Protein 4D02 (pdb70)

Structure (mmCIF, N/CA/C/O backbone):
data_4D02
#
_entry.id   4D02
#
_cell.length_a   149.529
_cell.length_b   149.529
_cell.length_c   94.498
_cell.angle_alpha   90.00
_cell.angle_beta   90.00
_cell.angle_gamma   120.00
#
_symmetry.space_group_name_H-M   'P 6 2 2'
#
loop_
_entity.id
_entity.type
_entity.pdbx_description
1 polymer 'ANAEROBIC NITRIC OXIDE REDUCTASE FLAVORUBREDOXIN'
2 non-polymer 'FLAVIN MONONUCLEOTIDE'
3 non-polymer 'FE (III) ION'
4 non-polymer 'OXYGEN ATOM'
5 non-polymer 'PHOSPHATE ION'
6 non-polymer 'CHLORIDE ION'
7 non-polymer GLYCEROL
8 water water
#
loop_
_atom_site.group_PDB
_atom_site.id
_atom_site.type_symbol
_atom_site.label_atom_id
_atom_site.label_alt_id
_atom_site.label_comp_id
_atom_site.label_asym_id
_atom_site.label_entity_id
_atom_site.label_seq_id
_atom_site.pdbx_PDB_ins_code
_atom_site.Cartn_x
_atom_site.Cartn_y
_atom_site.Cartn_z
_atom_site.occupancy
_atom_site.B_iso_or_equiv
_atom_site.auth_seq_id
_atom_site.auth_comp_id
_atom_site.auth_asym_id
_atom_site.auth_atom_id
_atom_site.pdbx_PDB_model_num
ATOM 1 N N . SER A 1 2 ? 34.077 43.595 18.511 1.00 49.24 2 SER A N 1
ATOM 2 C CA . SER A 1 2 ? 32.631 43.443 18.620 1.00 47.74 2 SER A CA 1
ATOM 3 C C . SER A 1 2 ? 32.230 42.131 19.304 1.00 48.07 2 SER A C 1
ATOM 4 O O . SER A 1 2 ? 33.011 41.180 19.373 1.00 49.60 2 SER A O 1
ATOM 7 N N . ILE A 1 3 ? 31.003 42.098 19.813 1.00 42.74 3 ILE A N 1
ATOM 8 C CA . ILE A 1 3 ? 30.427 40.902 20.412 1.00 39.63 3 ILE A CA 1
ATOM 9 C C . ILE A 1 3 ? 29.104 40.567 19.721 1.00 38.93 3 ILE A C 1
ATOM 10 O O . ILE A 1 3 ? 28.285 41.459 19.485 1.00 36.64 3 ILE A O 1
ATOM 15 N N . VAL A 1 4 ? 28.888 39.297 19.388 1.00 33.49 4 VAL A N 1
ATOM 16 C CA . VAL A 1 4 ? 27.606 38.896 18.815 1.00 36.19 4 VAL A CA 1
ATOM 17 C C . VAL A 1 4 ? 26.509 38.926 19.880 1.00 36.22 4 VAL A C 1
ATOM 18 O O . VAL A 1 4 ? 26.621 38.278 20.918 1.00 37.88 4 VAL A O 1
ATOM 22 N N . VAL A 1 5 ? 25.456 39.696 19.631 1.00 34.58 5 VAL A N 1
ATOM 23 C CA . VAL A 1 5 ? 24.333 39.747 20.558 1.00 32.43 5 VAL A CA 1
ATOM 24 C C . VAL A 1 5 ? 23.418 38.553 20.329 1.00 38.38 5 VAL A C 1
ATOM 25 O O . VAL A 1 5 ? 23.121 37.785 21.249 1.00 36.61 5 VAL A O 1
ATOM 29 N N . LYS A 1 6 ? 22.993 38.409 19.078 1.00 38.46 6 LYS A N 1
ATOM 30 C CA . LYS A 1 6 ? 22.117 37.333 18.638 1.00 39.77 6 LYS A CA 1
ATOM 31 C C . LYS A 1 6 ? 22.080 37.379 17.121 1.00 41.59 6 LYS A C 1
ATOM 32 O O . LYS A 1 6 ? 21.849 38.445 16.545 1.00 43.82 6 LYS A O 1
ATOM 38 N N . ASN A 1 7 ? 22.329 36.241 16.477 1.00 37.35 7 ASN A N 1
ATOM 39 C CA . ASN A 1 7 ? 22.304 36.166 15.018 1.00 35.41 7 ASN A CA 1
ATOM 40 C C . ASN A 1 7 ? 23.202 37.217 14.372 1.00 38.40 7 ASN A C 1
ATOM 41 O O . ASN A 1 7 ? 24.416 37.213 14.581 1.00 38.18 7 ASN A O 1
ATOM 46 N N . ASN A 1 8 ? 22.604 38.132 13.613 1.00 34.49 8 ASN A N 1
ATOM 47 C CA . ASN A 1 8 ? 23.378 39.147 12.898 1.00 36.29 8 ASN A CA 1
ATOM 48 C C . ASN A 1 8 ? 23.429 40.494 13.614 1.00 37.21 8 ASN A C 1
ATOM 49 O O . ASN A 1 8 ? 23.756 41.520 13.013 1.00 37.42 8 ASN A O 1
ATOM 54 N N . ILE A 1 9 ? 23.100 40.486 14.900 1.00 35.50 9 ILE A N 1
ATOM 55 C CA . ILE A 1 9 ? 23.209 41.680 15.725 1.00 34.06 9 ILE A CA 1
ATOM 56 C C . ILE A 1 9 ? 24.574 41.704 16.411 1.00 35.33 9 ILE A C 1
ATOM 57 O O . ILE A 1 9 ? 24.920 40.778 17.148 1.00 34.36 9 ILE A O 1
ATOM 62 N N . HIS A 1 10 ? 25.347 42.757 16.159 1.00 31.29 10 HIS A N 1
ATOM 63 C CA . HIS A 1 10 ? 26.696 42.873 16.711 1.00 33.28 10 HIS A CA 1
ATOM 64 C C . HIS A 1 10 ? 26.826 44.083 17.620 1.00 32.67 10 HIS A C 1
ATOM 65 O O . HIS A 1 10 ? 26.529 45.208 17.216 1.00 34.08 10 HIS A O 1
ATOM 72 N N . TRP A 1 11 ? 27.265 43.849 18.852 1.00 29.97 11 TRP A N 1
ATOM 73 C CA . TRP A 1 11 ? 27.544 44.942 19.775 1.00 30.06 11 TRP A CA 1
ATOM 74 C C . TRP A 1 11 ? 28.820 45.643 19.318 1.00 30.47 11 TRP A C 1
ATOM 75 O O . TRP A 1 11 ? 29.864 45.004 19.175 1.00 28.03 11 TRP A O 1
ATOM 86 N N . VAL A 1 12 ? 28.727 46.946 19.065 1.00 28.25 12 VAL A N 1
ATOM 87 C CA . VAL A 1 12 ? 29.872 47.722 18.589 1.00 26.02 12 VAL A CA 1
ATOM 88 C C . VAL A 1 12 ? 30.059 48.973 19.448 1.00 27.60 12 VAL A C 1
ATOM 89 O O . VAL A 1 12 ? 30.419 50.041 18.950 1.00 28.82 12 VAL A O 1
ATOM 93 N N . GLY A 1 13 ? 29.816 48.823 20.747 1.00 25.56 13 GLY A N 1
ATOM 94 C CA . GLY A 1 13 ? 29.863 49.936 21.676 1.00 25.05 13 GLY A CA 1
ATOM 95 C C . GLY A 1 13 ? 31.195 50.137 22.387 1.00 28.85 13 GLY A C 1
ATOM 96 O O . GLY A 1 13 ? 32.258 49.767 21.880 1.00 24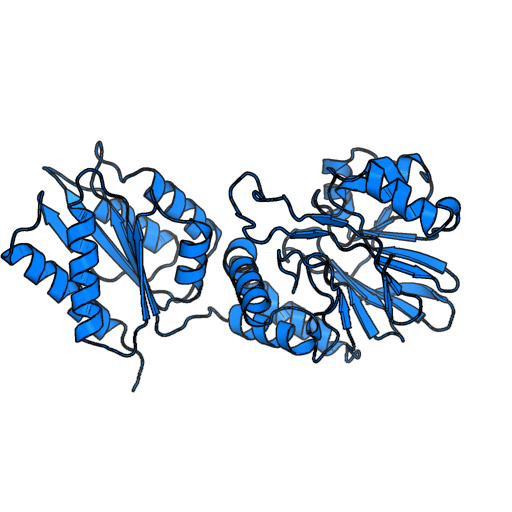.65 13 GLY A O 1
ATOM 97 N N . GLN A 1 14 ? 31.125 50.720 23.581 1.00 27.41 14 GLN A N 1
ATOM 98 C CA . GLN A 1 14 ? 32.312 51.130 24.327 1.00 27.72 14 GLN A CA 1
ATOM 99 C C . GLN A 1 14 ? 32.116 50.923 25.826 1.00 27.00 14 GLN A C 1
ATOM 100 O O . GLN A 1 14 ? 31.141 51.398 26.407 1.00 25.78 14 GLN A O 1
ATOM 106 N N . ARG A 1 15 ? 33.041 50.205 26.448 1.00 24.56 15 ARG A N 1
ATOM 107 C CA . ARG A 1 15 ? 33.062 50.085 27.900 1.00 25.04 15 ARG A CA 1
ATOM 108 C C . ARG A 1 15 ? 33.803 51.291 28.484 1.00 26.11 15 ARG A C 1
ATOM 109 O O . ARG A 1 15 ? 34.792 51.755 27.911 1.00 22.91 15 ARG A O 1
ATOM 117 N N . ASP A 1 16 ? 33.323 51.797 29.617 1.00 25.06 16 ASP A N 1
ATOM 118 C CA . ASP A 1 16 ? 33.958 52.938 30.282 1.00 22.88 16 ASP A CA 1
ATOM 119 C C . ASP A 1 16 ? 34.217 52.631 31.754 1.00 22.03 16 ASP A C 1
ATOM 120 O O . ASP A 1 16 ? 33.409 52.960 32.617 1.00 21.13 16 ASP A O 1
ATOM 125 N N . TRP A 1 17 ? 35.348 51.994 32.033 1.00 21.58 17 TRP A N 1
ATOM 126 C CA . TRP A 1 17 ? 35.698 51.631 33.399 1.00 20.64 17 TRP A CA 1
ATOM 127 C C . TRP A 1 17 ? 36.016 52.842 34.280 1.00 24.48 17 TRP A C 1
ATOM 128 O O . TRP A 1 17 ? 35.822 52.789 35.496 1.00 25.73 17 TRP A O 1
ATOM 139 N N . GLU A 1 18 ? 36.506 53.925 33.674 1.00 22.25 18 GLU A N 1
ATOM 140 C CA . GLU A 1 18 ? 37.017 55.054 34.448 1.00 19.79 18 GLU A CA 1
ATOM 141 C C . GLU A 1 18 ? 35.970 56.074 34.849 1.00 22.62 18 GLU A C 1
ATOM 142 O O . GLU A 1 18 ? 36.153 56.777 35.838 1.00 24.32 18 GLU A O 1
ATOM 148 N N . VAL A 1 19 ? 34.894 56.186 34.078 1.00 21.49 19 VAL A N 1
ATOM 149 C CA . VAL A 1 19 ? 33.964 57.298 34.284 1.00 21.57 19 VAL A CA 1
ATOM 150 C C . VAL A 1 19 ? 33.384 57.259 35.699 1.00 22.23 19 VAL A C 1
ATOM 151 O O . VAL A 1 19 ? 33.028 56.199 36.220 1.00 23.06 19 VAL A O 1
ATOM 155 N N . ARG A 1 20 ? 33.339 58.425 36.332 1.00 23.41 20 ARG A N 1
ATOM 156 C CA . ARG A 1 20 ? 32.843 58.531 37.693 1.00 22.17 20 ARG A CA 1
ATOM 157 C C . ARG A 1 20 ? 31.756 59.598 37.810 1.00 26.06 20 ARG A C 1
ATOM 158 O O . ARG A 1 20 ? 30.984 59.606 38.771 1.00 26.11 20 ARG A O 1
ATOM 166 N N . ASP A 1 21 ? 31.697 60.492 36.826 1.00 24.50 21 ASP A N 1
ATOM 167 C CA . ASP A 1 21 ? 30.784 61.631 36.868 1.00 25.17 21 ASP A CA 1
ATOM 168 C C . ASP A 1 21 ? 29.898 61.685 35.635 1.00 26.60 21 ASP A C 1
ATOM 169 O O . ASP A 1 21 ? 30.386 61.727 34.510 1.00 34.16 21 ASP A O 1
ATOM 174 N N . PHE A 1 22 ? 28.592 61.685 35.857 1.00 22.50 22 PHE A N 1
ATOM 175 C CA . PHE A 1 22 ? 27.617 61.818 34.788 1.00 23.97 22 PHE A CA 1
ATOM 176 C C . PHE A 1 22 ? 26.781 63.047 35.071 1.00 25.98 22 PHE A C 1
ATOM 177 O O . PHE A 1 22 ? 26.540 63.367 36.237 1.00 25.15 22 PHE A O 1
ATOM 185 N N . HIS A 1 23 ? 26.320 63.716 34.017 1.00 27.39 23 HIS A N 1
ATOM 186 C CA . HIS A 1 23 ? 25.507 64.921 34.172 1.00 28.21 23 HIS A CA 1
ATOM 187 C C . HIS A 1 23 ? 26.202 65.936 35.073 1.00 25.62 23 HIS A C 1
ATOM 188 O O . HIS A 1 23 ? 25.661 66.335 36.104 1.00 24.77 23 HIS A O 1
ATOM 195 N N . GLY A 1 24 ? 27.402 66.352 34.686 1.00 25.97 24 GLY A N 1
ATOM 196 C CA . GLY A 1 24 ? 28.211 67.186 35.551 1.00 24.60 24 GLY A CA 1
ATOM 197 C C . GLY A 1 24 ? 28.753 66.279 36.631 1.00 26.18 24 GLY A C 1
ATOM 198 O O . GLY A 1 24 ? 29.476 65.325 36.340 1.00 27.15 24 GLY A O 1
ATOM 199 N N . THR A 1 25 ? 28.389 66.554 37.878 1.00 23.82 25 THR A N 1
ATOM 200 C CA . THR A 1 25 ? 28.698 65.622 38.955 1.00 20.03 25 THR A CA 1
ATOM 201 C C . THR A 1 25 ? 27.417 65.158 39.642 1.00 20.73 25 THR A C 1
ATOM 202 O O . THR A 1 25 ? 27.459 64.658 40.763 1.00 24.67 25 THR A O 1
ATOM 206 N N . GLU A 1 26 ? 26.281 65.296 38.955 1.00 22.04 26 GLU A N 1
ATOM 207 C CA . GLU A 1 26 ? 24.980 64.981 39.559 1.00 21.51 26 GLU A CA 1
ATOM 208 C C . GLU A 1 26 ? 24.705 63.489 39.702 1.00 22.66 26 GLU A C 1
ATOM 209 O O . GLU A 1 26 ? 23.883 63.089 40.526 1.00 22.85 26 GLU A O 1
ATOM 215 N N . TYR A 1 27 ? 25.375 62.669 38.897 1.00 20.15 27 TYR A N 1
ATOM 216 C CA . TYR A 1 27 ? 25.231 61.226 39.014 1.00 21.74 27 TYR A CA 1
ATOM 217 C C . TYR A 1 27 ? 26.600 60.561 39.037 1.00 24.73 27 TYR A C 1
ATOM 218 O O . TYR A 1 27 ? 27.305 60.543 38.027 1.00 24.59 27 TYR A O 1
ATOM 227 N N . LYS A 1 28 ? 26.961 60.014 40.197 1.00 22.70 28 LYS A N 1
ATOM 228 C CA . LYS A 1 28 ? 28.247 59.349 40.387 1.00 21.39 28 LYS A CA 1
ATOM 229 C C . LYS A 1 28 ? 28.155 57.894 39.965 1.00 21.61 28 LYS A C 1
ATOM 230 O O . LYS A 1 28 ? 27.397 57.113 40.547 1.00 22.80 28 LYS A O 1
ATOM 236 N N . THR A 1 29 ? 28.933 57.535 38.952 1.00 22.67 29 THR A N 1
ATOM 237 C CA . THR A 1 29 ? 28.952 56.172 38.443 1.00 21.90 29 THR A CA 1
ATOM 238 C C . THR A 1 29 ? 30.093 55.406 39.098 1.00 24.58 29 THR A C 1
ATOM 239 O O . THR A 1 29 ? 31.185 55.297 38.534 1.00 23.84 29 THR A O 1
ATOM 243 N N . LEU A 1 30 ? 29.843 54.875 40.291 1.00 23.64 30 LEU A N 1
ATOM 244 C CA . LEU A 1 30 ? 30.917 54.282 41.086 1.00 26.08 30 LEU A CA 1
ATOM 245 C C . LEU A 1 30 ? 31.372 52.933 40.530 1.00 26.54 30 LEU A C 1
ATOM 246 O O . LEU A 1 30 ? 32.397 52.392 40.959 1.00 24.31 30 LEU A O 1
ATOM 251 N N . ARG A 1 31 ? 30.618 52.393 39.577 1.00 20.66 31 ARG A N 1
ATOM 252 C CA . ARG A 1 31 ? 31.010 51.155 38.923 1.00 19.58 31 ARG A CA 1
ATOM 253 C C . ARG A 1 31 ? 31.170 51.387 37.429 1.00 20.34 31 ARG A C 1
ATOM 254 O O . ARG A 1 31 ? 31.039 50.465 36.619 1.00 21.04 31 ARG A O 1
ATOM 262 N N . GLY A 1 32 ? 31.482 52.626 37.072 1.00 19.06 32 GLY A N 1
ATOM 263 C CA . GLY A 1 32 ? 31.695 52.978 35.683 1.00 20.04 32 GLY A CA 1
ATOM 264 C C . GLY A 1 32 ? 30.408 52.878 34.890 1.00 22.86 32 GLY A C 1
ATOM 265 O O . GLY A 1 32 ? 29.310 52.910 35.453 1.00 23.46 32 GLY A O 1
ATOM 266 N N . SER A 1 33 ? 30.545 52.756 33.574 1.00 21.00 33 SER A N 1
ATOM 267 C CA . SER A 1 33 ? 29.392 52.622 32.701 1.00 21.88 33 SER A CA 1
ATOM 268 C C . SER A 1 33 ? 29.821 52.002 31.374 1.00 21.12 33 SER A C 1
ATOM 269 O O . SER A 1 33 ? 30.970 51.589 31.208 1.00 21.52 33 SER A O 1
ATOM 272 N N . SER A 1 34 ? 28.881 51.921 30.441 1.00 20.24 34 SER A N 1
ATOM 273 C CA . SER A 1 34 ? 29.176 51.516 29.077 1.00 21.26 34 SER A CA 1
ATOM 274 C C . SER A 1 34 ? 28.159 52.151 28.138 1.00 21.28 34 SER A C 1
ATOM 275 O O . SER A 1 34 ? 27.066 52.517 28.557 1.00 21.66 34 SER A O 1
ATOM 278 N N . TYR A 1 35 ? 28.532 52.284 26.871 1.00 22.96 35 TYR A N 1
ATOM 279 C CA . TYR A 1 35 ? 27.659 52.868 25.860 1.00 25.02 35 TYR A CA 1
ATOM 280 C C . TYR A 1 35 ? 27.435 51.829 24.777 1.00 25.08 35 TYR A C 1
ATOM 281 O O . TYR A 1 35 ? 28.339 51.519 24.005 1.00 26.29 35 TYR A O 1
ATOM 290 N N . ASN A 1 36 ? 26.235 51.264 24.750 1.00 22.08 36 ASN A N 1
ATOM 291 C CA . ASN A 1 36 ? 25.919 50.214 23.793 1.00 22.57 36 ASN A CA 1
ATOM 292 C C . ASN A 1 36 ? 25.395 50.754 22.465 1.00 27.15 36 ASN A C 1
ATOM 293 O O . ASN A 1 36 ? 24.417 51.503 22.419 1.00 26.51 36 ASN A O 1
ATOM 298 N N . SER A 1 37 ? 26.084 50.363 21.397 1.00 28.53 37 SER A N 1
ATOM 299 C CA . SER A 1 37 ? 25.691 50.622 20.016 1.00 25.69 37 SER A CA 1
ATOM 300 C C . SER A 1 37 ? 25.629 49.272 19.303 1.00 26.35 37 SER A C 1
ATOM 301 O O . SER A 1 37 ? 26.427 48.376 19.598 1.00 26.29 37 SER A O 1
ATOM 304 N N . TYR A 1 38 ? 24.686 49.117 18.380 1.00 26.81 38 TYR A N 1
ATOM 305 C CA . TYR A 1 38 ? 24.489 47.830 17.720 1.00 28.46 38 TYR A CA 1
ATOM 306 C C . TYR A 1 38 ? 24.463 47.938 16.201 1.00 30.85 38 TYR A C 1
ATOM 307 O O . TYR A 1 38 ? 23.875 48.862 15.633 1.00 29.96 38 TYR A O 1
ATOM 316 N N . LEU A 1 39 ? 25.112 46.975 15.559 1.00 31.03 39 LEU A N 1
ATOM 317 C CA . LEU A 1 39 ? 25.147 46.876 14.109 1.00 31.71 39 LEU A CA 1
ATOM 318 C C . LEU A 1 39 ? 24.368 45.643 13.695 1.00 34.46 39 LEU A C 1
ATOM 319 O O . LEU A 1 39 ? 24.757 44.524 14.020 1.00 34.48 39 LEU A O 1
ATOM 324 N N . ILE A 1 40 ? 23.256 45.850 12.998 1.00 31.56 40 ILE A N 1
ATOM 325 C CA . ILE A 1 40 ? 22.441 44.744 12.526 1.00 30.06 40 ILE A CA 1
ATOM 326 C C . ILE A 1 40 ? 22.746 44.511 11.057 1.00 31.90 40 ILE A C 1
ATOM 327 O O . ILE A 1 40 ? 22.613 45.425 10.245 1.00 34.60 40 ILE A O 1
ATOM 332 N N . ARG A 1 41 ? 23.154 43.295 10.714 1.00 32.21 41 ARG A N 1
ATOM 333 C CA . ARG A 1 41 ? 23.545 42.995 9.343 1.00 33.72 41 ARG A CA 1
ATOM 334 C C . ARG A 1 41 ? 22.628 41.974 8.674 1.00 36.73 41 ARG A C 1
ATOM 335 O O . ARG A 1 41 ? 22.882 40.774 8.717 1.00 35.41 41 ARG A O 1
ATOM 343 N N . GLU A 1 42 ? 21.554 42.462 8.063 1.00 37.00 42 GLU A N 1
ATOM 344 C CA . GLU A 1 42 ? 20.684 41.623 7.250 1.00 40.06 42 GLU A CA 1
ATOM 345 C C . GLU A 1 42 ? 20.916 42.008 5.791 1.00 44.54 42 GLU A C 1
ATOM 346 O O . GLU A 1 42 ? 22.063 42.200 5.392 1.00 48.66 42 GLU A O 1
ATOM 352 N N . GLU A 1 43 ? 19.857 42.128 4.993 1.00 42.19 43 GLU A N 1
ATOM 353 C CA . GLU A 1 43 ? 20.024 42.618 3.624 1.00 43.18 43 GLU A CA 1
ATOM 354 C C . GLU A 1 43 ? 20.397 44.098 3.659 1.00 41.86 43 GLU A C 1
ATOM 355 O O . GLU A 1 43 ? 21.178 44.581 2.836 1.00 43.74 43 GLU A O 1
ATOM 361 N N . LYS A 1 44 ? 19.826 44.815 4.618 1.00 39.97 44 LYS A N 1
ATOM 362 C CA . LYS A 1 44 ? 20.266 46.166 4.922 1.00 39.26 44 LYS A CA 1
ATOM 363 C C . LYS A 1 44 ? 21.146 46.122 6.164 1.00 38.22 44 LYS A C 1
ATOM 364 O O . LYS A 1 44 ? 20.968 45.262 7.023 1.00 37.79 44 LYS A O 1
ATOM 370 N N . ASN A 1 45 ? 22.100 47.039 6.255 1.00 36.14 45 ASN A N 1
ATOM 371 C CA . ASN A 1 45 ? 22.891 47.185 7.467 1.00 34.09 45 ASN A CA 1
ATOM 372 C C . ASN A 1 45 ? 22.458 48.410 8.261 1.00 34.35 45 ASN A C 1
ATOM 373 O O . ASN A 1 45 ? 22.433 49.524 7.736 1.00 36.86 45 ASN A O 1
ATOM 378 N N . VAL A 1 46 ? 22.107 48.196 9.526 1.00 32.00 46 VAL A N 1
ATOM 379 C CA . VAL A 1 46 ? 21.611 49.272 10.378 1.00 30.28 46 VAL A CA 1
ATOM 380 C C . VAL A 1 46 ? 22.501 49.478 11.602 1.00 31.82 46 VAL A C 1
ATOM 381 O O . VAL A 1 46 ? 22.816 48.527 12.322 1.00 33.07 46 VAL A O 1
ATOM 385 N N . LEU A 1 47 ? 22.912 50.722 11.828 1.00 28.30 47 LEU A N 1
ATOM 386 C CA . LEU A 1 47 ? 23.601 51.080 13.060 1.00 27.53 47 LEU A CA 1
ATOM 387 C C . LEU A 1 47 ? 22.615 51.695 14.045 1.00 31.44 47 LEU A C 1
ATOM 388 O O . LEU A 1 47 ? 21.916 52.663 13.720 1.00 28.30 47 LEU A O 1
ATOM 393 N N . ILE A 1 48 ? 22.547 51.129 15.246 1.00 29.19 48 ILE A N 1
ATOM 394 C CA . ILE A 1 48 ? 21.657 51.655 16.270 1.00 26.55 48 ILE A CA 1
ATOM 395 C C . ILE A 1 48 ? 22.440 52.400 17.345 1.00 25.52 48 ILE A C 1
ATOM 396 O O . ILE A 1 48 ? 23.193 51.797 18.114 1.00 25.98 48 ILE A O 1
ATOM 401 N N . ASP A 1 49 ? 22.256 53.720 17.361 1.00 26.10 49 ASP A N 1
ATOM 402 C CA . ASP A 1 49 ? 22.967 54.649 18.244 1.00 26.30 49 ASP A CA 1
ATOM 403 C C . ASP A 1 49 ? 24.485 54.641 18.039 1.00 27.72 49 ASP A C 1
ATOM 404 O O . ASP A 1 49 ? 25.023 53.795 17.316 1.00 25.63 49 ASP A O 1
ATOM 409 N N . THR A 1 50 ? 25.173 55.602 18.654 1.00 25.88 50 THR A N 1
ATOM 410 C CA . THR A 1 50 ? 26.631 55.556 18.687 1.00 25.90 50 THR A CA 1
ATOM 411 C C . THR A 1 50 ? 27.076 55.475 20.145 1.00 26.61 50 THR A C 1
ATOM 412 O O . THR A 1 50 ? 26.469 54.751 20.941 1.00 24.83 50 THR A O 1
ATOM 416 N N . VAL A 1 51 ? 28.137 56.195 20.494 1.00 25.24 51 VAL A N 1
ATOM 417 C CA . VAL A 1 51 ? 28.662 56.154 21.856 1.00 25.75 51 VAL A CA 1
ATOM 418 C C . VAL A 1 51 ? 29.001 57.556 22.324 1.00 27.45 51 VAL A C 1
ATOM 419 O O . VAL A 1 51 ? 28.804 58.529 21.599 1.00 29.21 51 VAL A O 1
ATOM 423 N N . ASP A 1 52 ? 29.520 57.653 23.538 1.00 23.28 52 ASP A N 1
ATOM 424 C CA . ASP A 1 52 ? 29.817 58.947 24.117 1.00 24.52 52 ASP A CA 1
ATOM 425 C C . ASP A 1 52 ? 30.867 59.698 23.299 1.00 28.54 52 ASP A C 1
ATOM 426 O O . ASP A 1 52 ? 31.782 59.093 22.729 1.00 24.95 52 ASP A O 1
ATOM 431 N N . HIS A 1 53 ? 30.710 61.019 23.241 1.00 25.76 53 HIS A N 1
ATOM 432 C CA . HIS A 1 53 ? 31.567 61.887 22.438 1.00 26.71 53 HIS A CA 1
ATOM 433 C C . HIS A 1 53 ? 33.060 61.698 22.748 1.00 28.26 53 HIS A C 1
ATOM 434 O O . HIS A 1 53 ? 33.904 61.780 21.852 1.00 32.98 53 HIS A O 1
ATOM 441 N N . LYS A 1 54 ? 33.383 61.420 24.008 1.00 25.33 54 LYS A N 1
ATOM 442 C CA . LYS A 1 54 ? 34.774 61.225 24.421 1.00 27.67 54 LYS A CA 1
ATOM 443 C C . LYS A 1 54 ? 35.449 60.042 23.715 1.00 27.92 54 LYS A C 1
ATOM 444 O O . LYS A 1 54 ? 36.676 59.931 23.710 1.00 30.12 54 LYS A O 1
ATOM 450 N N . PHE A 1 55 ? 34.650 59.160 23.125 1.00 28.55 55 PHE A N 1
ATOM 451 C CA . PHE A 1 55 ? 35.174 57.961 22.482 1.00 27.72 55 PHE A CA 1
ATOM 452 C C . PHE A 1 55 ? 34.885 57.945 20.993 1.00 29.03 55 PHE A C 1
ATOM 453 O O . PHE A 1 55 ? 34.866 56.884 20.371 1.00 30.07 55 PHE A O 1
ATOM 461 N N . SER 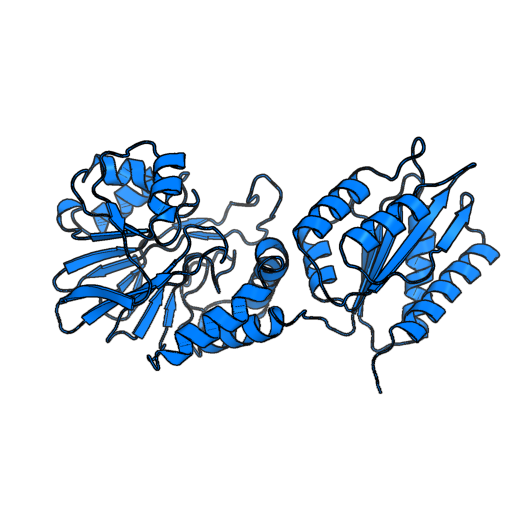A 1 56 ? 34.665 59.123 20.422 1.00 31.09 56 SER A N 1
ATOM 462 C CA . SER A 1 56 ? 34.192 59.225 19.048 1.00 29.86 56 SER A CA 1
ATOM 463 C C . SER A 1 56 ? 35.191 58.639 18.040 1.00 31.74 56 SER A C 1
ATOM 464 O O . SER A 1 56 ? 34.801 57.885 17.148 1.00 31.05 56 SER A O 1
ATOM 468 N N . ARG A 1 57 ? 36.472 58.967 18.187 1.00 32.29 57 ARG A N 1
ATOM 469 C CA . ARG A 1 57 ? 37.491 58.447 17.277 1.00 35.20 57 ARG A CA 1
ATOM 470 C C . ARG A 1 57 ? 37.561 56.923 17.380 1.00 34.66 57 ARG A C 1
ATOM 471 O O . ARG A 1 57 ? 37.593 56.230 16.363 1.00 33.74 57 ARG A O 1
ATOM 485 N N . GLU A 1 58 ? 37.568 56.405 18.607 1.00 31.60 58 GLU A N 1
ATOM 486 C CA . GLU A 1 58 ? 37.632 54.961 18.835 1.00 30.55 58 GLU A CA 1
ATOM 487 C C . GLU A 1 58 ? 36.437 54.260 18.218 1.00 27.69 58 GLU A C 1
ATOM 488 O O . GLU A 1 58 ? 36.562 53.191 17.620 1.00 27.40 58 GLU A O 1
ATOM 494 N N . PHE A 1 59 ? 35.271 54.870 18.385 1.00 26.25 59 PHE A N 1
ATOM 495 C CA . PHE A 1 59 ? 34.039 54.303 17.868 1.00 25.03 59 PHE A CA 1
ATOM 496 C C . PHE A 1 59 ? 34.103 54.087 16.366 1.00 30.01 59 PHE A C 1
ATOM 497 O O . PHE A 1 59 ? 33.851 52.986 15.880 1.00 29.59 59 PHE A O 1
ATOM 505 N N . VAL A 1 60 ? 34.433 55.151 15.639 1.00 29.30 60 VAL A N 1
ATOM 506 C CA . VAL A 1 60 ? 34.505 55.105 14.184 1.00 28.56 60 VAL A CA 1
ATOM 507 C C . VAL A 1 60 ? 35.572 54.112 13.722 1.00 31.77 60 VAL A C 1
ATOM 508 O O . VAL A 1 60 ? 35.356 53.350 12.780 1.00 33.05 60 VAL A O 1
ATOM 512 N N . GLN A 1 61 ? 36.712 54.110 14.408 1.00 32.96 61 GLN A N 1
ATOM 513 C CA . GLN A 1 61 ? 37.797 53.179 14.113 1.00 32.63 61 GLN A CA 1
ATOM 514 C C . GLN A 1 61 ? 37.361 51.732 14.330 1.00 33.15 61 GLN A C 1
ATOM 515 O O . GLN A 1 61 ? 37.575 50.874 13.475 1.00 33.44 61 GLN A O 1
ATOM 521 N N . ASN A 1 62 ? 36.751 51.466 15.479 1.00 31.39 62 ASN A N 1
ATOM 522 C CA . ASN A 1 62 ? 36.248 50.131 15.776 1.00 31.65 62 ASN A CA 1
ATOM 523 C C . ASN A 1 62 ? 35.170 49.707 14.792 1.00 33.71 62 ASN A C 1
ATOM 524 O O . ASN A 1 62 ? 35.075 48.531 14.435 1.00 34.43 62 ASN A O 1
ATOM 529 N N . LEU A 1 63 ? 34.357 50.669 14.360 1.00 30.49 63 LEU A N 1
ATOM 530 C CA . LEU A 1 63 ? 33.261 50.377 13.441 1.00 32.36 63 LEU A CA 1
ATOM 531 C C . LEU A 1 63 ? 33.814 49.983 12.079 1.00 33.56 63 LEU A C 1
ATOM 532 O O . LEU A 1 63 ? 33.356 49.008 11.478 1.00 36.58 63 LEU A O 1
ATOM 537 N N . ARG A 1 64 ? 34.810 50.730 11.607 1.00 30.43 64 ARG A N 1
ATOM 538 C CA . ARG A 1 64 ? 35.526 50.376 10.379 1.00 33.21 64 ARG A CA 1
ATOM 539 C C . ARG A 1 64 ? 36.063 48.945 10.405 1.00 34.36 64 ARG A C 1
ATOM 540 O O . ARG A 1 64 ? 36.078 48.262 9.382 1.00 34.30 64 ARG A O 1
ATOM 548 N N . ASN A 1 65 ? 36.527 48.506 11.572 1.00 35.24 65 ASN A N 1
ATOM 549 C CA . ASN A 1 65 ? 37.068 47.160 11.720 1.00 38.04 65 ASN A CA 1
ATOM 550 C C . ASN A 1 65 ? 35.981 46.112 11.565 1.00 39.60 65 ASN A C 1
ATOM 551 O O . ASN A 1 65 ? 36.247 44.979 11.179 1.00 46.34 65 ASN A O 1
ATOM 556 N N . GLU A 1 66 ? 34.753 46.501 11.869 1.00 36.71 66 GLU A N 1
ATOM 557 C CA . GLU A 1 66 ? 33.624 45.590 11.803 1.00 38.81 66 GLU A CA 1
ATOM 558 C C . GLU A 1 66 ? 33.000 45.565 10.408 1.00 37.14 66 GLU A C 1
ATOM 559 O O . GLU A 1 66 ? 32.519 44.531 9.953 1.00 34.10 66 GLU A O 1
ATOM 565 N N . ILE A 1 67 ? 33.018 46.714 9.737 1.00 38.11 67 ILE A N 1
ATOM 566 C CA . ILE A 1 67 ? 32.325 46.882 8.464 1.00 36.06 67 ILE A CA 1
ATOM 567 C C . ILE A 1 67 ? 32.816 48.141 7.749 1.00 35.09 67 ILE A C 1
ATOM 568 O O . ILE A 1 67 ? 33.148 49.133 8.396 1.00 37.30 67 ILE A O 1
ATOM 573 N N . ASP A 1 68 ? 32.883 48.099 6.420 1.00 36.10 68 ASP A N 1
ATOM 574 C CA . ASP A 1 68 ? 33.118 49.312 5.636 1.00 40.04 68 ASP A CA 1
ATOM 575 C C . ASP A 1 68 ? 31.974 50.289 5.907 1.00 38.72 68 ASP A C 1
ATOM 576 O O . ASP A 1 68 ? 30.805 49.934 5.754 1.00 38.04 68 ASP A O 1
ATOM 581 N N . LEU A 1 69 ? 32.316 51.514 6.304 1.00 37.45 69 LEU A N 1
ATOM 582 C CA . LEU A 1 69 ? 31.313 52.509 6.690 1.00 35.73 69 LEU A CA 1
ATOM 583 C C . LEU A 1 69 ? 30.273 52.751 5.595 1.00 37.93 69 LEU A C 1
ATOM 584 O O . LEU A 1 69 ? 29.104 53.015 5.886 1.00 38.10 69 LEU A O 1
ATOM 589 N N . ALA A 1 70 ? 30.702 52.648 4.340 1.00 35.80 70 ALA A N 1
ATOM 590 C CA . ALA A 1 70 ? 29.817 52.878 3.205 1.00 36.00 70 ALA A CA 1
ATOM 591 C C . ALA A 1 70 ? 28.723 51.815 3.101 1.00 41.35 70 ALA A C 1
ATOM 592 O O . ALA A 1 70 ? 27.684 52.054 2.481 1.00 45.78 70 ALA A O 1
ATOM 594 N N . ASP A 1 71 ? 28.949 50.651 3.709 1.00 39.95 71 ASP A N 1
ATOM 595 C CA . ASP A 1 71 ? 27.971 49.556 3.669 1.00 40.55 71 ASP A CA 1
ATOM 596 C C . ASP A 1 71 ? 26.825 49.742 4.671 1.00 39.30 71 ASP A C 1
ATOM 597 O O . ASP A 1 71 ? 25.827 49.018 4.634 1.00 38.92 71 ASP A O 1
ATOM 602 N N . ILE A 1 72 ? 26.974 50.705 5.571 1.00 37.15 72 ILE A N 1
ATOM 603 C CA . ILE A 1 72 ? 25.899 51.047 6.493 1.00 37.81 72 ILE A CA 1
ATOM 604 C C . ILE A 1 72 ? 24.758 51.733 5.743 1.00 38.39 72 ILE A C 1
ATOM 605 O O . ILE A 1 72 ? 24.948 52.804 5.160 1.00 39.22 72 ILE A O 1
ATOM 610 N N . ASP A 1 73 ? 23.580 51.113 5.748 1.00 34.60 73 ASP A N 1
ATOM 611 C CA . ASP A 1 73 ? 22.434 51.643 5.006 1.00 35.32 73 ASP A CA 1
ATOM 612 C C . ASP A 1 73 ? 21.646 52.675 5.793 1.00 33.20 73 ASP A C 1
ATOM 613 O O . ASP A 1 73 ? 21.260 53.713 5.263 1.00 34.54 73 ASP A O 1
ATOM 618 N N . TYR A 1 74 ? 21.402 52.376 7.061 1.00 31.31 74 TYR A N 1
ATOM 619 C CA . TYR A 1 74 ? 20.582 53.230 7.898 1.00 33.04 74 TYR A CA 1
ATOM 620 C C . TYR A 1 74 ? 21.215 53.449 9.263 1.00 36.86 74 TYR A C 1
ATOM 621 O O . TYR A 1 74 ? 21.833 52.543 9.823 1.00 37.04 74 TYR A O 1
ATOM 630 N N . ILE A 1 75 ? 21.045 54.654 9.796 1.00 32.23 75 ILE A N 1
ATOM 631 C CA . ILE A 1 75 ? 21.430 54.955 11.168 1.00 31.95 75 ILE A CA 1
ATOM 632 C C . ILE A 1 75 ? 20.184 55.298 11.985 1.00 32.43 75 ILE A C 1
ATOM 633 O O . ILE A 1 75 ? 19.429 56.217 11.650 1.00 31.35 75 ILE A O 1
ATOM 638 N N . VAL A 1 76 ? 19.966 54.543 13.052 1.00 28.88 76 VAL A N 1
ATOM 639 C CA . VAL A 1 76 ? 18.875 54.833 13.966 1.00 27.51 76 VAL A CA 1
ATOM 640 C C . VAL A 1 76 ? 19.402 55.558 15.200 1.00 29.46 76 VAL A C 1
ATOM 641 O O . VAL A 1 76 ? 20.310 55.069 15.871 1.00 28.83 76 VAL A O 1
ATOM 645 N N . ILE A 1 77 ? 18.846 56.729 15.490 1.00 28.00 77 ILE A N 1
ATOM 646 C CA . ILE A 1 77 ? 19.181 57.442 16.717 1.00 28.98 77 ILE A CA 1
ATOM 647 C C . ILE A 1 77 ? 17.965 57.447 17.651 1.00 30.25 77 ILE A C 1
ATOM 648 O O . ILE A 1 77 ? 16.983 58.158 17.414 1.00 27.71 77 ILE A O 1
ATOM 653 N N . ASN A 1 78 ? 18.029 56.628 18.697 1.00 28.95 78 ASN A N 1
ATOM 654 C CA . ASN A 1 78 ? 16.935 56.509 19.660 1.00 27.87 78 ASN A CA 1
ATOM 655 C C . ASN A 1 78 ? 16.808 57.731 20.557 1.00 27.41 78 ASN A C 1
ATOM 656 O O . ASN A 1 78 ? 15.728 58.039 21.069 1.00 27.63 78 ASN A O 1
ATOM 661 N N . HIS A 1 79 ? 17.924 58.422 20.742 1.00 22.58 79 HIS A N 1
ATOM 662 C CA . HIS A 1 79 ? 18.055 59.395 21.818 1.00 25.54 79 HIS A CA 1
ATOM 663 C C . HIS A 1 79 ? 19.357 60.141 21.567 1.00 25.36 79 HIS A C 1
ATOM 664 O O . HIS A 1 79 ? 20.384 59.517 21.315 1.00 27.96 79 HIS A O 1
ATOM 671 N N . ALA A 1 80 ? 19.324 61.468 21.592 1.00 24.25 80 ALA A N 1
ATOM 672 C CA . ALA A 1 80 ? 20.461 62.230 21.083 1.00 25.18 80 ALA A CA 1
ATOM 673 C C . ALA A 1 80 ? 21.357 62.829 22.167 1.00 26.06 80 ALA A C 1
ATOM 674 O O . ALA A 1 80 ? 22.188 63.683 21.876 1.00 28.33 80 ALA A O 1
ATOM 676 N N . GLU A 1 81 ? 21.205 62.386 23.410 1.00 24.82 81 GLU A N 1
ATOM 677 C CA . GLU A 1 81 ? 22.121 62.820 24.461 1.00 22.59 81 GLU A CA 1
ATOM 678 C C . GLU A 1 81 ? 23.558 62.425 24.092 1.00 25.44 81 GLU A C 1
ATOM 679 O O . GLU A 1 81 ? 23.779 61.424 23.406 1.00 26.47 81 GLU A O 1
ATOM 685 N N . GLU A 1 82 ? 24.530 63.214 24.539 1.00 22.80 82 GLU A N 1
ATOM 686 C CA . GLU A 1 82 ? 25.895 63.094 24.035 1.00 22.62 82 GLU A CA 1
ATOM 687 C C . GLU A 1 82 ? 26.568 61.778 24.421 1.00 22.54 82 GLU A C 1
ATOM 688 O O . GLU A 1 82 ? 27.622 61.444 23.892 1.00 26.34 82 GLU A O 1
ATOM 694 N N . ASP A 1 83 ? 25.976 61.022 25.336 1.00 20.73 83 ASP A N 1
ATOM 695 C CA . ASP A 1 83 ? 26.557 59.729 25.665 1.00 22.52 83 ASP A CA 1
ATOM 696 C C . ASP A 1 83 ? 26.108 58.652 24.673 1.00 25.46 83 ASP A C 1
ATOM 697 O O . ASP A 1 83 ? 26.585 57.517 24.730 1.00 24.77 83 ASP A O 1
ATOM 702 N N . HIS A 1 84 ? 25.215 59.010 23.751 1.00 25.07 84 HIS A N 1
ATOM 703 C CA . HIS A 1 84 ? 24.784 58.063 22.722 1.00 24.91 84 HIS A CA 1
ATOM 704 C C . HIS A 1 84 ? 24.944 58.587 21.303 1.00 29.06 84 HIS A C 1
ATOM 705 O O . HIS A 1 84 ? 25.329 57.839 20.407 1.00 24.85 84 HIS A O 1
ATOM 712 N N . ALA A 1 85 ? 24.654 59.868 21.095 1.00 25.50 85 ALA A N 1
ATOM 713 C CA . ALA A 1 85 ? 24.833 60.464 19.779 1.00 22.77 85 ALA A CA 1
ATOM 714 C C . ALA A 1 85 ? 26.173 61.193 19.670 1.00 28.44 85 ALA A C 1
ATOM 715 O O . ALA A 1 85 ? 26.446 61.836 18.667 1.00 31.37 85 ALA A O 1
ATOM 717 N N . GLY A 1 86 ? 27.010 61.083 20.697 1.00 28.94 86 GLY A N 1
ATOM 718 C CA . GLY A 1 86 ? 28.259 61.828 20.749 1.00 32.09 86 GLY A CA 1
ATOM 719 C C . GLY A 1 86 ? 29.211 61.638 19.577 1.00 31.10 86 GLY A C 1
ATOM 720 O O . GLY A 1 86 ? 29.884 62.581 19.165 1.00 35.06 86 GLY A O 1
ATOM 721 N N . ALA A 1 87 ? 29.259 60.426 19.033 1.00 25.41 87 ALA A N 1
ATOM 722 C CA . ALA A 1 87 ? 30.176 60.108 17.939 1.00 27.04 87 ALA A CA 1
ATOM 723 C C . ALA A 1 87 ? 29.575 60.379 16.560 1.00 27.72 87 ALA A C 1
ATOM 724 O O . ALA A 1 87 ? 30.206 60.093 15.541 1.00 28.99 87 ALA A O 1
ATOM 726 N N . LEU A 1 88 ? 28.363 60.931 16.526 1.00 25.31 88 LEU A N 1
ATOM 727 C CA . LEU A 1 88 ? 27.632 61.059 15.266 1.00 27.59 88 LEU A CA 1
ATOM 728 C C . LEU A 1 88 ? 28.288 62.029 14.273 1.00 31.15 88 LEU A C 1
ATOM 729 O O . LEU A 1 88 ? 28.321 61.751 13.074 1.00 32.94 88 LEU A O 1
ATOM 734 N N . THR A 1 89 ? 28.809 63.155 14.756 1.00 29.93 89 THR A N 1
ATOM 735 C CA . THR A 1 89 ? 29.491 64.096 13.863 1.00 28.99 89 THR A CA 1
ATOM 736 C C . THR A 1 89 ? 30.684 63.425 13.175 1.00 30.91 89 THR A C 1
ATOM 737 O O . THR A 1 89 ? 30.823 63.511 11.952 1.00 31.35 89 THR A O 1
ATOM 741 N N . GLU A 1 90 ? 31.524 62.741 13.953 1.00 32.17 90 GLU A N 1
ATOM 742 C CA . GLU A 1 90 ? 32.679 62.033 13.396 1.00 34.56 90 GLU A CA 1
ATOM 743 C C . GLU A 1 90 ? 32.263 61.009 12.359 1.00 30.37 90 GLU A C 1
ATOM 744 O O . GLU A 1 90 ? 32.847 60.930 11.280 1.00 31.80 90 GLU A O 1
ATOM 750 N N . LEU A 1 91 ? 31.248 60.224 12.690 1.00 28.46 91 LEU A N 1
ATOM 751 C CA . LEU A 1 91 ? 30.770 59.211 11.765 1.00 32.31 91 LEU A CA 1
ATOM 752 C C . LEU A 1 91 ? 30.193 59.849 10.502 1.00 32.81 91 LEU A C 1
ATOM 753 O O . LEU A 1 91 ? 30.561 59.468 9.389 1.00 33.55 91 LEU A O 1
ATOM 758 N N . MET A 1 92 ? 29.307 60.829 10.673 1.00 28.64 92 MET A N 1
ATOM 759 C CA . MET A 1 92 ? 28.629 61.434 9.530 1.00 31.45 92 MET A CA 1
ATOM 760 C C . MET A 1 92 ? 29.608 62.181 8.637 1.00 35.39 92 MET A C 1
ATOM 761 O O . MET A 1 92 ? 29.345 62.392 7.457 1.00 37.01 92 MET A O 1
ATOM 766 N N . ALA A 1 93 ? 30.741 62.586 9.193 1.00 34.97 93 ALA A N 1
ATOM 767 C CA . ALA A 1 93 ? 31.764 63.206 8.369 1.00 34.43 93 ALA A CA 1
ATOM 768 C C . ALA A 1 93 ? 32.224 62.215 7.296 1.00 37.74 93 ALA A C 1
ATOM 769 O O . ALA A 1 93 ? 32.532 62.604 6.168 1.00 40.32 93 ALA A O 1
ATOM 771 N N . GLN A 1 94 ? 32.239 60.930 7.649 1.00 34.90 94 GLN A N 1
ATOM 772 C CA . GLN A 1 94 ? 32.687 59.885 6.732 1.00 31.16 94 GLN A CA 1
ATOM 773 C C . GLN A 1 94 ? 31.590 59.444 5.769 1.00 37.35 94 GLN A C 1
ATOM 774 O O . GLN A 1 94 ? 31.862 59.139 4.611 1.00 38.44 94 GLN A O 1
ATOM 780 N N . ILE A 1 95 ? 30.351 59.401 6.243 1.00 34.21 95 ILE A N 1
ATOM 781 C CA . ILE A 1 95 ? 29.248 58.987 5.387 1.00 34.48 95 ILE A CA 1
ATOM 782 C C . ILE A 1 95 ? 28.096 59.987 5.477 1.00 39.96 95 ILE A C 1
ATOM 783 O O . ILE A 1 95 ? 27.021 59.675 6.000 1.00 39.70 95 ILE A O 1
ATOM 788 N N . PRO A 1 96 ? 28.318 61.199 4.945 1.00 38.99 96 PRO A N 1
ATOM 789 C CA . PRO A 1 96 ? 27.404 62.329 5.147 1.00 35.56 96 PRO A CA 1
ATOM 790 C C . PRO A 1 96 ? 26.017 62.146 4.538 1.00 40.19 96 PRO A C 1
ATOM 791 O O . PRO A 1 96 ? 25.088 62.837 4.957 1.00 40.15 96 PRO A O 1
ATOM 795 N N . ASP A 1 97 ? 25.873 61.232 3.584 1.00 39.75 97 ASP A N 1
ATOM 796 C CA . ASP A 1 97 ? 24.600 61.067 2.889 1.00 40.84 97 ASP A CA 1
ATOM 797 C C . ASP A 1 97 ? 23.708 60.039 3.565 1.00 40.84 97 ASP A C 1
ATOM 798 O O . ASP A 1 97 ? 22.539 59.887 3.210 1.00 44.25 97 ASP A O 1
ATOM 803 N N . THR A 1 98 ? 24.264 59.334 4.542 1.00 38.52 98 THR A N 1
ATOM 804 C CA . THR A 1 98 ? 23.568 58.226 5.182 1.00 37.08 98 THR A CA 1
ATOM 805 C C . THR A 1 98 ? 22.299 58.678 5.906 1.00 37.72 98 THR A C 1
ATOM 806 O O . THR A 1 98 ? 22.339 59.603 6.714 1.00 39.70 98 THR A O 1
ATOM 810 N N . PRO A 1 99 ? 21.161 58.028 5.602 1.00 37.74 99 PRO A N 1
ATOM 811 C CA . PRO A 1 99 ? 19.874 58.352 6.226 1.00 35.33 99 PRO A CA 1
ATOM 812 C C . PRO A 1 99 ? 19.905 58.145 7.731 1.00 35.06 99 PRO A C 1
ATOM 813 O O . PRO A 1 99 ? 20.482 57.164 8.201 1.00 37.84 99 PRO A O 1
ATOM 817 N N . ILE A 1 100 ? 19.289 59.059 8.469 1.00 33.75 100 ILE A N 1
ATOM 818 C CA . ILE A 1 100 ? 19.164 58.936 9.916 1.00 31.76 100 ILE A CA 1
ATOM 819 C C . ILE A 1 100 ? 17.685 58.807 10.262 1.00 34.99 100 ILE A C 1
ATOM 820 O O . ILE A 1 100 ? 16.860 59.602 9.797 1.00 33.56 100 ILE A O 1
ATOM 825 N N . TYR A 1 101 ? 17.340 57.797 11.056 1.00 33.64 101 TYR A N 1
ATOM 826 C CA . TYR A 1 101 ? 15.949 57.602 11.466 1.00 31.31 101 TYR A CA 1
ATOM 827 C C . TYR A 1 101 ? 15.797 57.958 12.938 1.00 31.25 101 TYR A C 1
ATOM 828 O O . TYR A 1 101 ? 16.569 57.494 13.769 1.00 32.08 101 TYR A O 1
ATOM 837 N N . CYS A 1 102 ? 14.818 58.803 13.253 1.00 30.34 102 CYS A N 1
ATOM 838 C CA . CYS A 1 102 ? 14.666 59.319 14.609 1.00 29.31 102 CYS A CA 1
ATOM 839 C C . CYS A 1 102 ? 13.318 60.023 14.763 1.00 30.63 102 CYS A C 1
ATOM 840 O O . CYS A 1 102 ? 12.623 60.262 13.776 1.00 31.29 102 CYS A O 1
ATOM 843 N N . THR A 1 103 ? 12.951 60.350 16.000 1.00 28.40 103 THR A N 1
ATOM 844 C CA . THR A 1 103 ? 11.716 61.081 16.259 1.00 29.36 103 THR A CA 1
ATOM 845 C C . THR A 1 103 ? 11.840 62.517 15.766 1.00 31.85 103 THR A C 1
ATOM 846 O O . THR A 1 103 ? 12.951 63.015 15.548 1.00 32.41 103 THR A O 1
ATOM 850 N N . ALA A 1 104 ? 10.702 63.181 15.594 1.00 28.53 104 ALA A N 1
ATOM 851 C CA . ALA A 1 104 ? 10.696 64.593 15.221 1.00 30.17 104 ALA A CA 1
ATOM 852 C C . ALA A 1 104 ? 11.490 65.426 16.231 1.00 33.10 104 ALA A C 1
ATOM 853 O O . ALA A 1 104 ? 12.289 66.285 15.850 1.00 32.50 104 ALA A O 1
ATOM 855 N N . ASN A 1 105 ? 11.285 65.151 17.517 1.00 33.83 105 ASN A N 1
ATOM 856 C CA . ASN A 1 105 ? 12.017 65.847 18.573 1.00 33.67 105 ASN A CA 1
ATOM 857 C C . ASN A 1 105 ? 13.536 65.618 18.491 1.00 34.10 105 ASN A C 1
ATOM 858 O O . ASN A 1 105 ? 14.324 66.484 18.889 1.00 29.50 105 ASN A O 1
ATOM 863 N N . ALA A 1 106 ? 13.943 64.462 17.967 1.00 29.95 106 ALA A N 1
ATOM 864 C CA . ALA A 1 106 ? 15.364 64.129 17.860 1.00 25.97 106 ALA A CA 1
ATOM 865 C C . ALA A 1 106 ? 16.066 64.971 16.803 1.00 26.07 106 ALA A C 1
ATOM 866 O O . ALA A 1 106 ? 17.267 65.198 16.888 1.00 25.98 106 ALA A O 1
ATOM 868 N N . ILE A 1 107 ? 15.325 65.431 15.803 1.00 28.18 107 ILE A N 1
ATOM 869 C CA . ILE A 1 107 ? 15.896 66.358 14.835 1.00 28.43 107 ILE A CA 1
ATOM 870 C C . ILE A 1 107 ? 16.327 67.641 15.544 1.00 30.44 107 ILE A C 1
ATOM 871 O O . ILE A 1 107 ? 17.407 68.173 15.300 1.00 33.67 107 ILE A O 1
ATOM 876 N N . ASP A 1 108 ? 15.480 68.125 16.438 1.00 27.88 108 ASP A N 1
ATOM 877 C CA . ASP A 1 108 ? 15.805 69.309 17.210 1.00 28.19 108 ASP A CA 1
ATOM 878 C C . ASP A 1 108 ? 17.029 69.085 18.120 1.00 31.88 108 ASP A C 1
ATOM 879 O O . ASP A 1 108 ? 17.934 69.925 18.170 1.00 31.24 108 ASP A O 1
ATOM 884 N N . SER A 1 109 ? 17.066 67.950 18.819 1.00 28.28 109 SER A N 1
ATOM 885 C CA . SER A 1 109 ? 18.158 67.668 19.756 1.00 26.53 109 SER A CA 1
ATOM 886 C C . SER A 1 109 ? 19.474 67.279 19.054 1.00 28.03 109 SER A C 1
ATOM 887 O O . SER A 1 109 ? 20.556 67.662 19.515 1.00 28.21 109 SER A O 1
ATOM 890 N N . ILE A 1 110 ? 19.395 66.528 17.955 1.00 26.60 110 ILE A N 1
ATOM 891 C CA . ILE A 1 110 ? 20.601 66.195 17.189 1.00 25.39 110 ILE A CA 1
ATOM 892 C C . ILE A 1 110 ? 21.202 67.477 16.619 1.00 28.20 110 ILE A C 1
ATOM 893 O O . ILE A 1 110 ? 22.404 67.719 16.753 1.00 27.45 110 ILE A O 1
ATOM 898 N N . ASN A 1 111 ? 20.361 68.299 15.991 1.00 26.22 111 ASN A N 1
ATOM 899 C CA . ASN A 1 111 ? 20.807 69.592 15.479 1.00 26.41 111 ASN A CA 1
ATOM 900 C C . ASN A 1 111 ? 21.318 70.481 16.600 1.00 29.46 111 ASN A C 1
ATOM 901 O O . ASN A 1 111 ? 22.282 71.227 16.419 1.00 29.86 111 ASN A O 1
ATOM 906 N N . GLY A 1 112 ? 20.669 70.391 17.758 1.00 25.58 112 GLY A N 1
ATOM 907 C CA . GLY A 1 112 ? 21.039 71.187 18.915 1.00 27.01 112 GLY A CA 1
ATOM 908 C C . GLY A 1 112 ? 22.426 70.859 19.440 1.00 29.24 112 GLY A C 1
ATOM 909 O O . GLY A 1 112 ? 23.097 71.722 20.017 1.00 28.45 112 GLY A O 1
ATOM 910 N N . HIS A 1 113 ? 22.858 69.614 19.236 1.00 26.28 113 HIS A N 1
ATOM 911 C CA . HIS A 1 113 ? 24.199 69.194 19.637 1.00 28.69 113 HIS A CA 1
ATOM 912 C C . HIS A 1 113 ? 25.219 69.209 18.496 1.00 32.40 113 HIS A C 1
ATOM 913 O O . HIS A 1 113 ? 26.390 69.499 18.723 1.00 38.46 113 HIS A O 1
ATOM 920 N N . HIS A 1 114 ? 24.789 68.900 17.277 1.00 29.63 114 HIS A N 1
ATOM 921 C CA . HIS A 1 114 ? 25.743 68.689 16.186 1.00 28.97 114 HIS A CA 1
ATOM 922 C C . HIS A 1 114 ? 25.762 69.784 15.130 1.00 31.71 114 HIS A C 1
ATOM 923 O O . HIS A 1 114 ? 26.766 69.955 14.435 1.00 29.69 114 HIS A O 1
ATOM 930 N N . HIS A 1 115 ? 24.655 70.512 15.014 1.00 32.78 115 HIS A N 1
ATOM 931 C CA . HIS A 1 115 ? 24.522 71.626 14.069 1.00 31.66 115 HIS A CA 1
ATOM 932 C C . HIS A 1 115 ? 24.860 71.241 12.638 1.00 30.86 115 HIS A C 1
ATOM 933 O O . HIS A 1 115 ? 25.534 71.976 11.923 1.00 34.72 115 HIS A O 1
ATOM 940 N N . HIS A 1 116 ? 24.373 70.078 12.227 1.00 33.13 116 HIS A N 1
ATOM 941 C CA . HIS A 1 116 ? 24.383 69.690 10.825 1.00 34.15 116 HIS A CA 1
ATOM 942 C C . HIS A 1 116 ? 22.958 69.423 10.345 1.00 35.22 116 HIS A C 1
ATOM 943 O O . HIS A 1 116 ? 22.586 68.268 10.119 1.00 34.83 116 HIS A O 1
ATOM 950 N N . PRO A 1 117 ? 22.150 70.486 10.190 1.00 34.62 117 PRO A N 1
ATOM 951 C CA . PRO A 1 117 ? 20.752 70.279 9.792 1.00 34.67 117 PRO A CA 1
ATOM 952 C C . PRO A 1 117 ? 20.609 69.796 8.353 1.00 37.10 117 PRO A C 1
ATOM 953 O O . PRO A 1 117 ? 19.495 69.512 7.914 1.00 42.31 117 PRO A O 1
ATOM 957 N N . GLU A 1 118 ? 21.722 69.698 7.633 1.00 34.78 118 GLU A N 1
ATOM 958 C CA . GLU A 1 118 ? 21.695 69.224 6.257 1.00 33.83 118 GLU A CA 1
ATOM 959 C C . GLU A 1 118 ? 21.658 67.701 6.170 1.00 36.58 118 GLU A C 1
ATOM 960 O O . GLU A 1 118 ? 21.448 67.150 5.090 1.00 40.12 118 GLU A O 1
ATOM 966 N N . TRP A 1 119 ? 21.875 67.023 7.296 1.00 34.96 119 TRP A N 1
ATOM 967 C CA . TRP A 1 119 ? 21.822 65.561 7.319 1.00 35.10 119 TRP A CA 1
ATOM 968 C C . TRP A 1 119 ? 20.435 65.089 6.906 1.00 34.27 119 TRP A C 1
ATOM 969 O O . TRP A 1 119 ? 19.453 65.805 7.081 1.00 33.68 119 TRP A O 1
ATOM 980 N N . ASN A 1 120 ? 20.359 63.887 6.347 1.00 35.93 120 ASN A N 1
ATOM 981 C CA . ASN A 1 120 ? 19.092 63.351 5.864 1.00 39.58 120 ASN A CA 1
ATOM 982 C C . ASN A 1 120 ? 18.284 62.676 6.960 1.00 34.81 120 ASN A C 1
ATOM 983 O O . ASN A 1 120 ? 18.343 61.457 7.124 1.00 34.81 120 ASN A O 1
ATOM 988 N N . PHE A 1 121 ? 17.527 63.476 7.706 1.00 33.15 121 PHE A N 1
ATOM 989 C CA . PHE A 1 121 ? 16.704 62.953 8.787 1.00 31.13 121 PHE A CA 1
ATOM 990 C C . PHE A 1 121 ? 15.430 62.332 8.234 1.00 35.28 121 PHE A C 1
ATOM 991 O O . PHE A 1 121 ? 14.861 62.812 7.257 1.00 36.36 121 PHE A O 1
ATOM 999 N N . ASN A 1 122 ? 14.998 61.247 8.860 1.00 39.28 122 ASN A N 1
ATOM 1000 C CA . ASN A 1 122 ? 13.737 60.607 8.521 1.00 38.31 122 ASN A CA 1
ATOM 1001 C C . ASN A 1 122 ? 12.917 60.454 9.787 1.00 37.23 122 ASN A C 1
ATOM 1002 O O . ASN A 1 122 ? 13.265 59.663 10.669 1.00 36.26 122 ASN A O 1
ATOM 1007 N N . VAL A 1 123 ? 11.845 61.231 9.892 1.00 35.30 123 VAL A N 1
ATOM 1008 C CA . VAL A 1 123 ? 11.017 61.194 11.087 1.00 35.50 123 VAL A CA 1
ATOM 1009 C C . VAL A 1 123 ? 10.251 59.881 11.169 1.00 37.03 123 VAL A C 1
ATOM 1010 O O . VAL A 1 123 ? 9.614 59.460 10.202 1.00 38.77 123 VAL A O 1
ATOM 1014 N N . VAL A 1 124 ? 10.332 59.229 12.324 1.00 37.11 124 VAL A N 1
ATOM 1015 C CA . VAL A 1 124 ? 9.528 58.047 12.577 1.00 36.90 124 VAL A CA 1
ATOM 1016 C C . VAL A 1 124 ? 8.543 58.327 13.714 1.00 36.73 124 VAL A C 1
ATOM 1017 O O . VAL A 1 124 ? 8.818 59.112 14.621 1.00 33.02 124 VAL A O 1
ATOM 1021 N N . LYS A 1 125 ? 7.379 57.698 13.621 1.00 36.93 125 LYS A N 1
ATOM 1022 C CA . LYS A 1 125 ? 6.322 57.781 14.619 1.00 37.99 125 LYS A CA 1
ATOM 1023 C C . LYS A 1 125 ? 6.124 56.364 15.164 1.00 35.01 125 LYS A C 1
ATOM 1024 O O . LYS A 1 125 ? 6.564 55.409 14.525 1.00 37.66 125 LYS A O 1
ATOM 1034 N N . THR A 1 126 ? 5.498 56.212 16.331 1.00 33.44 126 THR A N 1
ATOM 1035 C CA . THR A 1 126 ? 5.186 54.874 16.848 1.00 33.09 126 THR A CA 1
ATOM 1036 C C . THR A 1 126 ? 4.484 54.009 15.795 1.00 35.99 126 THR A C 1
ATOM 1037 O O . THR A 1 126 ? 3.489 54.423 15.200 1.00 36.56 126 THR A O 1
ATOM 1041 N N . GLY A 1 127 ? 5.019 52.819 15.550 1.00 33.21 127 GLY A N 1
ATOM 1042 C CA . GLY A 1 127 ? 4.383 51.897 14.631 1.00 34.33 127 GLY A CA 1
ATOM 1043 C C . GLY A 1 127 ? 4.935 51.959 13.224 1.00 36.70 127 GLY A C 1
ATOM 1044 O O . GLY A 1 127 ? 4.672 51.063 12.421 1.00 37.71 127 GLY A O 1
ATOM 1045 N N . ASP A 1 128 ? 5.680 53.019 12.915 1.00 36.76 128 ASP A N 1
ATOM 1046 C CA . ASP A 1 128 ? 6.391 53.093 11.640 1.00 36.78 128 ASP A CA 1
ATOM 1047 C C . ASP A 1 128 ? 7.361 51.930 11.540 1.00 39.32 128 ASP A C 1
ATOM 1048 O O . ASP A 1 128 ? 7.855 51.430 12.552 1.00 37.90 128 ASP A O 1
ATOM 1053 N N . THR A 1 129 ? 7.641 51.503 10.318 1.00 40.16 129 THR A N 1
ATOM 1054 C CA . THR A 1 129 ? 8.542 50.386 10.122 1.00 37.28 129 THR A CA 1
ATOM 1055 C C . THR A 1 129 ? 9.644 50.703 9.126 1.00 38.41 129 THR A C 1
ATOM 1056 O O . THR A 1 129 ? 9.551 51.651 8.349 1.00 41.47 129 THR A O 1
ATOM 1060 N N . LEU A 1 130 ? 10.692 49.894 9.172 1.00 35.62 130 LEU A N 1
ATOM 1061 C CA . LEU A 1 130 ? 11.790 49.985 8.231 1.00 33.77 130 LEU A CA 1
ATOM 1062 C C . LEU A 1 130 ? 12.258 48.566 7.896 1.00 40.44 130 LEU A C 1
ATOM 1063 O O . LEU A 1 130 ? 12.762 47.851 8.765 1.00 41.05 130 LEU A O 1
ATOM 1068 N N . ASP A 1 131 ? 12.062 48.143 6.650 1.00 43.59 131 ASP A N 1
ATOM 1069 C CA . ASP A 1 131 ? 12.444 46.791 6.246 1.00 48.25 131 ASP A CA 1
ATOM 1070 C C . ASP A 1 131 ? 13.953 46.662 6.118 1.00 43.01 131 ASP A C 1
ATOM 1071 O O . ASP A 1 131 ? 14.616 47.567 5.618 1.00 42.06 131 ASP A O 1
ATOM 1076 N N . ILE A 1 132 ? 14.501 45.540 6.573 1.00 40.69 132 ILE A N 1
ATOM 1077 C CA . ILE A 1 132 ? 15.938 45.316 6.443 1.00 41.74 132 ILE A CA 1
ATOM 1078 C C . ILE A 1 132 ? 16.246 43.969 5.780 1.00 45.40 132 ILE A C 1
ATOM 1079 O O . ILE A 1 132 ? 17.390 43.519 5.775 1.00 42.03 132 ILE A O 1
ATOM 1084 N N . GLY A 1 133 ? 15.225 43.336 5.210 1.00 43.64 133 GLY A N 1
ATOM 1085 C CA . GLY A 1 133 ? 15.422 42.100 4.475 1.00 42.58 133 GLY A CA 1
ATOM 1086 C C . GLY A 1 133 ? 15.404 40.854 5.341 1.00 43.96 133 GLY A C 1
ATOM 1087 O O . GLY A 1 133 ? 15.379 40.938 6.573 1.00 40.09 133 GLY A O 1
ATOM 1088 N N . ASN A 1 134 ? 15.421 39.697 4.679 1.00 45.64 134 ASN A N 1
ATOM 1089 C CA . ASN A 1 134 ? 15.368 38.387 5.332 1.00 41.05 134 ASN A CA 1
ATOM 1090 C C . ASN A 1 134 ? 14.173 38.234 6.269 1.00 42.13 134 ASN A C 1
ATOM 1091 O O . ASN A 1 134 ? 14.256 37.555 7.294 1.00 43.23 134 ASN A O 1
ATOM 1096 N N . GLY A 1 135 ? 13.061 38.867 5.902 1.00 39.79 135 GLY A N 1
ATOM 1097 C CA . GLY A 1 135 ? 11.816 38.735 6.634 1.00 42.67 135 GLY A CA 1
ATOM 1098 C C . GLY A 1 135 ? 11.732 39.584 7.887 1.00 43.68 135 GLY A C 1
ATOM 1099 O O . GLY A 1 135 ? 10.753 39.508 8.631 1.00 47.53 135 GLY A O 1
ATOM 1100 N N . LYS A 1 136 ? 12.750 40.402 8.126 1.00 41.46 136 LYS A N 1
ATOM 1101 C CA . LYS A 1 136 ? 12.797 41.190 9.352 1.00 39.31 136 LYS A CA 1
ATOM 1102 C C . LYS A 1 136 ? 12.623 42.680 9.090 1.00 39.64 136 LYS A C 1
ATOM 1103 O O . LYS A 1 136 ? 12.977 43.188 8.025 1.00 43.79 136 LYS A O 1
ATOM 1109 N N . GLN A 1 137 ? 12.080 43.383 10.075 1.00 36.25 137 GLN A N 1
ATOM 1110 C CA . GLN A 1 137 ? 11.969 44.826 9.986 1.00 36.37 137 GLN A CA 1
ATOM 1111 C C . GLN A 1 137 ? 12.152 45.464 11.356 1.00 36.24 137 GLN A C 1
ATOM 1112 O O . GLN A 1 137 ? 12.092 44.796 12.393 1.00 33.97 137 GLN A O 1
ATOM 1118 N N . LEU A 1 138 ? 12.394 46.765 11.349 1.00 33.52 138 LEU A N 1
ATOM 1119 C CA . LEU A 1 138 ? 12.443 47.529 12.579 1.00 32.90 138 LEU A CA 1
ATOM 1120 C C . LEU A 1 138 ? 11.079 48.156 12.808 1.00 35.03 138 LEU A C 1
ATOM 1121 O O . LEU A 1 138 ? 10.426 48.597 11.863 1.00 35.78 138 LEU A O 1
ATOM 1126 N N . ILE A 1 139 ? 10.635 48.174 14.057 1.00 30.52 139 ILE A N 1
ATOM 1127 C CA . ILE A 1 139 ? 9.418 48.895 14.402 1.00 34.34 139 ILE A CA 1
ATOM 1128 C C . ILE A 1 139 ? 9.764 49.960 15.431 1.00 34.05 139 ILE A C 1
ATOM 1129 O O . ILE A 1 139 ? 10.422 49.666 16.424 1.00 32.94 139 ILE A O 1
ATOM 1134 N N . PHE A 1 140 ? 9.340 51.197 15.195 1.00 32.27 140 PHE A N 1
ATOM 1135 C CA . PHE A 1 140 ? 9.720 52.279 16.092 1.00 31.71 140 PHE A CA 1
ATOM 1136 C C . PHE A 1 140 ? 8.618 52.566 17.094 1.00 32.94 140 PHE A C 1
ATOM 1137 O O . PHE A 1 140 ? 7.427 52.507 16.763 1.00 33.24 140 PHE A O 1
ATOM 1145 N N . VAL A 1 141 ? 9.029 52.841 18.331 1.00 30.39 141 VAL A N 1
ATOM 1146 C CA . VAL A 1 141 ? 8.102 53.191 19.402 1.00 31.11 141 VAL A CA 1
ATOM 1147 C C . VAL A 1 141 ? 8.560 54.472 20.081 1.00 33.31 141 VAL A C 1
ATOM 1148 O O . VAL A 1 141 ? 9.600 54.486 20.746 1.00 29.71 141 VAL A O 1
ATOM 1152 N N . GLU A 1 142 ? 7.791 55.547 19.913 1.00 31.55 142 GLU A N 1
ATOM 1153 C CA . GLU A 1 142 ? 8.120 56.822 20.546 1.00 29.12 142 GLU A CA 1
ATOM 1154 C C . GLU A 1 142 ? 7.966 56.714 22.054 1.00 27.06 142 GLU A C 1
ATOM 1155 O O . GLU A 1 142 ? 7.006 56.118 22.545 1.00 26.65 142 GLU A O 1
ATOM 1161 N N . THR A 1 143 ? 8.918 57.272 22.792 1.00 24.43 143 THR A N 1
ATOM 1162 C CA . THR A 1 143 ? 8.820 57.270 24.246 1.00 25.32 143 THR A CA 1
ATOM 1163 C C . THR A 1 143 ? 9.199 58.645 24.797 1.00 28.03 143 THR A C 1
ATOM 1164 O O . THR A 1 143 ? 10.165 58.769 25.548 1.00 26.75 143 THR A O 1
ATOM 1168 N N . PRO A 1 144 ? 8.427 59.687 24.438 1.00 29.32 144 PRO A N 1
ATOM 1169 C CA . PRO A 1 144 ? 8.789 61.038 24.881 1.00 25.89 144 PRO A CA 1
ATOM 1170 C C . PRO A 1 144 ? 8.832 61.161 26.404 1.00 28.19 144 PRO A C 1
ATOM 1171 O O . PRO A 1 144 ? 7.953 60.644 27.104 1.00 26.14 144 PRO A O 1
ATOM 1175 N N . MET A 1 145 ? 9.870 61.847 26.881 1.00 26.68 145 MET A N 1
ATOM 1176 C CA . MET A 1 145 ? 10.157 62.068 28.299 1.00 24.84 145 MET A CA 1
ATOM 1177 C C . MET A 1 145 ? 10.442 60.766 29.052 1.00 27.66 145 MET A C 1
ATOM 1178 O O . MET A 1 145 ? 10.287 60.687 30.271 1.00 28.16 145 MET A O 1
ATOM 1183 N N . LEU A 1 146 ? 10.891 59.753 28.319 1.00 22.76 146 LEU A N 1
ATOM 1184 C CA . LEU A 1 146 ? 11.555 58.610 28.935 1.00 22.05 146 LEU A CA 1
ATOM 1185 C C . LEU A 1 146 ? 12.949 58.433 28.324 1.00 23.44 146 LEU A C 1
ATOM 1186 O O . LEU A 1 146 ? 13.187 57.460 27.604 1.00 23.35 146 LEU A O 1
ATOM 1191 N N . HIS A 1 147 ? 13.876 59.350 28.610 1.00 24.11 147 HIS A N 1
ATOM 1192 C CA . HIS A 1 147 ? 13.689 60.440 29.573 1.00 23.69 147 HIS A CA 1
ATOM 1193 C C . HIS A 1 147 ? 13.778 61.838 28.940 1.00 23.46 147 HIS A C 1
ATOM 1194 O O . HIS A 1 147 ? 13.696 62.848 29.642 1.00 25.57 147 HIS A O 1
ATOM 1201 N N . TRP A 1 148 ? 13.956 61.898 27.622 1.00 22.81 148 TRP A N 1
ATOM 1202 C CA . TRP A 1 148 ? 14.006 63.174 26.899 1.00 23.60 148 TRP A CA 1
ATOM 1203 C C . TRP A 1 148 ? 12.851 63.258 25.911 1.00 25.00 148 TRP A C 1
ATOM 1204 O O . TRP A 1 148 ? 12.273 62.234 25.556 1.00 26.54 148 TRP A O 1
ATOM 1215 N N . PRO A 1 149 ? 12.522 64.472 25.443 1.00 24.57 149 PRO A N 1
ATOM 1216 C CA . PRO A 1 149 ? 11.497 64.579 24.395 1.00 26.11 149 PRO A CA 1
ATOM 1217 C C . PRO A 1 149 ? 11.821 63.757 23.142 1.00 25.92 149 PRO A C 1
ATOM 1218 O O . PRO A 1 149 ? 10.899 63.313 22.451 1.00 26.13 149 PRO A O 1
ATOM 1222 N N . ASP A 1 150 ? 13.105 63.539 22.867 1.00 23.35 150 ASP A N 1
ATOM 1223 C CA . ASP A 1 150 ? 13.504 62.855 21.638 1.00 24.07 150 ASP A CA 1
ATOM 1224 C C . ASP A 1 150 ? 13.498 61.328 21.722 1.00 24.68 150 ASP A C 1
ATOM 1225 O O . ASP A 1 150 ? 13.654 60.652 20.704 1.00 26.59 150 ASP A O 1
ATOM 1230 N N . SER A 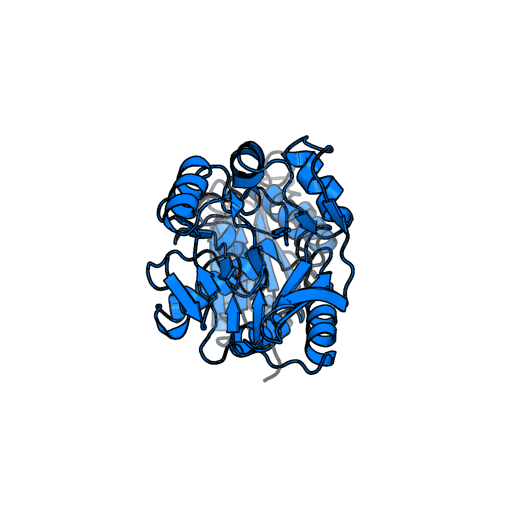1 151 ? 13.311 60.792 22.925 1.00 23.98 151 SER A N 1
ATOM 1231 C CA . SER A 1 151 ? 13.534 59.367 23.180 1.00 24.50 151 SER A CA 1
ATOM 1232 C C . SER A 1 151 ? 12.561 58.435 22.460 1.00 28.15 151 SER A C 1
ATOM 1233 O O . SER A 1 151 ? 11.354 58.682 22.402 1.00 26.59 151 SER A O 1
ATOM 1236 N N . MET A 1 152 ? 13.100 57.349 21.921 1.00 28.45 152 MET A N 1
ATOM 1237 C CA . MET A 1 152 ? 12.279 56.284 21.364 1.00 27.29 152 MET A CA 1
ATOM 1238 C C . MET A 1 152 ? 12.967 54.942 21.564 1.00 28.70 152 MET A C 1
ATOM 1239 O O . MET A 1 152 ? 14.114 54.876 22.009 1.00 27.00 152 MET A O 1
ATOM 1244 N N . MET A 1 153 ? 12.260 53.868 21.242 1.00 31.06 153 MET A N 1
ATOM 1245 C CA . MET A 1 153 ? 12.864 52.543 21.228 1.00 31.32 153 MET A CA 1
ATOM 1246 C C . MET A 1 153 ? 12.694 51.923 19.855 1.00 32.46 153 MET A C 1
ATOM 1247 O O . MET A 1 153 ? 11.793 52.304 19.098 1.00 30.40 153 MET A O 1
ATOM 1252 N N . THR A 1 154 ? 13.559 50.967 19.539 1.00 29.09 154 THR A N 1
ATOM 1253 C CA . THR A 1 154 ? 13.507 50.287 18.256 1.00 31.10 154 THR A CA 1
ATOM 1254 C C . THR A 1 154 ? 13.407 48.773 18.455 1.00 33.45 154 THR A C 1
ATOM 1255 O O . THR A 1 154 ? 14.244 48.165 19.131 1.00 34.27 154 THR A O 1
ATOM 1259 N N . TYR A 1 155 ? 12.373 48.176 17.866 1.00 33.30 155 TYR A N 1
ATOM 1260 C CA . TYR A 1 155 ? 12.135 46.740 17.966 1.00 31.44 155 TYR A CA 1
ATOM 1261 C C . TYR A 1 155 ? 12.468 46.031 16.660 1.00 31.15 155 TYR A C 1
ATOM 1262 O O . TYR A 1 155 ? 12.027 46.451 15.586 1.00 31.52 155 TYR A O 1
ATOM 1271 N N . LEU A 1 156 ? 13.241 44.954 16.766 1.00 28.93 156 LEU A N 1
ATOM 1272 C CA . LEU A 1 156 ? 13.627 44.160 15.614 1.00 30.65 156 LEU A CA 1
ATOM 1273 C C . LEU A 1 156 ? 12.832 42.869 15.603 1.00 32.95 156 LEU A C 1
ATOM 1274 O O . LEU A 1 156 ? 12.937 42.062 16.525 1.00 33.05 156 LEU A O 1
ATOM 1279 N N . THR A 1 157 ? 12.028 42.686 14.560 1.00 33.20 157 THR A N 1
ATOM 1280 C CA . THR A 1 157 ? 11.194 41.501 14.430 1.00 31.47 157 THR A CA 1
ATOM 1281 C C . THR A 1 157 ? 12.034 40.286 14.070 1.00 36.02 157 THR A C 1
ATOM 1282 O O . THR A 1 157 ? 13.162 40.414 13.595 1.00 38.20 157 THR A O 1
ATOM 1286 N N . GLY A 1 158 ? 11.471 39.103 14.284 1.00 36.10 158 GLY A N 1
ATOM 1287 C CA . GLY A 1 158 ? 12.171 37.866 14.005 1.00 33.03 158 GLY A CA 1
ATOM 1288 C C . GLY A 1 158 ? 13.079 37.556 15.167 1.00 37.37 158 GLY A C 1
ATOM 1289 O O . GLY A 1 158 ? 12.824 36.643 15.944 1.00 39.86 158 GLY A O 1
ATOM 1290 N N . ASP A 1 159 ? 14.142 38.339 15.291 1.00 38.87 159 ASP A N 1
ATOM 1291 C CA . ASP A 1 159 ? 15.066 38.216 16.407 1.00 38.20 159 ASP A CA 1
ATOM 1292 C C . ASP A 1 159 ? 14.393 38.545 17.741 1.00 36.93 159 ASP A C 1
ATOM 1293 O O . ASP A 1 159 ? 14.834 38.082 18.791 1.00 37.95 159 ASP A O 1
ATOM 1298 N N . ALA A 1 160 ? 13.325 39.338 17.687 1.00 34.15 160 ALA A N 1
ATOM 1299 C CA . ALA A 1 160 ? 12.558 39.722 18.872 1.00 34.54 160 ALA A CA 1
ATOM 1300 C C . ALA A 1 160 ? 13.431 40.451 19.895 1.00 36.34 160 ALA A C 1
ATOM 1301 O O . ALA A 1 160 ? 13.433 40.121 21.082 1.00 35.96 160 ALA A O 1
ATOM 1303 N N . VAL A 1 161 ? 14.165 41.451 19.420 1.00 33.50 161 VAL A N 1
ATOM 1304 C CA . VAL A 1 161 ? 15.023 42.249 20.281 1.00 31.01 161 VAL A CA 1
ATOM 1305 C C . VAL A 1 161 ? 14.507 43.685 20.389 1.00 31.25 161 VAL A C 1
ATOM 1306 O O . VAL A 1 161 ? 14.232 44.343 19.386 1.00 32.03 161 VAL A O 1
ATOM 1310 N N . LEU A 1 162 ? 14.361 44.155 21.621 1.00 30.24 162 LEU A N 1
ATOM 1311 C CA . LEU A 1 162 ? 13.961 45.529 21.876 1.00 27.48 162 LEU A CA 1
ATOM 1312 C C . LEU A 1 162 ? 15.178 46.375 22.250 1.00 31.28 162 LEU A C 1
ATOM 1313 O O . LEU A 1 162 ? 15.796 46.167 23.297 1.00 30.20 162 LEU A O 1
ATOM 1318 N N . PHE A 1 163 ? 15.532 47.310 21.375 1.00 28.24 163 PHE A N 1
ATOM 1319 C CA . PHE A 1 163 ? 16.590 48.265 21.671 1.00 28.00 163 PHE A CA 1
ATOM 1320 C C . PHE A 1 163 ? 15.964 49.442 22.412 1.00 29.33 163 PHE A C 1
ATOM 1321 O O . PHE A 1 163 ? 15.304 50.294 21.806 1.00 31.98 163 PHE A O 1
ATOM 1329 N N . SER A 1 164 ? 16.158 49.474 23.727 1.00 26.98 164 SER A N 1
ATOM 1330 C CA . SER A 1 164 ? 15.389 50.361 24.595 1.00 26.10 164 SER A CA 1
ATOM 1331 C C . SER A 1 164 ? 16.138 51.634 24.986 1.00 25.80 164 SER A C 1
ATOM 1332 O O . SER A 1 164 ? 15.613 52.458 25.734 1.00 24.36 164 SER A O 1
ATOM 1335 N N . ASN A 1 165 ? 17.353 51.792 24.468 1.00 26.48 165 ASN A N 1
ATOM 1336 C CA . ASN A 1 165 ? 18.220 52.917 24.819 1.00 23.06 165 ASN A CA 1
ATOM 1337 C C . ASN A 1 165 ? 18.341 53.011 26.342 1.00 24.05 165 ASN A C 1
ATOM 1338 O O . ASN A 1 165 ? 18.595 51.998 26.982 1.00 26.06 165 ASN A O 1
ATOM 1343 N N . ASP A 1 166 ? 18.161 54.198 26.922 1.00 21.92 166 ASP A N 1
ATOM 1344 C CA . ASP A 1 166 ? 18.374 54.394 28.364 1.00 21.79 166 ASP A CA 1
ATOM 1345 C C . ASP A 1 166 ? 17.476 53.505 29.242 1.00 23.41 166 ASP A C 1
ATOM 1346 O O . ASP A 1 166 ? 17.890 53.040 30.307 1.00 23.61 166 ASP A O 1
ATOM 1351 N N . ALA A 1 167 ? 16.239 53.290 28.810 1.00 22.44 167 ALA A N 1
ATOM 1352 C CA . ALA A 1 167 ? 15.283 52.541 29.619 1.00 22.06 167 ALA A CA 1
ATOM 1353 C C . ALA A 1 167 ? 15.769 51.118 29.855 1.00 21.87 167 ALA A C 1
ATOM 1354 O O . ALA A 1 167 ? 16.202 50.446 28.917 1.00 27.79 167 ALA A O 1
ATOM 1356 N N . PHE A 1 168 ? 15.692 50.684 31.113 1.00 22.03 168 PHE A N 1
ATOM 1357 C CA . PHE A 1 168 ? 16.080 49.338 31.563 1.00 21.94 168 PHE A CA 1
ATOM 1358 C C . PHE A 1 168 ? 17.592 49.155 31.616 1.00 23.94 168 PHE A C 1
ATOM 1359 O O . PHE A 1 168 ? 18.071 48.063 31.908 1.00 24.45 168 PHE A O 1
ATOM 1367 N N . GLY A 1 169 ? 18.342 50.218 31.338 1.00 23.40 169 GLY A N 1
ATOM 1368 C CA . GLY A 1 169 ? 19.790 50.154 31.415 1.00 23.33 169 GLY A CA 1
ATOM 1369 C C . GLY A 1 169 ? 20.298 50.481 32.809 1.00 24.02 169 GLY A C 1
ATOM 1370 O O . GLY A 1 169 ? 19.520 50.714 33.737 1.00 23.54 169 GLY A O 1
ATOM 1371 N N . GLN A 1 170 ? 21.613 50.486 32.966 1.00 20.88 170 GLN A N 1
ATOM 1372 C CA . GLN A 1 170 ? 22.213 50.828 34.242 1.00 19.78 170 GLN A CA 1
ATOM 1373 C C . GLN A 1 170 ? 23.671 51.155 34.003 1.00 23.78 170 GLN A C 1
ATOM 1374 O O . GLN A 1 170 ? 24.270 50.663 33.046 1.00 22.88 170 GLN A O 1
ATOM 1380 N N . HIS A 1 171 ? 24.244 52.002 34.851 1.00 23.84 171 HIS A N 1
ATOM 1381 C CA . HIS A 1 171 ? 25.666 52.305 34.733 1.00 26.73 171 HIS A CA 1
ATOM 1382 C C . HIS A 1 171 ? 26.459 51.278 35.522 1.00 24.23 171 HIS A C 1
ATOM 1383 O O . HIS A 1 171 ? 26.563 51.351 36.744 1.00 23.71 171 HIS A O 1
ATOM 1390 N N . TYR A 1 172 ? 26.998 50.306 34.798 1.00 22.67 172 TYR A N 1
ATOM 1391 C CA . TYR A 1 172 ? 27.665 49.164 35.386 1.00 20.27 172 TYR A CA 1
ATOM 1392 C C . TYR A 1 172 ? 28.595 48.604 34.331 1.00 26.18 172 TYR A C 1
ATOM 1393 O O . TYR A 1 172 ? 28.148 47.996 33.359 1.00 30.14 172 TYR A O 1
ATOM 1402 N N . CYS A 1 173 ? 29.887 48.832 34.501 1.00 25.10 173 CYS A N 1
ATOM 1403 C CA . CYS A 1 173 ? 30.851 48.401 33.506 1.00 23.51 173 CYS A CA 1
ATOM 1404 C C . CYS A 1 173 ? 31.283 46.961 33.765 1.00 21.58 173 CYS A C 1
ATOM 1405 O O . CYS A 1 173 ? 31.675 46.616 34.883 1.00 22.44 173 CYS A O 1
ATOM 1408 N N . ASP A 1 174 ? 31.189 46.126 32.735 1.00 22.66 174 ASP A N 1
ATOM 1409 C CA . ASP A 1 174 ? 31.669 44.740 32.799 1.00 23.85 174 ASP A CA 1
ATOM 1410 C C . ASP A 1 174 ? 32.075 44.304 31.398 1.00 25.37 174 ASP A C 1
ATOM 1411 O O . ASP A 1 174 ? 31.485 44.764 30.421 1.00 26.01 174 ASP A O 1
ATOM 1416 N N . GLU A 1 175 ? 33.065 43.421 31.281 1.00 24.01 175 GLU A N 1
ATOM 1417 C CA . GLU A 1 175 ? 33.459 42.931 29.960 1.00 21.74 175 GLU A CA 1
ATOM 1418 C C . GLU A 1 175 ? 32.418 41.969 29.390 1.00 28.40 175 GLU A C 1
ATOM 1419 O O . GLU A 1 175 ? 32.323 41.816 28.174 1.00 28.90 175 GLU A O 1
ATOM 1425 N N . HIS A 1 176 ? 31.645 41.325 30.264 1.00 25.29 176 HIS A N 1
ATOM 1426 C CA . HIS A 1 176 ? 30.551 40.454 29.822 1.00 26.64 176 HIS A CA 1
ATOM 1427 C C . HIS A 1 176 ? 29.336 41.278 29.417 1.00 26.25 176 HIS A C 1
ATOM 1428 O O . HIS A 1 176 ? 28.953 42.220 30.113 1.00 26.41 176 HIS A O 1
ATOM 1435 N N . LEU A 1 177 ? 28.705 40.898 28.313 1.00 26.67 177 LEU A N 1
ATOM 1436 C CA . LEU A 1 177 ? 27.614 41.695 27.771 1.00 29.63 177 LEU A CA 1
ATOM 1437 C C . LEU A 1 177 ? 26.251 41.340 28.370 1.00 27.33 177 LEU A C 1
ATOM 1438 O O . LEU A 1 177 ? 25.360 42.182 28.425 1.00 25.24 177 LEU A O 1
ATOM 1443 N N . PHE A 1 178 ? 26.091 40.102 28.830 1.00 26.05 178 PHE A N 1
ATOM 1444 C CA . PHE A 1 178 ? 24.755 39.604 29.165 1.00 24.78 178 PHE A CA 1
ATOM 1445 C C . PHE A 1 178 ? 24.439 39.574 30.659 1.00 25.95 178 PHE A C 1
ATOM 1446 O O . PHE A 1 178 ? 25.322 39.349 31.483 1.00 27.31 178 PHE A O 1
ATOM 1454 N N . ASN A 1 179 ? 23.165 39.775 30.999 1.00 26.28 179 ASN A N 1
ATOM 1455 C CA . ASN A 1 179 ? 22.758 39.904 32.399 1.00 25.11 179 ASN A CA 1
ATOM 1456 C C . ASN A 1 179 ? 23.067 38.661 33.237 1.00 28.30 179 ASN A C 1
ATOM 1457 O O . ASN A 1 179 ? 23.382 38.773 34.424 1.00 30.32 179 ASN A O 1
ATOM 1462 N N . ASP A 1 180 ? 23.006 37.483 32.619 1.00 27.17 180 ASP A N 1
ATOM 1463 C CA . ASP A 1 180 ? 23.275 36.239 33.340 1.00 29.95 180 ASP A CA 1
ATOM 1464 C C . ASP A 1 180 ? 24.766 36.027 33.596 1.00 30.38 180 ASP A C 1
ATOM 1465 O O . ASP A 1 180 ? 25.150 35.087 34.287 1.00 35.08 180 ASP A O 1
ATOM 1470 N N . GLU A 1 181 ? 25.602 36.900 33.046 1.00 26.80 181 GLU A N 1
ATOM 1471 C CA . GLU A 1 181 ? 27.054 36.732 33.143 1.00 27.85 181 GLU A CA 1
ATOM 1472 C C . GLU A 1 181 ? 27.700 37.635 34.199 1.00 29.79 181 GLU A C 1
ATOM 1473 O O . GLU A 1 181 ? 28.889 37.500 34.489 1.00 28.09 181 GLU A O 1
ATOM 1479 N N . VAL A 1 182 ? 26.930 38.562 34.766 1.00 27.77 182 VAL A N 1
ATOM 1480 C CA . VAL A 1 182 ? 27.498 39.521 35.712 1.00 26.17 182 VAL A CA 1
ATOM 1481 C C . VAL A 1 182 ? 26.999 39.271 37.132 1.00 25.32 182 VAL A C 1
ATOM 1482 O O . VAL A 1 182 ? 26.088 38.470 37.349 1.00 27.79 182 VAL A O 1
ATOM 1486 N N . ASP A 1 183 ? 27.606 39.957 38.095 1.00 23.66 183 ASP A N 1
ATOM 1487 C CA . ASP A 1 183 ? 27.185 39.860 39.483 1.00 25.51 183 ASP A CA 1
ATOM 1488 C C . ASP A 1 183 ? 25.768 40.427 39.638 1.00 26.62 183 ASP A C 1
ATOM 1489 O O . ASP A 1 183 ? 25.502 41.585 39.291 1.00 24.24 183 ASP A O 1
ATOM 1494 N N . GLN A 1 184 ? 24.861 39.610 40.161 1.00 25.02 184 GLN A N 1
ATOM 1495 C CA . GLN A 1 184 ? 23.456 39.997 40.235 1.00 25.35 184 GLN A CA 1
ATOM 1496 C C . GLN A 1 184 ? 23.161 41.089 41.269 1.00 24.36 184 GLN A C 1
ATOM 1497 O O . GLN A 1 184 ? 22.307 41.939 41.027 1.00 22.85 184 GLN A O 1
ATOM 1503 N N . THR A 1 185 ? 23.849 41.089 42.412 1.00 24.15 185 THR A N 1
ATOM 1504 C CA . THR A 1 185 ? 23.572 42.142 43.394 1.00 26.43 185 THR A CA 1
ATOM 1505 C C . THR A 1 185 ? 24.085 43.481 42.898 1.00 25.36 185 THR A C 1
ATOM 1506 O O . THR A 1 185 ? 23.422 44.495 43.069 1.00 23.13 185 THR A O 1
ATOM 1513 N N . GLU A 1 186 ? 25.264 43.489 42.282 1.00 22.73 186 GLU A N 1
ATOM 1514 C CA . GLU A 1 186 ? 25.803 44.733 41.735 1.00 23.81 186 GLU A CA 1
ATOM 1515 C C . GLU A 1 186 ? 24.918 45.228 40.590 1.00 23.30 186 GLU A C 1
ATOM 1516 O O . GLU A 1 186 ? 24.627 46.419 40.491 1.00 23.59 186 GLU A O 1
ATOM 1522 N N . LEU A 1 187 ? 24.488 44.305 39.736 1.00 22.74 187 LEU A N 1
ATOM 1523 C CA . LEU A 1 187 ? 23.553 44.626 38.661 1.00 22.39 187 LEU A CA 1
ATOM 1524 C C . LEU A 1 187 ? 22.298 45.297 39.208 1.00 23.66 187 LEU A C 1
ATOM 1525 O O . LEU A 1 187 ? 21.928 46.382 38.762 1.00 23.06 187 LEU A O 1
ATOM 1530 N N . PHE A 1 188 ? 21.654 44.651 40.179 1.00 23.09 188 PHE A N 1
ATOM 1531 C CA . PHE A 1 188 ? 20.441 45.196 40.786 1.00 24.67 188 PHE A CA 1
ATOM 1532 C C . PHE A 1 188 ? 20.680 46.570 41.383 1.00 27.28 188 PHE A C 1
ATOM 1533 O O . PHE A 1 188 ? 19.876 47.484 41.181 1.00 27.02 188 PHE A O 1
ATOM 1541 N N . GLU A 1 189 ? 21.767 46.697 42.142 1.00 25.66 189 GLU A N 1
ATOM 1542 C CA . GLU A 1 189 ? 22.082 47.944 42.817 1.00 21.49 189 GLU A CA 1
ATOM 1543 C C . GLU A 1 189 ? 22.214 49.071 41.807 1.00 23.15 189 GLU A C 1
ATOM 1544 O O . GLU A 1 189 ? 21.674 50.163 42.009 1.00 22.58 189 GLU A O 1
ATOM 1550 N N . GLN A 1 190 ? 22.902 48.807 40.704 1.00 22.87 190 GLN A N 1
ATOM 1551 C CA . GLN A 1 190 ? 23.097 49.852 39.708 1.00 22.80 190 GLN A CA 1
ATOM 1552 C C . GLN A 1 190 ? 21.782 50.170 38.994 1.00 25.27 190 GLN A C 1
ATOM 1553 O O . GLN A 1 190 ? 21.523 51.333 38.664 1.00 21.41 190 GLN A O 1
ATOM 1559 N N . CYS A 1 191 ? 20.947 49.151 38.773 1.00 20.74 191 CYS A N 1
ATOM 1560 C CA . CYS A 1 191 ? 19.643 49.371 38.142 1.00 20.30 191 CYS A CA 1
ATOM 1561 C C . CYS A 1 191 ? 18.785 50.315 38.970 1.00 23.30 191 CYS A C 1
ATOM 1562 O O . CYS A 1 191 ? 18.154 51.242 38.436 1.00 21.10 191 CYS A O 1
ATOM 1565 N N . GLN A 1 192 ? 18.761 50.071 40.277 1.00 20.56 192 GLN A N 1
ATOM 1566 C CA . GLN A 1 192 ? 17.901 50.834 41.177 1.00 23.42 192 GLN A CA 1
ATOM 1567 C C . GLN A 1 192 ? 18.412 52.262 41.400 1.00 22.28 192 GLN A C 1
ATOM 1568 O O . GLN A 1 192 ? 17.621 53.204 41.467 1.00 20.50 192 GLN A O 1
ATOM 1574 N N . ARG A 1 193 ? 19.728 52.419 41.517 1.00 21.27 193 ARG A N 1
ATOM 1575 C CA . ARG A 1 193 ? 20.336 53.747 41.666 1.00 21.12 193 ARG A CA 1
ATOM 1576 C C . ARG A 1 193 ? 19.989 54.615 40.461 1.00 22.59 193 ARG A C 1
ATOM 1577 O O . ARG A 1 193 ? 19.671 55.798 40.571 1.00 22.43 193 ARG A O 1
ATOM 1585 N N . TYR A 1 194 ? 20.066 53.986 39.305 1.00 20.30 194 TYR A N 1
ATOM 1586 C CA . TYR A 1 194 ? 19.727 54.587 38.035 1.00 21.13 194 TYR A CA 1
ATOM 1587 C C . TYR A 1 194 ? 18.270 55.057 37.987 1.00 24.74 194 TYR A C 1
ATOM 1588 O O . TYR A 1 194 ? 17.994 56.228 37.694 1.00 22.06 194 TYR A O 1
ATOM 1597 N N . TYR A 1 195 ? 17.335 54.148 38.268 1.00 20.98 195 TYR A N 1
ATOM 1598 C CA . TYR A 1 195 ? 15.922 54.524 38.249 1.00 19.04 195 TYR A CA 1
ATOM 1599 C C . TYR A 1 195 ? 15.654 55.647 39.256 1.00 21.03 195 TYR A C 1
ATOM 1600 O O . TYR A 1 195 ? 15.013 56.651 38.925 1.00 23.64 195 TYR A O 1
ATOM 1609 N N . ALA A 1 196 ? 16.135 55.470 40.482 1.00 20.10 196 ALA A N 1
ATOM 1610 C CA . ALA A 1 196 ? 15.857 56.417 41.559 1.00 22.12 196 ALA A CA 1
ATOM 1611 C C . ALA A 1 196 ? 16.321 57.833 41.220 1.00 23.65 196 ALA A C 1
ATOM 1612 O O . ALA A 1 196 ? 15.603 58.807 41.465 1.00 19.71 196 ALA A O 1
ATOM 1614 N N . ASN A 1 197 ? 17.519 57.940 40.654 1.00 20.74 197 ASN A N 1
ATOM 1615 C CA . ASN A 1 197 ? 18.138 59.242 40.447 1.00 20.90 197 ASN A CA 1
ATOM 1616 C C . ASN A 1 197 ? 17.809 59.921 39.116 1.00 24.54 197 ASN A C 1
ATOM 1617 O O . ASN A 1 197 ? 17.922 61.136 39.001 1.00 25.40 197 ASN A O 1
ATOM 1622 N N . ILE A 1 198 ? 17.405 59.147 38.114 1.00 22.53 198 ILE A N 1
ATOM 1623 C CA . ILE A 1 198 ? 17.155 59.712 36.792 1.00 26.04 198 ILE A CA 1
ATOM 1624 C C . ILE A 1 198 ? 15.677 59.623 36.378 1.00 28.43 198 ILE A C 1
ATOM 1625 O O . ILE A 1 198 ? 15.123 60.574 35.807 1.00 26.69 198 ILE A O 1
ATOM 1630 N N . LEU A 1 199 ? 15.037 58.492 36.676 1.00 22.55 199 LEU A N 1
ATOM 1631 C CA . LEU A 1 199 ? 13.726 58.207 36.100 1.00 19.59 199 LEU A CA 1
ATOM 1632 C C . LEU A 1 199 ? 12.535 58.485 37.017 1.00 23.06 199 LEU A C 1
ATOM 1633 O O . LEU A 1 199 ? 11.406 58.589 36.535 1.00 24.11 199 LEU A O 1
ATOM 1638 N N . THR A 1 200 ? 12.772 58.621 38.320 1.00 19.78 200 THR A N 1
ATOM 1639 C CA . THR A 1 200 ? 11.671 58.900 39.250 1.00 21.40 200 THR A CA 1
ATOM 1640 C C . THR A 1 200 ? 10.705 60.004 38.784 1.00 22.82 200 THR A C 1
ATOM 1641 O O . THR A 1 200 ? 9.492 59.806 38.850 1.00 23.08 200 THR A O 1
ATOM 1645 N N . PRO A 1 201 ? 11.222 61.155 38.286 1.00 24.18 201 PRO A N 1
ATOM 1646 C CA . PRO A 1 201 ? 10.243 62.181 37.891 1.00 25.64 201 PRO A CA 1
ATOM 1647 C C . PRO A 1 201 ? 9.376 61.794 36.696 1.00 25.26 201 PRO A C 1
ATOM 1648 O O . PRO A 1 201 ? 8.374 62.468 36.443 1.00 25.08 201 PRO A O 1
ATOM 1652 N N . PHE A 1 202 ? 9.731 60.728 35.987 1.00 24.05 202 PHE A N 1
ATOM 1653 C CA . PHE A 1 202 ? 8.973 60.345 34.803 1.00 24.41 202 PHE A CA 1
ATOM 1654 C C . PHE A 1 202 ? 8.161 59.085 35.052 1.00 24.45 202 PHE A C 1
ATOM 1655 O O . PHE A 1 202 ? 7.650 58.479 34.113 1.00 25.53 202 PHE A O 1
ATOM 1663 N N . SER A 1 203 ? 8.028 58.710 36.322 1.00 23.11 203 SER A N 1
ATOM 1664 C CA . SER A 1 203 ? 7.378 57.456 36.689 1.00 22.78 203 SER A CA 1
ATOM 1665 C C . SER A 1 203 ? 5.969 57.335 36.119 1.00 25.86 203 SER A C 1
ATOM 1666 O O . SER A 1 203 ? 5.553 56.244 35.738 1.00 26.55 203 SER A O 1
ATOM 1669 N N . ARG A 1 204 ? 5.246 58.449 36.037 1.00 23.44 204 ARG A N 1
ATOM 1670 C CA . ARG A 1 204 ? 3.870 58.418 35.551 1.00 23.38 204 ARG A CA 1
ATOM 1671 C C . ARG A 1 204 ? 3.789 57.974 34.096 1.00 24.18 204 ARG A C 1
ATOM 1672 O O . ARG A 1 204 ? 2.746 57.512 33.640 1.00 26.09 204 ARG A O 1
ATOM 1680 N N . LEU A 1 205 ? 4.893 58.106 33.371 1.00 24.16 205 LEU A N 1
ATOM 1681 C CA . LEU A 1 205 ? 4.921 57.736 31.960 1.00 24.72 205 LEU A CA 1
ATOM 1682 C C . LEU A 1 205 ? 5.307 56.270 31.741 1.00 27.03 205 LEU A C 1
ATOM 1683 O O . LEU A 1 205 ? 5.080 55.709 30.662 1.00 27.11 205 LEU A O 1
ATOM 1688 N N . VAL A 1 206 ? 5.877 55.651 32.770 1.00 22.96 206 VAL A N 1
ATOM 1689 C CA . VAL A 1 206 ? 6.459 54.317 32.642 1.00 21.14 206 VAL A CA 1
ATOM 1690 C C . VAL A 1 206 ? 5.422 53.227 32.402 1.00 25.74 206 VAL A C 1
ATOM 1691 O O . VAL A 1 206 ? 5.544 52.443 31.460 1.00 25.80 206 VAL A O 1
ATOM 1695 N N . THR A 1 207 ? 4.400 53.169 33.246 1.00 26.91 207 THR A N 1
ATOM 1696 C CA . THR A 1 207 ? 3.411 52.102 33.115 1.00 28.86 207 THR A CA 1
ATOM 1697 C C . THR A 1 207 ? 2.566 52.229 31.832 1.00 27.81 207 THR A C 1
ATOM 1698 O O . THR A 1 207 ? 2.331 51.222 31.172 1.00 29.01 207 THR A O 1
ATOM 1702 N N . PRO A 1 208 ? 2.129 53.451 31.452 1.00 27.07 208 PRO A N 1
ATOM 1703 C CA . PRO A 1 208 ? 1.413 53.498 30.166 1.00 30.10 208 PRO A CA 1
ATOM 1704 C C . PRO A 1 208 ? 2.261 53.049 28.973 1.00 30.55 208 PRO A C 1
ATOM 1705 O O . PRO A 1 208 ? 1.748 52.331 28.113 1.00 31.21 208 PRO A O 1
ATOM 1709 N N . LYS A 1 209 ? 3.530 53.458 28.926 1.00 26.14 209 LYS A N 1
ATOM 1710 C CA . LYS A 1 209 ? 4.388 53.118 27.793 1.00 25.59 209 LYS A CA 1
ATOM 1711 C C . LYS A 1 209 ? 4.672 51.616 27.735 1.00 29.63 209 LYS A C 1
ATOM 1712 O O . LYS A 1 209 ? 4.690 51.020 26.659 1.00 32.56 209 LYS A O 1
ATOM 1718 N N . ILE A 1 210 ? 4.896 51.007 28.892 1.00 27.73 210 ILE A N 1
ATOM 1719 C CA . ILE A 1 210 ? 5.123 49.572 28.952 1.00 29.44 210 ILE A CA 1
ATOM 1720 C C . ILE A 1 210 ? 3.849 48.846 28.529 1.00 30.79 210 ILE A C 1
ATOM 1721 O O . ILE A 1 210 ? 3.887 47.875 27.765 1.00 31.23 210 ILE A O 1
ATOM 1726 N N . THR A 1 211 ? 2.716 49.348 29.000 1.00 28.14 211 THR A N 1
ATOM 1727 C CA . THR A 1 211 ? 1.427 48.793 28.624 1.00 30.69 211 THR A CA 1
ATOM 1728 C C . THR A 1 211 ? 1.241 48.843 27.113 1.00 36.64 211 THR A C 1
ATOM 1729 O O . THR A 1 211 ? 0.829 47.857 26.497 1.00 37.32 211 THR A O 1
ATOM 1733 N N . GLU A 1 212 ? 1.573 49.984 26.515 1.00 35.15 212 GLU A N 1
ATOM 1734 C CA . GLU A 1 212 ? 1.457 50.151 25.068 1.00 35.53 212 GLU A CA 1
ATOM 1735 C C . GLU A 1 212 ? 2.337 49.151 24.298 1.00 36.60 212 GLU A C 1
ATOM 1736 O O . GLU A 1 212 ? 1.891 48.528 23.327 1.00 37.97 212 GLU A O 1
ATOM 1742 N N . ILE A 1 213 ? 3.580 48.998 24.740 1.00 32.83 213 ILE A N 1
ATOM 1743 C CA . ILE A 1 213 ? 4.525 48.113 24.073 1.00 31.49 213 ILE A CA 1
ATOM 1744 C C . ILE A 1 213 ? 4.051 46.674 24.174 1.00 34.33 213 ILE A C 1
ATOM 1745 O O . ILE A 1 213 ? 4.055 45.942 23.185 1.00 37.16 213 ILE A O 1
ATOM 1750 N N . LEU A 1 214 ? 3.612 46.277 25.363 1.00 36.14 214 LEU A N 1
ATOM 1751 C CA . LEU A 1 214 ? 3.067 44.937 25.564 1.00 38.71 214 LEU A CA 1
ATOM 1752 C C . LEU A 1 214 ? 1.831 44.685 24.711 1.00 40.85 214 LEU A C 1
ATOM 1753 O O . LEU A 1 214 ? 1.647 43.589 24.175 1.00 43.92 214 LEU A O 1
ATOM 1758 N N . GLY A 1 215 ? 0.991 45.705 24.579 1.00 36.99 215 GLY A N 1
ATOM 1759 C CA . GLY A 1 215 ? -0.220 45.607 23.786 1.00 37.08 215 GLY A CA 1
ATOM 1760 C C . GLY A 1 215 ? 0.016 45.304 22.316 1.00 43.63 215 GLY A C 1
ATOM 1761 O O . GLY A 1 215 ? -0.914 44.934 21.593 1.00 48.89 215 GLY A O 1
ATOM 1762 N N . PHE A 1 216 ? 1.258 45.458 21.866 1.00 42.18 216 PHE A N 1
ATOM 1763 C CA . PHE A 1 216 ? 1.614 45.110 20.493 1.00 42.51 216 PHE A CA 1
ATOM 1764 C C . PHE A 1 216 ? 1.646 43.596 20.305 1.00 43.14 216 PHE A C 1
ATOM 1765 O O . PHE A 1 216 ? 1.651 43.110 19.172 1.00 44.97 216 PHE A O 1
ATOM 1773 N N . ASN A 1 217 ? 1.659 42.864 21.419 1.00 41.17 217 ASN A N 1
ATOM 1774 C CA . ASN A 1 217 ? 1.690 41.400 21.403 1.00 45.53 217 ASN A CA 1
ATOM 1775 C C . ASN A 1 217 ? 2.876 40.885 20.583 1.00 51.27 217 ASN A C 1
ATOM 1776 O O . ASN A 1 217 ? 2.757 39.942 19.804 1.00 52.15 217 ASN A O 1
ATOM 1784 N N . LEU A 1 218 ? 4.018 41.538 20.765 1.00 49.44 218 LEU A N 1
ATOM 1785 C CA . LEU A 1 218 ? 5.265 41.155 20.118 1.00 48.87 218 LEU A CA 1
ATOM 1786 C C . LEU A 1 218 ? 6.182 40.450 21.113 1.00 48.14 218 LEU A C 1
ATOM 1787 O O . LEU A 1 218 ? 6.341 40.915 22.244 1.00 50.69 218 LEU A O 1
ATOM 1792 N N . PRO A 1 219 ? 6.799 39.332 20.693 1.00 40.88 219 PRO A N 1
ATOM 1793 C CA . PRO A 1 219 ? 7.729 38.597 21.558 1.00 38.30 219 PRO A CA 1
ATOM 1794 C C . PRO A 1 219 ? 8.930 39.453 21.942 1.00 40.93 219 PRO A C 1
ATOM 1795 O O . PRO A 1 219 ? 9.412 40.221 21.109 1.00 41.84 219 PRO A O 1
ATOM 1799 N N . VAL A 1 220 ? 9.400 39.329 23.180 1.00 43.70 220 VAL A N 1
ATOM 1800 C CA . VAL A 1 220 ? 10.650 39.968 23.587 1.00 35.99 220 VAL A CA 1
ATOM 1801 C C . VAL A 1 220 ? 11.612 38.913 24.123 1.00 40.11 220 VAL A C 1
ATOM 1802 O O . VAL A 1 220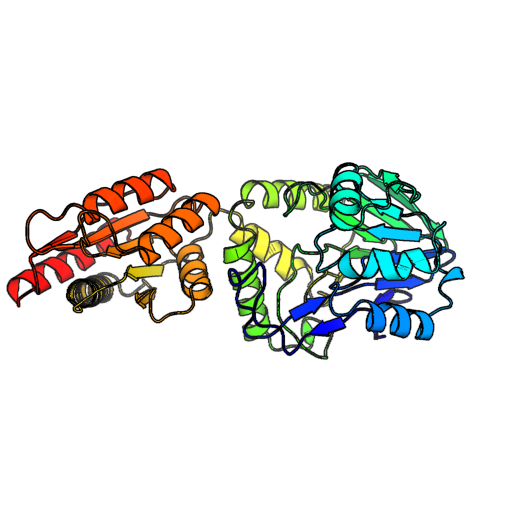 ? 11.475 38.440 25.251 1.00 45.93 220 VAL A O 1
ATOM 1806 N N . ASP A 1 221 ? 12.570 38.530 23.290 1.00 33.31 221 ASP A N 1
ATOM 1807 C CA . ASP A 1 221 ? 13.556 37.539 23.670 1.00 34.65 221 ASP A CA 1
ATOM 1808 C C . ASP A 1 221 ? 14.767 38.199 24.317 1.00 35.54 221 ASP A C 1
ATOM 1809 O O . ASP A 1 221 ? 15.417 37.603 25.177 1.00 36.49 221 ASP A O 1
ATOM 1814 N N . MET A 1 222 ? 15.069 39.426 23.895 1.00 29.59 222 MET A N 1
ATOM 1815 C CA . MET A 1 222 ? 16.164 40.203 24.476 1.00 27.84 222 MET A CA 1
ATOM 1816 C C . MET A 1 222 ? 15.802 41.676 24.572 1.00 29.66 222 MET A C 1
ATOM 1817 O O . MET A 1 222 ? 15.069 42.204 23.741 1.00 30.07 222 MET A O 1
ATOM 1822 N N . ILE A 1 223 ? 16.331 42.339 25.589 1.00 29.70 223 ILE A N 1
ATOM 1823 C CA . ILE A 1 223 ? 16.227 43.784 25.690 1.00 26.28 223 ILE A CA 1
ATOM 1824 C C . ILE A 1 223 ? 17.643 44.341 25.673 1.00 27.95 223 ILE A C 1
ATOM 1825 O O . ILE A 1 223 ? 18.399 44.168 26.631 1.00 27.33 223 ILE A O 1
ATOM 1830 N N . ALA A 1 224 ? 18.010 44.983 24.570 1.00 28.19 224 ALA A N 1
ATOM 1831 C CA . ALA A 1 224 ? 19.359 45.517 24.415 1.00 25.12 224 ALA A CA 1
ATOM 1832 C C . ALA A 1 224 ? 19.353 47.017 24.695 1.00 26.53 224 ALA A C 1
ATOM 1833 O O . ALA A 1 224 ? 18.922 47.809 23.858 1.00 26.63 224 ALA A O 1
ATOM 1835 N N . THR A 1 225 ? 19.814 47.401 25.881 1.00 23.53 225 THR A N 1
ATOM 1836 C CA . THR A 1 225 ? 19.754 48.797 26.299 1.00 23.68 225 THR A CA 1
ATOM 1837 C C . THR A 1 225 ? 20.988 49.541 25.821 1.00 23.65 225 THR A C 1
ATOM 1838 O O . THR A 1 225 ? 21.866 48.960 25.193 1.00 22.99 225 THR A O 1
ATOM 1842 N N . SER A 1 226 ? 21.060 50.830 26.132 1.00 22.47 226 SER A N 1
ATOM 1843 C CA . SER A 1 226 ? 22.201 51.627 25.715 1.00 22.20 226 SER A CA 1
ATOM 1844 C C . SER A 1 226 ? 23.266 51.745 26.812 1.00 23.61 226 SER A C 1
ATOM 1845 O O . SER A 1 226 ? 24.321 52.353 26.601 1.00 22.60 226 SER A O 1
ATOM 1848 N N . HIS A 1 227 ? 22.984 51.163 27.978 1.00 22.06 227 HIS A N 1
ATOM 1849 C CA . HIS A 1 227 ? 23.922 51.169 29.102 1.00 20.90 227 HIS A CA 1
ATOM 1850 C C . HIS A 1 227 ? 23.926 49.826 29.802 1.00 22.80 227 HIS A C 1
ATOM 1851 O O . HIS A 1 227 ? 22.879 49.363 30.254 1.00 22.39 227 HIS A O 1
ATOM 1858 N N . GLY A 1 228 ? 25.100 49.214 29.923 1.00 20.57 228 GLY A N 1
ATOM 1859 C CA . GLY A 1 228 ? 25.231 48.008 30.721 1.00 21.22 228 GLY A CA 1
ATOM 1860 C C . GLY A 1 228 ? 24.895 46.723 29.983 1.00 23.40 228 GLY A C 1
ATOM 1861 O O . GLY A 1 228 ? 25.259 46.557 28.819 1.00 25.23 228 GLY A O 1
ATOM 1862 N N . VAL A 1 229 ? 24.198 45.811 30.657 1.00 21.59 229 VAL A N 1
ATOM 1863 C CA . VAL A 1 229 ? 23.994 44.465 30.112 1.00 24.74 229 VAL A CA 1
ATOM 1864 C C . VAL A 1 229 ? 22.878 44.396 29.082 1.00 27.28 229 VAL A C 1
ATOM 1865 O O . VAL A 1 229 ? 21.931 45.195 29.105 1.00 27.76 229 VAL A O 1
ATOM 1869 N N . VAL A 1 230 ? 23.003 43.436 28.173 1.00 24.85 230 VAL A N 1
ATOM 1870 C CA . VAL A 1 230 ? 21.875 43.012 27.363 1.00 23.53 230 VAL A CA 1
ATOM 1871 C C . VAL A 1 230 ? 21.086 41.989 28.172 1.00 25.51 230 VAL A C 1
ATOM 1872 O O . VAL A 1 230 ? 21.648 40.988 28.633 1.00 27.31 230 VAL A O 1
ATOM 1876 N N . TRP A 1 231 ? 19.797 42.247 28.366 1.00 23.83 231 TRP A N 1
ATOM 1877 C CA . TRP A 1 231 ? 18.926 41.311 29.074 1.00 23.30 231 TRP A CA 1
ATOM 1878 C C . TRP A 1 231 ? 18.501 40.184 28.145 1.00 26.65 231 TRP A C 1
ATOM 1879 O O . TRP A 1 231 ? 17.614 40.358 27.316 1.00 29.14 231 TRP A O 1
ATOM 1890 N N . ARG A 1 232 ? 19.137 39.029 28.270 1.00 30.13 232 ARG A N 1
ATOM 1891 C CA . ARG A 1 232 ? 18.778 37.910 27.414 1.00 32.45 232 ARG A CA 1
ATOM 1892 C C . ARG A 1 232 ? 18.151 36.786 28.227 1.00 34.32 232 ARG A C 1
ATOM 1893 O O . ARG A 1 232 ? 17.359 36.003 27.701 1.00 35.73 232 ARG A O 1
ATOM 1901 N N . ASP A 1 233 ? 18.507 36.698 29.505 1.00 30.48 233 ASP A N 1
ATOM 1902 C CA . ASP A 1 233 ? 17.950 35.649 30.349 1.00 32.92 233 ASP A CA 1
ATOM 1903 C C . ASP A 1 233 ? 16.812 36.203 31.197 1.00 33.46 233 ASP A C 1
ATOM 1904 O O . ASP A 1 233 ? 17.034 37.028 32.085 1.00 30.23 233 ASP A O 1
ATOM 1909 N N . ASN A 1 234 ? 15.600 35.736 30.916 1.00 32.30 234 ASN A N 1
ATOM 1910 C CA . ASN A 1 234 ? 14.408 36.256 31.567 1.00 33.18 234 ASN A CA 1
ATOM 1911 C C . ASN A 1 234 ? 14.376 37.788 31.492 1.00 31.90 234 ASN A C 1
ATOM 1912 O O . ASN A 1 234 ? 14.403 38.464 32.525 1.00 30.13 234 ASN A O 1
ATOM 1917 N N . PRO A 1 235 ? 14.329 38.342 30.265 1.00 30.92 235 PRO A N 1
ATOM 1918 C CA . PRO A 1 235 ? 14.436 39.799 30.117 1.00 30.82 235 PRO A CA 1
ATOM 1919 C C . PRO A 1 235 ? 13.315 40.570 30.810 1.00 31.81 235 PRO A C 1
ATOM 1920 O O . PRO A 1 235 ? 13.543 41.717 31.195 1.00 35.01 235 PRO A O 1
ATOM 1924 N N . THR A 1 236 ? 12.142 39.966 30.995 1.00 29.46 236 THR A N 1
ATOM 1925 C CA . THR A 1 236 ? 11.032 40.722 31.579 1.00 33.11 236 THR A CA 1
ATOM 1926 C C . THR A 1 236 ? 11.259 41.054 33.053 1.00 34.79 236 THR A C 1
ATOM 1927 O O . THR A 1 236 ? 10.516 41.847 33.632 1.00 32.51 236 THR A O 1
ATOM 1931 N N . GLN A 1 237 ? 12.289 40.471 33.660 1.00 31.39 237 GLN A N 1
ATOM 1932 C CA . GLN A 1 237 ? 12.578 40.775 35.058 1.00 28.93 237 GLN A CA 1
ATOM 1933 C C . GLN A 1 237 ? 12.814 42.271 35.263 1.00 27.48 237 GLN A C 1
ATOM 1934 O O . GLN A 1 237 ? 12.402 42.822 36.279 1.00 30.13 237 GLN A O 1
ATOM 1940 N N . ILE A 1 238 ? 13.448 42.934 34.294 1.00 24.71 238 ILE A N 1
ATOM 1941 C CA . ILE A 1 238 ? 13.731 44.365 34.430 1.00 25.49 238 ILE A CA 1
ATOM 1942 C C . ILE A 1 238 ? 12.462 45.159 34.113 1.00 28.82 238 ILE A C 1
ATOM 1943 O O . ILE A 1 238 ? 12.227 46.232 34.677 1.00 26.46 238 ILE A O 1
ATOM 1948 N N . VAL A 1 239 ? 11.622 44.615 33.237 1.00 26.24 239 VAL A N 1
ATOM 1949 C CA . VAL A 1 239 ? 10.350 45.259 32.936 1.00 28.87 239 VAL A CA 1
ATOM 1950 C C . VAL A 1 239 ? 9.466 45.258 34.180 1.00 30.75 239 VAL A C 1
ATOM 1951 O O . VAL A 1 239 ? 8.872 46.279 34.532 1.00 29.85 239 VAL A O 1
ATOM 1955 N N . GLU A 1 240 ? 9.395 44.116 34.855 1.00 28.53 240 GLU A N 1
ATOM 1956 C CA . GLU A 1 240 ? 8.589 44.020 36.061 1.00 30.72 240 GLU A CA 1
ATOM 1957 C C . GLU A 1 240 ? 9.129 44.908 37.182 1.00 28.16 240 GLU A C 1
ATOM 1958 O O . GLU A 1 240 ? 8.348 45.489 37.936 1.00 26.98 240 GLU A O 1
ATOM 1964 N N . LEU A 1 241 ? 10.454 45.029 37.284 1.00 25.26 241 LEU A N 1
ATOM 1965 C CA . LEU A 1 241 ? 11.051 45.912 38.285 1.00 23.88 241 LEU A CA 1
ATOM 1966 C C . LEU A 1 241 ? 10.650 47.364 38.044 1.00 25.48 241 LEU A C 1
ATOM 1967 O O . LEU A 1 241 ? 10.341 48.106 38.983 1.00 25.85 241 LEU A O 1
ATOM 1972 N N . TYR A 1 242 ? 10.659 47.773 36.782 1.00 23.16 242 TYR A N 1
ATOM 1973 C CA . TYR A 1 242 ? 10.258 49.132 36.443 1.00 23.89 242 TYR A CA 1
ATOM 1974 C C . TYR A 1 242 ? 8.783 49.391 36.794 1.00 26.90 242 TYR A C 1
ATOM 1975 O O . TYR A 1 242 ? 8.434 50.472 37.268 1.00 25.15 242 TYR A O 1
ATOM 1984 N N . LEU A 1 243 ? 7.921 48.401 36.575 1.00 27.25 243 LEU A N 1
ATOM 1985 C CA . LEU A 1 243 ? 6.506 48.556 36.924 1.00 27.19 243 LEU A CA 1
ATOM 1986 C C . LEU A 1 243 ? 6.337 48.711 38.433 1.00 28.62 243 LEU A C 1
ATOM 1987 O O . LEU A 1 243 ? 5.519 49.508 38.897 1.00 29.41 243 LEU A O 1
ATOM 1992 N N . LYS A 1 244 ? 7.114 47.945 39.193 1.00 26.49 244 LYS A N 1
ATOM 1993 C CA . LYS A 1 244 ? 7.140 48.101 40.641 1.00 29.62 244 LYS A CA 1
ATOM 1994 C C . LYS A 1 244 ? 7.678 49.484 41.001 1.00 25.57 244 LYS A C 1
ATOM 1995 O O . LYS A 1 244 ? 7.087 50.205 41.805 1.00 27.33 244 LYS A O 1
ATOM 2001 N N . TRP A 1 245 ? 8.798 49.854 40.394 1.00 22.93 245 TRP A N 1
ATOM 2002 C CA . TRP A 1 245 ? 9.462 51.096 40.753 1.00 22.25 245 TRP A CA 1
ATOM 2003 C C . TRP A 1 245 ? 8.645 52.323 40.374 1.00 24.71 245 TRP A C 1
ATOM 2004 O O . TRP A 1 245 ? 8.711 53.350 41.048 1.00 23.55 245 TRP A O 1
ATOM 2015 N N . ALA A 1 246 ? 7.858 52.208 39.312 1.00 23.37 246 ALA A N 1
ATOM 2016 C CA . ALA A 1 246 ? 7.087 53.345 38.820 1.00 24.40 246 ALA A CA 1
ATOM 2017 C C . ALA A 1 246 ? 5.881 53.653 39.707 1.00 25.67 246 ALA A C 1
ATOM 2018 O O . ALA A 1 246 ? 5.350 54.764 39.690 1.00 24.60 246 ALA A O 1
ATOM 2020 N N . ALA A 1 247 ? 5.442 52.670 40.482 1.00 22.31 247 ALA A N 1
ATOM 2021 C CA . ALA A 1 247 ? 4.210 52.825 41.240 1.00 22.87 247 ALA A CA 1
ATOM 2022 C C . ALA A 1 247 ? 4.456 53.478 42.602 1.00 25.87 247 ALA A C 1
ATOM 2023 O O . ALA A 1 247 ? 4.100 52.914 43.634 1.00 24.58 247 ALA A O 1
ATOM 2025 N N . ASP A 1 248 ? 5.058 54.668 42.593 1.00 26.96 248 ASP A N 1
ATOM 2026 C CA . ASP A 1 248 ? 5.372 55.416 43.818 1.00 22.68 248 ASP A CA 1
ATOM 2027 C C . ASP A 1 248 ? 5.992 54.485 44.858 1.00 23.93 248 ASP A C 1
ATOM 2028 O O . ASP A 1 248 ? 5.560 54.418 46.011 1.00 24.43 248 ASP A O 1
ATOM 2033 N N . TYR A 1 249 ? 7.004 53.757 44.402 1.00 22.98 249 TYR A N 1
ATOM 2034 C CA . TYR A 1 249 ? 7.648 52.690 45.147 1.00 24.32 249 TYR A CA 1
ATOM 2035 C C . TYR A 1 249 ? 8.103 53.107 46.539 1.00 25.71 249 TYR A C 1
ATOM 2036 O O . TYR A 1 249 ? 8.625 54.206 46.734 1.00 22.10 249 TYR A O 1
ATOM 2045 N N . GLN A 1 250 ? 7.901 52.217 47.505 1.00 24.83 250 GLN A N 1
ATOM 2046 C CA . GLN A 1 250 ? 8.463 52.415 48.830 1.00 23.88 250 GLN A CA 1
ATOM 2047 C C . GLN A 1 250 ? 8.524 51.106 49.596 1.00 24.69 250 GLN A C 1
ATOM 2048 O O . GLN A 1 250 ? 7.695 50.216 49.407 1.00 27.99 250 GLN A O 1
ATOM 2054 N N . GLU A 1 251 ? 9.534 51.005 50.450 1.00 23.51 251 GLU A N 1
ATOM 2055 C CA . GLU A 1 251 ? 9.710 49.875 51.344 1.00 23.67 251 GLU A CA 1
ATOM 2056 C C . GLU A 1 251 ? 9.465 50.357 52.764 1.00 25.40 251 GLU A C 1
ATOM 2057 O O . GLU A 1 251 ? 9.264 51.550 52.994 1.00 22.78 251 GLU A O 1
ATOM 2063 N N . ASP A 1 252 ? 9.476 49.436 53.720 1.00 25.38 252 ASP A N 1
ATOM 2064 C CA . ASP A 1 252 ? 9.340 49.827 55.112 1.00 26.58 252 ASP A CA 1
ATOM 2065 C C . ASP A 1 252 ? 10.698 50.347 55.583 1.00 28.38 252 ASP A C 1
ATOM 2066 O O . ASP A 1 252 ? 11.458 49.653 56.269 1.00 26.05 252 ASP A O 1
ATOM 2071 N N . ARG A 1 253 ? 10.989 51.583 55.194 1.00 24.17 253 ARG A N 1
ATOM 2072 C CA . ARG A 1 253 ? 12.327 52.147 55.307 1.00 20.49 253 ARG A CA 1
ATOM 2073 C C . ARG A 1 253 ? 12.209 53.647 55.545 1.00 21.73 253 ARG A C 1
ATOM 2074 O O . ARG A 1 253 ? 11.368 54.318 54.938 1.00 22.66 253 ARG A O 1
ATOM 2088 N N . ILE A 1 254 ? 13.023 54.170 56.455 1.00 22.19 254 ILE A N 1
ATOM 2089 C CA . ILE A 1 254 ? 13.048 55.605 56.722 1.00 20.62 254 ILE A CA 1
ATOM 2090 C C . ILE A 1 254 ? 14.466 56.113 56.567 1.00 24.07 254 ILE A C 1
ATOM 2091 O O . ILE A 1 254 ? 15.397 55.526 57.120 1.00 23.69 254 ILE A O 1
ATOM 2096 N N . THR A 1 255 ? 14.636 57.189 55.808 1.00 20.74 255 THR A N 1
ATOM 2097 C CA . THR A 1 255 ? 15.964 57.764 55.631 1.00 22.12 255 THR A CA 1
ATOM 2098 C C . THR A 1 255 ? 16.050 59.083 56.371 1.00 24.80 255 THR A C 1
ATOM 2099 O O . THR A 1 255 ? 15.151 59.919 56.276 1.00 24.67 255 THR A O 1
ATOM 2103 N N . ILE A 1 256 ? 17.131 59.252 57.119 1.00 19.03 256 ILE A N 1
ATOM 2104 C CA . ILE A 1 256 ? 17.377 60.482 57.842 1.00 19.23 256 ILE A CA 1
ATOM 2105 C C . ILE A 1 256 ? 18.616 61.128 57.270 1.00 19.25 256 ILE A C 1
ATOM 2106 O O . ILE A 1 256 ? 19.669 60.501 57.228 1.00 19.95 256 ILE A O 1
ATOM 2111 N N . PHE A 1 257 ? 18.509 62.369 56.809 1.00 18.09 257 PHE A N 1
ATOM 2112 C CA . PHE A 1 257 ? 19.715 63.044 56.353 1.00 21.25 257 PHE A CA 1
ATOM 2113 C C . PHE A 1 257 ? 19.699 64.519 56.736 1.00 21.37 257 PHE A C 1
ATOM 2114 O O . PHE A 1 257 ? 18.637 65.123 56.884 1.00 21.41 257 PHE A O 1
ATOM 2122 N N . TYR A 1 258 ? 20.890 65.079 56.926 1.00 17.69 258 TYR A N 1
ATOM 2123 C CA . TYR A 1 258 ? 21.038 66.411 57.506 1.00 18.47 258 TYR A CA 1
ATOM 2124 C C . TYR A 1 258 ? 22.379 67.010 57.118 1.00 22.29 258 TYR A C 1
ATOM 2125 O O . TYR A 1 258 ? 23.247 66.324 56.568 1.00 21.27 258 TYR A O 1
ATOM 2134 N N . ASP A 1 259 ? 22.558 68.286 57.429 1.00 21.47 259 ASP A N 1
ATOM 2135 C CA . ASP A 1 259 ? 23.898 68.850 57.507 1.00 20.86 259 ASP A CA 1
ATOM 2136 C C . ASP A 1 259 ? 23.975 69.511 58.877 1.00 21.85 259 ASP A C 1
ATOM 2137 O O . ASP A 1 259 ? 22.948 69.717 59.533 1.00 22.10 259 ASP A O 1
ATOM 2142 N N . THR A 1 260 ? 25.186 69.825 59.318 1.00 20.01 260 THR A N 1
ATOM 2143 C CA . THR A 1 260 ? 25.396 70.287 60.683 1.00 18.74 260 THR A CA 1
ATOM 2144 C C . THR A 1 260 ? 26.721 71.059 60.760 1.00 23.70 260 THR A C 1
ATOM 2145 O O . THR A 1 260 ? 27.685 70.729 60.061 1.00 24.99 260 THR A O 1
ATOM 2149 N N . MET A 1 261 ? 26.764 72.104 61.581 1.00 21.55 261 MET A N 1
ATOM 2150 C CA . MET A 1 261 ? 27.979 72.900 61.713 1.00 19.28 261 MET A CA 1
ATOM 2151 C C . MET A 1 261 ? 28.748 72.538 62.977 1.00 23.71 261 MET A C 1
ATOM 2152 O O . MET A 1 261 ? 29.969 72.663 63.018 1.00 28.01 261 MET A O 1
ATOM 2157 N N . SER A 1 262 ? 28.039 72.099 64.011 1.00 21.10 262 SER A N 1
ATOM 2158 C CA . SER A 1 262 ? 28.696 71.802 65.278 1.00 21.56 262 SER A CA 1
ATOM 2159 C C . SER A 1 262 ? 28.120 70.553 65.926 1.00 22.72 262 SER A C 1
ATOM 2160 O O . SER A 1 262 ? 28.198 70.393 67.142 1.00 25.73 262 SER A O 1
ATOM 2163 N N . ASN A 1 263 ? 27.522 69.700 65.097 1.00 20.65 263 ASN A N 1
ATOM 2164 C CA . ASN A 1 263 ? 27.112 68.341 65.464 1.00 20.53 263 ASN A CA 1
ATOM 2165 C C . ASN A 1 263 ? 25.810 68.263 66.254 1.00 23.87 263 ASN A C 1
ATOM 2166 O O . ASN A 1 263 ? 25.389 67.176 66.644 1.00 24.79 263 ASN A O 1
ATOM 2171 N N . ASN A 1 264 ? 25.159 69.399 66.479 1.00 21.11 264 ASN A N 1
ATOM 2172 C CA . ASN A 1 264 ? 23.930 69.397 67.272 1.00 23.03 264 ASN A CA 1
ATOM 2173 C C . ASN A 1 264 ? 22.769 68.691 66.557 1.00 24.04 264 ASN A C 1
ATOM 2174 O O . ASN A 1 264 ? 22.067 67.870 67.149 1.00 21.37 264 ASN A O 1
ATOM 2179 N N . THR A 1 265 ? 22.581 69.007 65.281 1.00 22.34 265 THR A N 1
ATOM 2180 C CA . THR A 1 265 ? 21.557 68.363 64.467 1.00 21.20 265 THR A CA 1
ATOM 2181 C C . THR A 1 265 ? 21.902 66.878 64.265 1.00 23.35 265 THR A C 1
ATOM 2182 O O . THR A 1 265 ? 21.013 66.032 64.111 1.00 23.48 265 THR A O 1
ATOM 2186 N N . ARG A 1 266 ? 23.195 66.557 64.293 1.00 20.98 266 ARG A N 1
ATOM 2187 C CA . ARG A 1 266 ? 23.615 65.160 64.219 1.00 21.38 266 ARG A CA 1
ATOM 2188 C C . ARG A 1 266 ? 23.153 64.396 65.451 1.00 24.41 266 ARG A C 1
ATOM 2189 O O . ARG A 1 266 ? 22.644 63.279 65.344 1.00 22.48 266 ARG A O 1
ATOM 2197 N N . MET A 1 267 ? 23.348 64.993 66.624 1.00 19.22 267 MET A N 1
ATOM 2198 C CA . MET A 1 267 ? 22.898 64.372 67.862 1.00 19.24 267 MET A CA 1
ATOM 2199 C C . MET A 1 267 ? 21.387 64.129 67.827 1.00 21.33 267 MET A C 1
ATOM 2200 O O . MET A 1 267 ? 20.916 63.058 68.224 1.00 22.66 267 MET A O 1
ATOM 2205 N N . MET A 1 268 ? 20.638 65.112 67.330 1.00 22.02 268 MET A N 1
ATOM 2206 C CA . MET A 1 268 ? 19.195 64.965 67.153 1.00 22.61 268 MET A CA 1
ATOM 2207 C C . MET A 1 268 ? 18.867 63.801 66.220 1.00 23.58 268 MET A C 1
ATOM 2208 O O . MET A 1 268 ? 17.977 63.004 66.509 1.00 24.22 268 MET A O 1
ATOM 2213 N N . ALA A 1 269 ? 19.587 63.709 65.106 1.00 23.77 269 ALA A N 1
ATOM 2214 C CA . ALA A 1 269 ? 19.360 62.649 64.128 1.00 22.48 269 ALA A CA 1
ATOM 2215 C C . ALA A 1 269 ? 19.548 61.267 64.752 1.00 25.36 269 ALA A C 1
ATOM 2216 O O . ALA A 1 269 ? 18.699 60.379 64.588 1.00 23.36 269 ALA A O 1
ATOM 2218 N N . ASP A 1 270 ? 20.653 61.087 65.473 1.00 21.77 270 ASP A N 1
ATOM 2219 C CA . ASP A 1 270 ? 20.960 59.776 66.048 1.00 22.40 270 ASP A CA 1
ATOM 2220 C C . ASP A 1 270 ? 19.907 59.374 67.080 1.00 26.36 270 ASP A C 1
ATOM 2221 O O . ASP A 1 270 ? 19.519 58.206 67.162 1.00 25.94 270 ASP A O 1
ATOM 2226 N N . ALA A 1 271 ? 19.438 60.346 67.858 1.00 21.46 271 ALA A N 1
ATOM 2227 C CA . ALA A 1 271 ? 18.411 60.075 68.860 1.00 24.19 271 ALA A CA 1
ATOM 2228 C C . ALA A 1 271 ? 17.085 59.676 68.199 1.00 25.66 271 ALA A C 1
ATOM 2229 O O . ALA A 1 271 ? 16.429 58.722 68.634 1.00 24.27 271 ALA A O 1
ATOM 2231 N N . ILE A 1 272 ? 16.700 60.405 67.149 1.00 23.38 272 ILE A N 1
ATOM 2232 C CA . ILE A 1 272 ? 15.491 60.083 66.390 1.00 26.00 272 ILE A CA 1
ATOM 2233 C C . ILE A 1 272 ? 15.537 58.638 65.887 1.00 27.05 272 ILE A C 1
ATOM 2234 O O . ILE A 1 272 ? 14.570 57.895 66.026 1.00 24.94 272 ILE A O 1
ATOM 2239 N N . ALA A 1 273 ? 16.679 58.241 65.328 1.00 24.75 273 ALA A N 1
ATOM 2240 C CA . ALA A 1 273 ? 16.872 56.880 64.822 1.00 22.90 273 ALA A CA 1
ATOM 2241 C C . ALA A 1 273 ? 16.710 55.818 65.907 1.00 24.70 273 ALA A C 1
ATOM 2242 O O . ALA A 1 273 ? 16.136 54.759 65.666 1.00 24.10 273 ALA A O 1
ATOM 2244 N N . GLN A 1 274 ? 17.238 56.095 67.095 1.00 24.65 274 GLN A N 1
ATOM 2245 C CA . GLN A 1 274 ? 17.123 55.159 68.204 1.00 23.57 274 GLN A CA 1
ATOM 2246 C C . GLN A 1 274 ? 15.674 54.991 68.596 1.00 26.67 274 GLN A C 1
ATOM 2247 O O . GLN A 1 274 ? 15.243 53.882 68.907 1.00 26.16 274 GLN A O 1
ATOM 2253 N N . GLY A 1 275 ? 14.929 56.096 68.579 1.00 24.07 275 GLY A N 1
ATOM 2254 C CA . GLY A 1 275 ? 13.512 56.070 68.903 1.00 24.07 275 GLY A CA 1
ATOM 2255 C C . GLY A 1 275 ? 12.730 55.250 67.896 1.00 23.74 275 GLY A C 1
ATOM 2256 O O . GLY A 1 275 ? 11.837 54.475 68.255 1.00 24.16 275 GLY A O 1
ATOM 2257 N N . ILE A 1 276 ? 13.062 55.423 66.622 1.00 21.94 276 ILE A N 1
ATOM 2258 C CA . ILE A 1 276 ? 12.414 54.644 65.578 1.00 25.52 276 ILE A CA 1
ATOM 2259 C C . ILE A 1 276 ? 12.716 53.165 65.774 1.00 26.27 276 ILE A C 1
ATOM 2260 O O . ILE A 1 276 ? 11.808 52.338 65.830 1.00 28.10 276 ILE A O 1
ATOM 2265 N N . ALA A 1 277 ? 14.002 52.849 65.902 1.00 22.86 277 ALA A N 1
ATOM 2266 C CA . ALA A 1 277 ? 14.466 51.472 65.999 1.00 21.85 277 ALA A CA 1
ATOM 2267 C C . ALA A 1 277 ? 13.817 50.701 67.141 1.00 26.03 277 ALA A C 1
ATOM 2268 O O . ALA A 1 277 ? 13.454 49.532 66.987 1.00 28.82 277 ALA A O 1
ATOM 2270 N N . GLU A 1 278 ? 13.668 51.336 68.296 1.00 26.16 278 GLU A N 1
ATOM 2271 C CA . GLU A 1 278 ? 13.110 50.609 69.427 1.00 30.40 278 GLU A CA 1
ATOM 2272 C C . GLU A 1 278 ? 11.580 50.542 69.382 1.00 31.31 278 GLU A C 1
ATOM 2273 O O . GLU A 1 278 ? 10.977 49.724 70.076 1.00 31.64 278 GLU A O 1
ATOM 2279 N N . THR A 1 279 ? 10.954 51.371 68.549 1.00 28.38 279 THR A N 1
ATOM 2280 C CA . THR A 1 279 ? 9.492 51.386 68.453 1.00 28.26 279 THR A CA 1
ATOM 2281 C C . THR A 1 279 ? 8.980 50.421 67.379 1.00 28.50 279 THR A C 1
ATOM 2282 O O . THR A 1 279 ? 8.011 49.693 67.599 1.00 32.52 279 THR A O 1
ATOM 2286 N N . ASP A 1 280 ? 9.641 50.396 66.227 1.00 27.24 280 ASP A N 1
ATOM 2287 C CA . ASP A 1 280 ? 9.209 49.538 65.124 1.00 28.11 280 ASP A CA 1
ATOM 2288 C C . ASP A 1 280 ? 10.396 48.868 64.440 1.00 26.71 280 ASP A C 1
ATOM 2289 O O . ASP A 1 280 ? 10.962 49.418 63.507 1.00 28.73 280 ASP A O 1
ATOM 2294 N N . PRO A 1 281 ? 10.761 47.663 64.892 1.00 32.17 281 PRO A N 1
ATOM 2295 C CA . PRO A 1 281 ? 11.946 46.943 64.400 1.00 35.50 281 PRO A CA 1
ATOM 2296 C C . PRO A 1 281 ? 11.885 46.578 62.917 1.00 34.72 281 PRO A C 1
ATOM 2297 O O . PRO A 1 281 ? 12.931 46.346 62.313 1.00 34.43 281 PRO A O 1
ATOM 2301 N N . ARG A 1 282 ? 10.686 46.522 62.347 1.00 29.03 282 ARG A N 1
ATOM 2302 C CA . ARG A 1 282 ? 10.525 46.274 60.913 1.00 28.97 282 ARG A CA 1
ATOM 2303 C C . ARG A 1 282 ? 11.230 47.298 60.025 1.00 29.47 282 ARG A C 1
ATOM 2304 O O . ARG A 1 282 ? 11.597 46.994 58.892 1.00 34.09 282 ARG A O 1
ATOM 2312 N N . VAL A 1 283 ? 11.379 48.521 60.518 1.00 26.05 283 VAL A N 1
ATOM 2313 C CA . VAL A 1 283 ? 11.825 49.617 59.664 1.00 24.89 283 VAL A CA 1
ATOM 2314 C C . VAL A 1 283 ? 13.333 49.600 59.472 1.00 25.98 283 VAL A C 1
ATOM 2315 O O . VAL A 1 283 ? 14.092 49.589 60.440 1.00 26.54 283 VAL A O 1
ATOM 2319 N N . ALA A 1 284 ? 13.765 49.582 58.217 1.00 24.54 284 ALA A N 1
ATOM 2320 C CA . ALA A 1 284 ? 15.169 49.810 57.910 1.00 24.59 284 ALA A CA 1
ATOM 2321 C C . ALA A 1 284 ? 15.432 51.313 57.998 1.00 25.89 284 ALA A C 1
ATOM 2322 O O . ALA A 1 284 ? 14.749 52.106 57.358 1.00 27.48 284 ALA A O 1
ATOM 2324 N N . VAL A 1 285 ? 16.404 51.701 58.814 1.00 23.51 285 VAL A N 1
ATOM 2325 C CA . VAL A 1 285 ? 16.749 53.103 58.986 1.00 21.14 285 VAL A CA 1
ATOM 2326 C C . VAL A 1 285 ? 18.153 53.356 58.466 1.00 25.51 285 VAL A C 1
ATOM 2327 O O . VAL A 1 285 ? 19.065 52.562 58.722 1.00 25.01 285 VAL A O 1
ATOM 2331 N N . LYS A 1 286 ? 18.322 54.447 57.722 1.00 22.75 286 LYS A N 1
ATOM 2332 C CA . LYS A 1 286 ? 19.642 54.890 57.280 1.00 22.14 286 LYS A CA 1
ATOM 2333 C C . LYS A 1 286 ? 19.817 56.352 57.657 1.00 22.21 286 LYS A C 1
ATOM 2334 O O . LYS A 1 286 ? 18.873 57.133 57.561 1.00 23.02 286 LYS A O 1
ATOM 2340 N N . ILE A 1 287 ? 21.022 56.717 58.085 1.00 23.41 287 ILE A N 1
ATOM 2341 C CA . ILE A 1 287 ? 21.336 58.108 58.406 1.00 20.40 287 ILE A CA 1
ATOM 2342 C C . ILE A 1 287 ? 22.510 58.615 57.578 1.00 19.94 287 ILE A C 1
ATOM 2343 O O . ILE A 1 287 ? 23.512 57.916 57.434 1.00 20.34 287 ILE A O 1
ATOM 2348 N N . PHE A 1 288 ? 22.391 59.825 57.038 1.00 18.79 288 PHE A N 1
ATOM 2349 C CA . PHE A 1 288 ? 23.477 60.407 56.253 1.00 17.86 288 PHE A CA 1
ATOM 2350 C C . PHE A 1 288 ? 23.710 61.864 56.582 1.00 21.45 288 PHE A C 1
ATOM 2351 O O . PHE A 1 288 ? 22.779 62.664 56.617 1.00 21.61 288 PHE A O 1
ATOM 2359 N N . ASN A 1 289 ? 24.967 62.206 56.816 1.00 19.84 289 ASN A N 1
ATOM 2360 C CA . ASN A 1 289 ? 25.380 63.594 56.786 1.00 20.11 289 ASN A CA 1
ATOM 2361 C C . ASN A 1 289 ? 25.628 63.936 55.318 1.00 21.97 289 ASN A C 1
ATOM 2362 O O . ASN A 1 289 ? 26.523 63.363 54.687 1.00 24.03 289 ASN A O 1
ATOM 2367 N N . VAL A 1 290 ? 24.834 64.853 54.773 1.00 18.21 290 VAL A N 1
ATOM 2368 C CA . VAL A 1 290 ? 24.912 65.171 53.349 1.00 18.32 290 VAL A CA 1
ATOM 2369 C C . VAL A 1 290 ? 26.284 65.734 52.950 1.00 22.59 290 VAL A C 1
ATOM 2370 O O . VAL A 1 290 ? 26.713 65.579 51.808 1.00 25.45 290 VAL A O 1
ATOM 2376 N N . ALA A 1 291 ? 26.996 66.348 53.890 1.00 20.75 291 ALA A N 1
ATOM 2377 C CA . ALA A 1 291 ? 28.312 66.897 53.571 1.00 21.62 291 ALA A CA 1
ATOM 2378 C C . ALA A 1 291 ? 29.359 65.798 53.469 1.00 25.25 291 ALA A C 1
ATOM 2379 O O . ALA A 1 291 ? 30.448 66.027 52.946 1.00 25.82 291 ALA A O 1
ATOM 2381 N N . ARG A 1 292 ? 29.030 64.608 53.968 1.00 23.49 292 ARG A N 1
ATOM 2382 C CA . ARG A 1 292 ? 30.014 63.529 54.104 1.00 22.43 292 ARG A CA 1
ATOM 2383 C C . ARG A 1 292 ? 29.571 62.246 53.432 1.00 23.53 292 ARG A C 1
ATOM 2384 O O . ARG A 1 292 ? 30.136 61.197 53.697 1.00 26.34 292 ARG A O 1
ATOM 2392 N N . SER A 1 293 ? 28.548 62.315 52.589 1.00 20.35 293 SER A N 1
ATOM 2393 C CA . SER A 1 293 ? 27.987 61.111 51.981 1.00 23.92 293 SER A CA 1
ATOM 2394 C C . SER A 1 293 ? 27.756 61.247 50.482 1.00 23.16 293 SER A C 1
ATOM 2395 O O . SER A 1 293 ? 27.721 62.352 49.936 1.00 23.67 293 SER A O 1
ATOM 2398 N N . ASP A 1 294 ? 27.567 60.102 49.834 1.00 20.76 294 ASP A N 1
ATOM 2399 C CA . ASP A 1 294 ? 27.218 60.051 48.422 1.00 21.56 294 ASP A CA 1
ATOM 2400 C C . ASP A 1 294 ? 25.761 60.497 48.224 1.00 23.68 294 ASP A C 1
ATOM 2401 O O . ASP A 1 294 ? 24.826 59.853 48.701 1.00 22.25 294 ASP A O 1
ATOM 2406 N N . LYS A 1 295 ? 25.591 61.624 47.540 1.00 21.39 295 LYS A N 1
ATOM 2407 C CA . LYS A 1 295 ? 24.282 62.214 47.287 1.00 22.00 295 LYS A CA 1
ATOM 2408 C C . LYS A 1 295 ? 23.321 61.240 46.599 1.00 24.08 295 LYS A C 1
ATOM 2409 O O . LYS A 1 295 ? 22.135 61.149 46.945 1.00 22.62 295 LYS A O 1
ATOM 2415 N N . ASN A 1 296 ? 23.835 60.511 45.616 1.00 19.58 296 ASN A N 1
ATOM 2416 C CA . ASN A 1 296 ? 22.990 59.598 44.863 1.00 22.66 296 ASN A CA 1
ATOM 2417 C C . ASN A 1 296 ? 22.540 58.427 45.725 1.00 20.14 296 ASN A C 1
ATOM 2418 O O . ASN A 1 296 ? 21.455 57.888 45.524 1.00 21.03 296 ASN A O 1
ATOM 2423 N N . GLU A 1 297 ? 23.370 58.032 46.687 1.00 20.01 297 GLU A N 1
ATOM 2424 C CA . GLU A 1 297 ? 22.997 56.955 47.601 1.00 20.08 297 GLU A CA 1
ATOM 2425 C C . GLU A 1 297 ? 21.897 57.437 48.537 1.00 26.13 297 GLU A C 1
ATOM 2426 O O . GLU A 1 297 ? 20.984 56.678 48.888 1.00 23.06 297 GLU A O 1
ATOM 2432 N N . ILE A 1 298 ? 21.986 58.703 48.945 1.00 22.58 298 ILE A N 1
ATOM 2433 C CA . ILE A 1 298 ? 20.935 59.290 49.776 1.00 18.98 298 ILE A CA 1
ATOM 2434 C C . ILE A 1 298 ? 19.604 59.240 49.031 1.00 21.08 298 ILE A C 1
ATOM 2435 O O . ILE A 1 298 ? 18.582 58.833 49.583 1.00 21.52 298 ILE A O 1
ATOM 2440 N N . LEU A 1 299 ? 19.625 59.621 47.759 1.00 21.03 299 LEU A N 1
ATOM 2441 C CA . LEU A 1 299 ? 18.396 59.691 46.982 1.00 19.46 299 LEU A CA 1
ATOM 2442 C C . LEU A 1 299 ? 17.839 58.308 46.663 1.00 23.28 299 LEU A C 1
ATOM 2443 O O . LEU A 1 299 ? 16.619 58.126 46.625 1.00 24.01 299 LEU A O 1
ATOM 2448 N N . THR A 1 300 ? 18.715 57.327 46.457 1.00 19.63 300 THR A N 1
ATOM 2449 C CA . THR A 1 300 ? 18.236 55.962 46.243 1.00 22.09 300 THR A CA 1
ATOM 2450 C C . THR A 1 300 ? 17.490 55.501 47.480 1.00 23.02 300 THR A C 1
ATOM 2451 O O . THR A 1 300 ? 16.429 54.871 47.396 1.00 20.96 300 THR A O 1
ATOM 2455 N N . ASN A 1 301 ? 18.045 55.837 48.636 1.00 19.53 301 ASN A N 1
ATOM 2456 C CA . ASN A 1 301 ? 17.390 55.489 49.877 1.00 21.03 301 ASN A CA 1
ATOM 2457 C C . ASN A 1 301 ? 16.054 56.215 50.013 1.00 24.60 301 ASN A C 1
ATOM 2458 O O . ASN A 1 301 ? 15.059 55.602 50.410 1.00 23.96 301 ASN A O 1
ATOM 2463 N N . VAL A 1 302 ? 16.013 57.501 49.659 1.00 18.03 302 VAL A N 1
ATOM 2464 C CA . VAL A 1 302 ? 14.743 58.229 49.702 1.00 18.47 302 VAL A CA 1
ATOM 2465 C C . VAL A 1 302 ? 13.716 57.536 48.807 1.00 21.52 302 VAL A C 1
ATOM 2466 O O . VAL A 1 302 ? 12.563 57.310 49.210 1.00 20.21 302 VAL A O 1
ATOM 2470 N N . PHE A 1 303 ? 14.150 57.185 47.600 1.00 21.23 303 PHE A N 1
ATOM 2471 C CA . PHE A 1 303 ? 13.300 56.459 46.663 1.00 23.17 303 PHE A CA 1
ATOM 2472 C C . PHE A 1 303 ? 12.732 55.188 47.297 1.00 21.99 303 PHE A C 1
ATOM 2473 O O . PHE A 1 303 ? 11.562 54.845 47.091 1.00 19.35 303 PHE A O 1
ATOM 2481 N N . ARG A 1 304 ? 13.559 54.503 48.084 1.00 21.34 304 ARG A N 1
ATOM 2482 C CA . ARG A 1 304 ? 13.146 53.241 48.705 1.00 23.08 304 ARG A CA 1
ATOM 2483 C C . ARG A 1 304 ? 12.339 53.426 49.990 1.00 24.04 304 ARG A C 1
ATOM 2484 O O . ARG A 1 304 ? 11.856 52.446 50.559 1.00 23.13 304 ARG A O 1
ATOM 2492 N N . SER A 1 305 ? 12.195 54.672 50.443 1.00 22.03 305 SER A N 1
ATOM 2493 C CA . SER A 1 305 ? 11.652 54.944 51.773 1.00 19.56 305 SER A CA 1
ATOM 2494 C C . SER A 1 305 ? 10.184 55.368 51.786 1.00 21.26 305 SER A C 1
ATOM 2495 O O . SER A 1 305 ? 9.707 56.043 50.865 1.00 21.2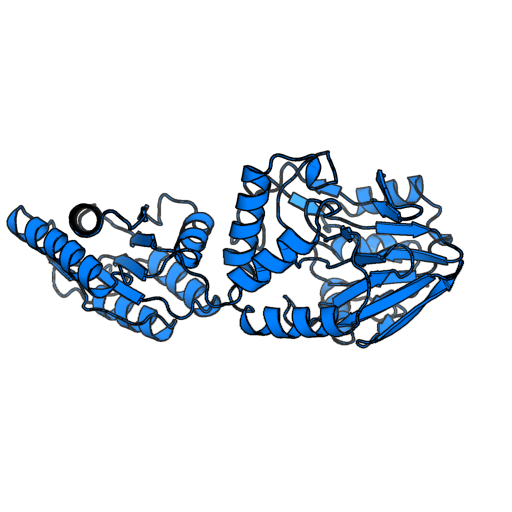7 305 SER A O 1
ATOM 2498 N N . LYS A 1 306 ? 9.488 54.982 52.856 1.00 19.51 306 LYS A N 1
ATOM 2499 C CA . LYS A 1 306 ? 8.117 55.427 53.097 1.00 22.22 306 LYS A CA 1
ATOM 2500 C C . LYS A 1 306 ? 8.108 56.870 53.607 1.00 24.29 306 LYS A C 1
ATOM 2501 O O . LYS A 1 306 ? 7.132 57.605 53.430 1.00 23.22 306 LYS A O 1
ATOM 2507 N N . GLY A 1 307 ? 9.207 57.279 54.230 1.00 20.84 307 GLY A N 1
ATOM 2508 C CA . GLY A 1 307 ? 9.285 58.607 54.801 1.00 17.88 307 GLY A CA 1
ATOM 2509 C C . GLY A 1 307 ? 10.716 59.021 55.055 1.00 18.87 307 GLY A C 1
ATOM 2510 O O . GLY A 1 307 ? 11.619 58.190 55.080 1.00 21.10 307 GLY A O 1
ATOM 2511 N N . VAL A 1 308 ? 10.932 60.316 55.224 1.00 19.13 308 VAL A N 1
ATOM 2512 C CA . VAL A 1 308 ? 12.270 60.811 55.496 1.00 20.68 308 VAL A CA 1
ATOM 2513 C C . VAL A 1 308 ? 12.226 61.810 56.634 1.00 24.30 308 VAL A C 1
ATOM 2514 O O . VAL A 1 308 ? 11.180 62.401 56.917 1.00 22.28 308 VAL A O 1
ATOM 2518 N N . LEU A 1 309 ? 13.361 61.992 57.295 1.00 20.86 309 LEU A N 1
ATOM 2519 C CA . LEU A 1 309 ? 13.522 63.130 58.182 1.00 20.55 309 LEU A CA 1
ATOM 2520 C C . LEU A 1 309 ? 14.729 63.892 57.697 1.00 21.90 309 LEU A C 1
ATOM 2521 O O . LEU A 1 309 ? 15.769 63.303 57.413 1.00 22.16 309 LEU A O 1
ATOM 2526 N N . VAL A 1 310 ? 14.570 65.202 57.561 1.00 21.12 310 VAL A N 1
ATOM 2527 C CA . VAL A 1 310 ? 15.623 66.034 57.003 1.00 20.73 310 VAL A CA 1
ATOM 2528 C C . VAL A 1 310 ? 16.004 67.094 58.0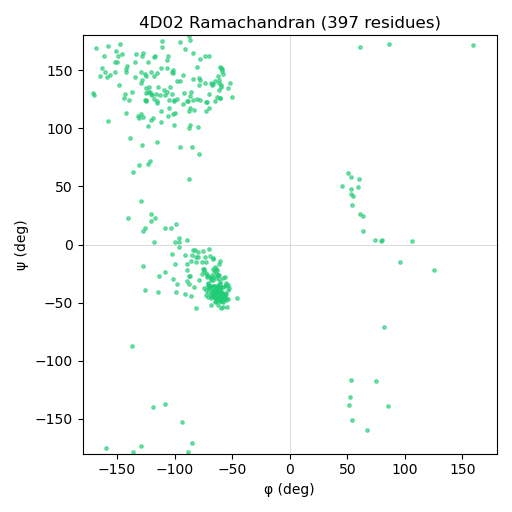19 1.00 20.48 310 VAL A C 1
ATOM 2529 O O . VAL A 1 310 ? 15.136 67.769 58.580 1.00 19.37 310 VAL A O 1
ATOM 2533 N N . GLY A 1 311 ? 17.304 67.233 58.259 1.00 19.94 311 GLY A N 1
ATOM 2534 C CA . GLY A 1 311 ? 17.785 68.128 59.290 1.00 20.65 311 GLY A CA 1
ATOM 2535 C C . GLY A 1 311 ? 18.665 69.259 58.789 1.00 22.75 311 GLY A C 1
ATOM 2536 O O . GLY A 1 311 ? 19.436 69.103 57.842 1.00 21.51 311 GLY A O 1
ATOM 2537 N N . THR A 1 312 ? 18.534 70.412 59.436 1.00 19.13 312 THR A N 1
ATOM 2538 C CA . THR A 1 312 ? 19.410 71.543 59.187 1.00 18.87 312 THR A CA 1
ATOM 2539 C C . THR A 1 312 ? 19.409 72.417 60.425 1.00 21.06 312 THR A C 1
ATOM 2540 O O . THR A 1 312 ? 18.399 72.518 61.118 1.00 22.96 312 THR A O 1
ATOM 2544 N N . SER A 1 313 ? 20.543 73.038 60.718 1.00 19.17 313 SER A N 1
ATOM 2545 C CA . SER A 1 313 ? 20.537 74.124 61.678 1.00 21.14 313 SER A CA 1
ATOM 2546 C C . SER A 1 313 ? 20.222 75.417 60.935 1.00 23.03 313 SER A C 1
ATOM 2547 O O . SER A 1 313 ? 20.095 75.423 59.707 1.00 21.58 313 SER A O 1
ATOM 2550 N N . THR A 1 314 ? 20.088 76.511 61.673 1.00 22.33 314 THR A N 1
ATOM 2551 C CA . THR A 1 314 ? 19.917 77.808 61.036 1.00 20.06 314 THR A CA 1
ATOM 2552 C C . THR A 1 314 ? 21.285 78.465 60.855 1.00 24.84 314 THR A C 1
ATOM 2553 O O . THR A 1 314 ? 22.089 78.531 61.786 1.00 20.25 314 THR A O 1
ATOM 2557 N N . MET A 1 315 ? 21.537 78.926 59.637 1.00 22.68 315 MET A N 1
ATOM 2558 C CA . MET A 1 315 ? 22.798 79.547 59.269 1.00 22.29 315 MET A CA 1
ATOM 2559 C C . MET A 1 315 ? 22.509 80.856 58.542 1.00 23.12 315 MET A C 1
ATOM 2560 O O . MET A 1 315 ? 22.030 80.842 57.409 1.00 23.32 315 MET A O 1
ATOM 2565 N N . ASN A 1 316 ? 22.791 81.978 59.203 1.00 23.92 316 ASN A N 1
ATOM 2566 C CA . ASN A 1 316 ? 22.507 83.306 58.659 1.00 23.33 316 ASN A CA 1
ATOM 2567 C C . ASN A 1 316 ? 21.045 83.417 58.224 1.00 24.61 316 ASN A C 1
ATOM 2568 O O . ASN A 1 316 ? 20.755 83.848 57.110 1.00 23.37 316 ASN A O 1
ATOM 2573 N N . ASN A 1 317 ? 20.147 82.984 59.108 1.00 20.78 317 ASN A N 1
ATOM 2574 C CA . ASN A 1 317 ? 18.696 83.039 58.905 1.00 21.24 317 ASN A CA 1
ATOM 2575 C C . ASN A 1 317 ? 18.160 82.209 57.747 1.00 26.17 317 ASN A C 1
ATOM 2576 O O . ASN A 1 317 ? 17.002 82.351 57.373 1.00 27.25 317 ASN A O 1
ATOM 2581 N N . VAL A 1 318 ? 18.985 81.340 57.179 1.00 22.66 318 VAL A N 1
ATOM 2582 C CA . VAL A 1 318 ? 18.489 80.419 56.163 1.00 20.48 318 VAL A CA 1
ATOM 2583 C C . VAL A 1 318 ? 18.922 78.999 56.523 1.00 21.93 318 VAL A C 1
ATOM 2584 O O . VAL A 1 318 ? 19.449 78.773 57.614 1.00 23.50 318 VAL A O 1
ATOM 2588 N N . MET A 1 319 ? 18.667 78.037 55.641 1.00 18.78 319 MET A N 1
ATOM 2589 C CA . MET A 1 319 ? 19.062 76.670 55.935 1.00 22.36 319 MET A CA 1
ATOM 2590 C C . MET A 1 319 ? 20.455 76.448 55.381 1.00 24.22 319 MET A C 1
ATOM 2591 O O . MET A 1 319 ? 20.980 77.284 54.642 1.00 22.01 319 MET A O 1
ATOM 2596 N N . MET A 1 320 ? 21.073 75.341 55.762 1.00 21.03 320 MET A N 1
ATOM 2597 C CA . MET A 1 320 ? 22.399 75.046 55.251 1.00 21.15 320 MET A CA 1
ATOM 2598 C C . MET A 1 320 ? 22.300 74.744 53.755 1.00 22.80 320 MET A C 1
ATOM 2599 O O . MET A 1 320 ? 21.345 74.105 53.306 1.00 22.21 320 MET A O 1
ATOM 2604 N N . PRO A 1 321 ? 23.266 75.251 52.973 1.00 22.29 321 PRO A N 1
ATOM 2605 C CA . PRO A 1 321 ? 23.170 75.245 51.507 1.00 22.02 321 PRO A CA 1
ATOM 2606 C C . PRO A 1 321 ? 23.053 73.854 50.884 1.00 20.76 321 PRO A C 1
ATOM 2607 O O . PRO A 1 321 ? 22.325 73.714 49.902 1.00 20.82 321 PRO A O 1
ATOM 2611 N N . LYS A 1 322 ? 23.730 72.845 51.423 1.00 18.17 322 LYS A N 1
ATOM 2612 C CA . LYS A 1 322 ? 23.644 71.520 50.804 1.00 17.28 322 LYS A CA 1
ATOM 2613 C C . LYS A 1 322 ? 22.249 70.945 50.976 1.00 18.34 322 LYS A C 1
ATOM 2614 O O . LYS A 1 322 ? 21.786 70.153 50.149 1.00 20.46 322 LYS A O 1
ATOM 2620 N N . ILE A 1 323 ? 21.574 71.336 52.053 1.00 18.97 323 ILE A N 1
ATOM 2621 C CA . ILE A 1 323 ? 20.201 70.893 52.269 1.00 20.82 323 ILE A CA 1
ATOM 2622 C C . ILE A 1 323 ? 19.273 71.620 51.284 1.00 23.44 323 ILE A C 1
ATOM 2623 O O . ILE A 1 323 ? 18.402 71.002 50.670 1.00 22.52 323 ILE A O 1
ATOM 2628 N N . ALA A 1 324 ? 19.471 72.927 51.117 1.00 19.91 324 ALA A N 1
ATOM 2629 C CA . ALA A 1 324 ? 18.693 73.677 50.133 1.00 19.74 324 ALA A CA 1
ATOM 2630 C C . ALA A 1 324 ? 18.869 73.081 48.731 1.00 22.49 324 ALA A C 1
ATOM 2631 O O . ALA A 1 324 ? 17.899 72.919 47.981 1.00 19.92 324 ALA A O 1
ATOM 2633 N N . GLY A 1 325 ? 20.107 72.738 48.391 1.00 20.32 325 GLY A N 1
ATOM 2634 C CA . GLY A 1 325 ? 20.391 72.116 47.111 1.00 18.44 325 GLY A CA 1
ATOM 2635 C C . GLY A 1 325 ? 19.685 70.780 46.940 1.00 21.33 325 GLY A C 1
ATOM 2636 O O . GLY A 1 325 ? 19.100 70.499 45.894 1.00 22.26 325 GLY A O 1
ATOM 2637 N N . LEU A 1 326 ? 19.734 69.950 47.973 1.00 19.14 326 LEU A N 1
ATOM 2638 C CA . LEU A 1 326 ? 19.097 68.642 47.909 1.00 25.02 326 LEU A CA 1
ATOM 2639 C C . LEU A 1 326 ? 17.578 68.781 47.802 1.00 24.31 326 LEU A C 1
ATOM 2640 O O . LEU A 1 326 ? 16.918 68.007 47.112 1.00 22.60 326 LEU A O 1
ATOM 2645 N N . VAL A 1 327 ? 17.023 69.782 48.475 1.00 22.17 327 VAL A N 1
ATOM 2646 C CA . VAL A 1 327 ? 15.579 69.991 48.427 1.00 22.54 327 VAL A CA 1
ATOM 2647 C C . VAL A 1 327 ? 15.181 70.478 47.039 1.00 23.27 327 VAL A C 1
ATOM 2648 O O . VAL A 1 327 ? 14.141 70.082 46.512 1.00 25.26 327 VAL A O 1
ATOM 2652 N N . GLU A 1 328 ? 16.015 71.321 46.435 1.00 20.72 328 GLU A N 1
ATOM 2653 C CA . GLU A 1 328 ? 15.770 71.732 45.059 1.00 19.15 328 GLU A CA 1
ATOM 2654 C C . GLU A 1 328 ? 15.729 70.495 44.162 1.00 19.59 328 GLU A C 1
ATOM 2655 O O . GLU A 1 328 ? 14.795 70.317 43.374 1.00 21.53 328 GLU A O 1
ATOM 2661 N N . GLU A 1 329 ? 16.726 69.627 44.292 1.00 18.01 329 GLU A N 1
ATOM 2662 C CA . GLU A 1 329 ? 16.788 68.466 43.413 1.00 20.63 329 GLU A CA 1
ATOM 2663 C C . GLU A 1 329 ? 15.591 67.551 43.628 1.00 23.36 329 GLU A C 1
ATOM 2664 O O . GLU A 1 329 ? 15.020 67.036 42.665 1.00 23.01 329 GLU A O 1
ATOM 2670 N N . MET A 1 330 ? 15.218 67.348 44.889 1.00 19.90 330 MET A N 1
ATOM 2671 C CA . MET A 1 330 ? 14.067 66.500 45.203 1.00 21.67 330 MET A CA 1
ATOM 2672 C C . MET A 1 330 ? 12.777 67.070 44.615 1.00 25.36 330 MET A C 1
ATOM 2673 O O . MET A 1 330 ? 11.898 66.320 44.189 1.00 23.18 330 MET A O 1
ATOM 2678 N N . THR A 1 331 ? 12.677 68.397 44.585 1.00 21.60 331 THR A N 1
ATOM 2679 C CA . THR A 1 331 ? 11.527 69.061 43.999 1.00 23.15 331 THR A CA 1
ATOM 2680 C C . THR A 1 331 ? 11.408 68.667 42.532 1.00 24.76 331 THR A C 1
ATOM 2681 O O . THR A 1 331 ? 10.315 68.396 42.030 1.00 26.60 331 THR A O 1
ATOM 2685 N N . GLY A 1 332 ? 12.543 68.613 41.850 1.00 20.29 332 GLY A N 1
ATOM 2686 C CA . GLY A 1 332 ? 12.565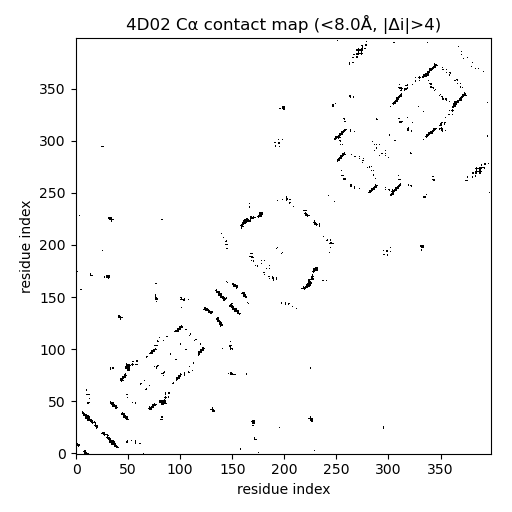 68.199 40.461 1.00 20.01 332 GLY A CA 1
ATOM 2687 C C . GLY A 1 332 ? 12.282 66.721 40.266 1.00 21.80 332 GLY A C 1
ATOM 2688 O O . GLY A 1 332 ? 11.682 66.348 39.259 1.00 21.67 332 GLY A O 1
ATOM 2689 N N . LEU A 1 333 ? 12.699 65.883 41.218 1.00 17.31 333 LEU A N 1
ATOM 2690 C CA . LEU A 1 333 ? 12.561 64.427 41.083 1.00 18.09 333 LEU A CA 1
ATOM 2691 C C . LEU A 1 333 ? 11.134 63.915 41.307 1.00 22.79 333 LEU A C 1
ATOM 2692 O O . LEU A 1 333 ? 10.799 62.813 40.878 1.00 24.34 333 LEU A O 1
ATOM 2697 N N . ARG A 1 334 ? 10.315 64.703 41.998 1.00 20.85 334 ARG A N 1
ATOM 2698 C CA . ARG A 1 334 ? 8.902 64.378 42.230 1.00 23.27 334 ARG A CA 1
ATOM 2699 C C . ARG A 1 334 ? 8.686 63.065 42.989 1.00 22.19 334 ARG A C 1
ATOM 2700 O O . ARG A 1 334 ? 7.999 62.176 42.487 1.00 23.43 334 ARG A O 1
ATOM 2708 N N . PHE A 1 335 ? 9.263 62.925 44.182 1.00 19.04 335 PHE A N 1
ATOM 2709 C CA . PHE A 1 335 ? 8.949 61.755 44.998 1.00 18.76 335 PHE A CA 1
ATOM 2710 C C . PHE A 1 335 ? 7.482 61.831 45.371 1.00 23.20 335 PHE A C 1
ATOM 2711 O O . PHE A 1 335 ? 6.967 62.917 45.650 1.00 24.04 335 PHE A O 1
ATOM 2719 N N . ARG A 1 336 ? 6.798 60.692 45.360 1.00 22.20 336 ARG A N 1
ATOM 2720 C CA . ARG A 1 336 ? 5.360 60.698 45.601 1.00 23.76 336 ARG A CA 1
ATOM 2721 C C . ARG A 1 336 ? 4.954 59.697 46.683 1.00 22.79 336 ARG A C 1
ATOM 2722 O O . ARG A 1 336 ? 5.591 58.659 46.855 1.00 24.27 336 ARG A O 1
ATOM 2730 N N . ASN A 1 337 ? 3.899 60.048 47.415 1.00 23.87 337 ASN A N 1
ATOM 2731 C CA . ASN A 1 337 ? 3.350 59.249 48.507 1.00 24.51 337 ASN A CA 1
ATOM 2732 C C . ASN A 1 337 ? 4.331 59.005 49.664 1.00 25.82 337 ASN A C 1
ATOM 2733 O O . ASN A 1 337 ? 4.211 58.020 50.398 1.00 27.36 337 ASN A O 1
ATOM 2738 N N . LYS A 1 338 ? 5.294 59.905 49.835 1.00 20.77 338 LYS A N 1
ATOM 2739 C CA . LYS A 1 338 ? 6.241 59.793 50.939 1.00 18.36 338 LYS A CA 1
ATOM 2740 C C . LYS A 1 338 ? 5.947 60.831 52.023 1.00 22.96 338 LYS A C 1
ATOM 2741 O O . LYS A 1 338 ? 5.400 61.907 51.749 1.00 20.58 338 LYS A O 1
ATOM 2747 N N . ARG A 1 339 ? 6.295 60.498 53.260 1.00 20.40 339 ARG A N 1
ATOM 2748 C CA . ARG A 1 339 ? 6.047 61.399 54.379 1.00 20.48 339 ARG A CA 1
ATOM 2749 C C . ARG A 1 339 ? 7.355 62.010 54.819 1.00 22.99 339 ARG A C 1
ATOM 2750 O O . ARG A 1 339 ? 8.413 61.476 54.509 1.00 21.76 339 ARG A O 1
ATOM 2764 N N . ALA A 1 340 ? 7.299 63.147 55.503 1.00 20.84 340 ALA A N 1
ATOM 2765 C CA . ALA A 1 340 ? 8.536 63.787 55.944 1.00 21.38 340 ALA A CA 1
ATOM 2766 C C . ALA A 1 340 ? 8.363 64.576 57.234 1.00 25.50 340 ALA A C 1
ATOM 2767 O O . ALA A 1 340 ? 7.256 64.988 57.602 1.00 23.00 340 ALA A O 1
ATOM 2769 N N . SER A 1 341 ? 9.480 64.762 57.926 1.00 23.35 341 SER A N 1
ATOM 2770 C CA . SER A 1 341 ? 9.514 65.583 59.121 1.00 22.83 341 SER A CA 1
ATOM 2771 C C . SER A 1 341 ? 10.833 66.333 59.152 1.00 22.67 341 SER A C 1
ATOM 2772 O O . SER A 1 341 ? 11.897 65.731 58.986 1.00 20.98 341 SER A O 1
ATOM 2775 N N . ALA A 1 342 ? 10.763 67.648 59.345 1.00 22.09 342 ALA A N 1
ATOM 2776 C CA . ALA A 1 342 ? 11.963 68.486 59.389 1.00 20.23 342 ALA A CA 1
ATOM 2777 C C . ALA A 1 342 ? 12.463 68.640 60.825 1.00 19.73 342 ALA A C 1
ATOM 2778 O O . ALA A 1 342 ? 11.669 68.672 61.764 1.00 21.42 342 ALA A O 1
ATOM 2780 N N . PHE A 1 343 ? 13.775 68.731 61.005 1.00 18.10 343 PHE A N 1
ATOM 2781 C CA . PHE A 1 343 ? 14.311 68.907 62.350 1.00 19.56 343 PHE A CA 1
ATOM 2782 C C . PHE A 1 343 ? 15.620 69.669 62.315 1.00 21.58 343 PHE A C 1
ATOM 2783 O O . PHE A 1 343 ? 16.209 69.854 61.253 1.00 21.76 343 PHE A O 1
ATOM 2791 N N . GLY A 1 344 ? 16.072 70.127 63.476 1.00 20.67 344 GLY A N 1
ATOM 2792 C CA . GLY A 1 344 ? 17.348 70.808 63.536 1.00 20.59 344 GLY A CA 1
ATOM 2793 C C . GLY A 1 344 ? 17.511 71.695 64.746 1.00 24.58 344 GLY A C 1
ATOM 2794 O O . GLY A 1 344 ? 16.562 71.928 65.503 1.00 22.48 344 GLY A O 1
ATOM 2795 N N . SER A 1 345 ? 18.730 72.195 64.918 1.00 21.04 345 SER A N 1
ATOM 2796 C CA . SER A 1 345 ? 19.057 73.041 66.047 1.00 20.93 345 SER A CA 1
ATOM 2797 C C . SER A 1 345 ? 19.193 74.490 65.606 1.00 24.94 345 SER A C 1
ATOM 2798 O O . SER A 1 345 ? 19.344 74.782 64.420 1.00 22.23 345 SER A O 1
ATOM 2801 N N . HIS A 1 346 ? 19.133 75.397 66.571 1.00 22.72 346 HIS A N 1
ATOM 2802 C CA . HIS A 1 346 ? 19.326 76.812 66.303 1.00 21.15 346 HIS A CA 1
ATOM 2803 C C . HIS A 1 346 ? 19.946 77.467 67.529 1.00 22.72 346 HIS A C 1
ATOM 2804 O O . HIS A 1 346 ? 19.883 76.915 68.636 1.00 24.12 346 HIS A O 1
ATOM 2811 N N . GLY A 1 347 ? 20.517 78.652 67.340 1.00 19.55 347 GLY A N 1
ATOM 2812 C CA . GLY A 1 347 ? 21.175 79.354 68.424 1.00 22.08 347 GLY A CA 1
ATOM 2813 C C . GLY A 1 347 ? 20.322 80.430 69.068 1.00 28.73 347 GLY A C 1
ATOM 2814 O O . GLY A 1 347 ? 20.339 80.600 70.288 1.00 27.72 347 GLY A O 1
ATOM 2815 N N . TRP A 1 348 ? 19.587 81.182 68.259 1.00 25.96 348 TRP A N 1
ATOM 2816 C CA . TRP A 1 348 ? 18.748 82.226 68.819 1.00 23.89 348 TRP A CA 1
ATOM 2817 C C . TRP A 1 348 ? 17.365 82.265 68.156 1.00 29.21 348 TRP A C 1
ATOM 2818 O O . TRP A 1 348 ? 16.438 81.625 68.651 1.00 29.00 348 TRP A O 1
ATOM 2829 N N . SER A 1 349 ? 17.204 82.984 67.051 1.00 24.18 349 SER A N 1
ATOM 2830 C CA . SER A 1 349 ? 15.869 83.126 66.473 1.00 23.65 349 SER A CA 1
ATOM 2831 C C . SER A 1 349 ? 15.487 81.973 65.532 1.00 27.98 349 SER A C 1
ATOM 2832 O O . SER A 1 349 ? 14.316 81.810 65.201 1.00 27.89 349 SER A O 1
ATOM 2835 N N . GLY A 1 350 ? 16.460 81.164 65.122 1.00 23.30 350 GLY A N 1
ATOM 2836 C CA . GLY A 1 350 ? 16.194 80.017 64.270 1.00 23.05 350 GLY A CA 1
ATOM 2837 C C . GLY A 1 350 ? 15.447 80.362 62.996 1.00 24.65 350 GLY A C 1
ATOM 2838 O O . GLY A 1 350 ? 15.575 81.464 62.474 1.00 25.72 350 GLY A O 1
ATOM 2839 N N . GLY A 1 351 ? 14.667 79.415 62.491 1.00 24.72 351 GLY A N 1
ATOM 2840 C CA . GLY A 1 351 ? 13.856 79.656 61.316 1.00 19.96 351 GLY A CA 1
ATOM 2841 C C . GLY A 1 351 ? 14.074 78.662 60.194 1.00 21.41 351 GLY A C 1
ATOM 2842 O O . GLY A 1 351 ? 13.211 78.506 59.331 1.00 22.83 351 GLY A O 1
ATOM 2843 N N . ALA A 1 352 ? 15.221 77.990 60.188 1.00 20.93 352 ALA A N 1
ATOM 2844 C CA . ALA A 1 352 ? 15.568 77.138 59.051 1.00 23.24 352 ALA A CA 1
ATOM 2845 C C . ALA A 1 352 ? 14.719 75.873 58.990 1.00 22.03 352 ALA A C 1
ATOM 2846 O O . ALA A 1 352 ? 14.490 75.320 57.914 1.00 21.94 352 ALA A O 1
ATOM 2848 N N . VAL A 1 353 ? 14.255 75.413 60.145 1.00 20.50 353 VAL A N 1
ATOM 2849 C CA . VAL A 1 353 ? 13.480 74.181 60.197 1.00 22.74 353 VAL A CA 1
ATOM 2850 C C . VAL A 1 353 ? 12.094 74.406 59.573 1.00 23.79 353 VAL A C 1
ATOM 2851 O O . VAL A 1 353 ? 11.633 73.599 58.764 1.00 22.88 353 VAL A O 1
ATOM 2855 N N . ASP A 1 354 ? 11.443 75.512 59.924 1.00 23.74 354 ASP A N 1
ATOM 2856 C CA . ASP A 1 354 ? 10.168 75.860 59.303 1.00 24.40 354 ASP A CA 1
ATOM 2857 C C . ASP A 1 354 ? 10.337 76.082 57.802 1.00 25.16 354 ASP A C 1
ATOM 2858 O O . ASP A 1 354 ? 9.511 75.643 56.993 1.00 25.30 354 ASP A O 1
ATOM 2863 N N . ARG A 1 355 ? 11.413 76.777 57.451 1.00 23.64 355 ARG A N 1
ATOM 2864 C CA . ARG A 1 355 ? 11.784 77.027 56.064 1.00 22.45 355 ARG A CA 1
ATOM 2865 C C . ARG A 1 355 ? 11.907 75.707 55.288 1.00 23.40 355 ARG A C 1
ATOM 2866 O O . ARG A 1 355 ? 11.357 75.541 54.192 1.00 23.00 355 ARG A O 1
ATOM 2874 N N . LEU A 1 356 ? 12.608 74.758 55.886 1.00 19.39 356 LEU A N 1
ATOM 2875 C CA . LEU A 1 356 ? 12.781 73.440 55.292 1.00 18.77 356 LEU A CA 1
ATOM 2876 C C . LEU A 1 356 ? 11.463 72.670 55.176 1.00 21.78 356 LEU A C 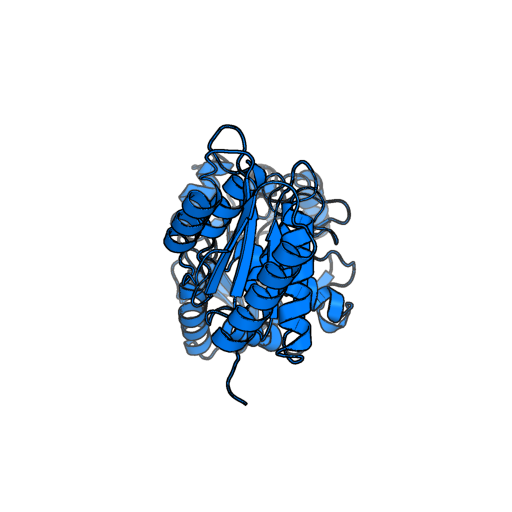1
ATOM 2877 O O . LEU A 1 356 ? 11.183 72.047 54.144 1.00 21.56 356 LEU A O 1
ATOM 2882 N N . SER A 1 357 ? 10.652 72.709 56.231 1.00 21.55 357 SER A N 1
ATOM 2883 C CA . SER A 1 357 ? 9.411 71.942 56.247 1.00 24.97 357 SER A CA 1
ATOM 2884 C C . SER A 1 357 ? 8.483 72.403 55.124 1.00 22.70 357 SER A C 1
ATOM 2885 O O . SER A 1 357 ? 7.845 71.587 54.462 1.00 24.47 357 SER A O 1
ATOM 2889 N N . THR A 1 358 ? 8.433 73.711 54.893 1.00 20.68 358 THR A N 1
ATOM 2890 C CA . THR A 1 358 ? 7.606 74.253 53.821 1.00 23.60 358 THR A CA 1
ATOM 2891 C C . THR A 1 358 ? 8.072 73.786 52.456 1.00 23.51 358 THR A C 1
ATOM 2892 O O . THR A 1 358 ? 7.259 73.389 51.621 1.00 24.27 358 THR A O 1
ATOM 2896 N N . ARG A 1 359 ? 9.380 73.823 52.231 1.00 21.54 359 ARG A N 1
ATOM 2897 C CA . ARG A 1 359 ? 9.920 73.405 50.941 1.00 23.07 359 ARG A CA 1
ATOM 2898 C C . ARG A 1 359 ? 9.749 71.910 50.685 1.00 22.40 359 ARG A C 1
ATOM 2899 O O . ARG A 1 359 ? 9.507 71.498 49.545 1.00 23.18 359 ARG A O 1
ATOM 2907 N N . LEU A 1 360 ? 9.864 71.103 51.740 1.00 19.21 360 LEU A N 1
ATOM 2908 C CA . LEU A 1 360 ? 9.581 69.669 51.637 1.00 20.60 360 LEU A CA 1
ATOM 2909 C C . LEU A 1 360 ? 8.123 69.432 51.256 1.00 20.34 360 LEU A C 1
ATOM 2910 O O . LEU A 1 360 ? 7.814 68.570 50.436 1.00 22.62 360 LEU A O 1
ATOM 2915 N N . GLN A 1 361 ? 7.225 70.213 51.840 1.00 19.84 361 GLN A N 1
ATOM 2916 C CA . GLN A 1 361 ? 5.812 70.105 51.507 1.00 20.97 361 GLN A CA 1
ATOM 2917 C C . GLN A 1 361 ? 5.587 70.455 50.035 1.00 23.38 361 GLN A C 1
ATOM 2918 O O . GLN A 1 361 ? 4.883 69.746 49.315 1.00 22.61 361 GLN A O 1
ATOM 2924 N N . ASP A 1 362 ? 6.216 71.539 49.590 1.00 23.41 362 ASP A N 1
ATOM 2925 C CA . ASP A 1 362 ? 6.129 71.956 48.196 1.00 25.24 362 ASP A CA 1
ATOM 2926 C C . ASP A 1 362 ? 6.739 70.929 47.247 1.00 26.00 362 ASP A C 1
ATOM 2927 O O . ASP A 1 362 ? 6.362 70.870 46.079 1.00 30.91 362 ASP A O 1
ATOM 2932 N N . ALA A 1 363 ? 7.686 70.135 47.743 1.00 22.87 363 ALA A N 1
ATOM 2933 C CA . ALA A 1 363 ? 8.303 69.082 46.941 1.00 21.51 363 ALA A CA 1
ATOM 2934 C C . ALA A 1 363 ? 7.409 67.846 46.868 1.00 25.24 363 ALA A C 1
ATOM 2935 O O . ALA A 1 363 ? 7.720 66.896 46.156 1.00 24.94 363 ALA A O 1
ATOM 2937 N N . GLY A 1 364 ? 6.312 67.853 47.618 1.00 24.72 364 GLY A N 1
ATOM 2938 C CA . GLY A 1 364 ? 5.348 66.769 47.551 1.00 23.22 364 GLY A CA 1
ATOM 2939 C C . GLY A 1 364 ? 5.336 65.804 48.726 1.00 23.27 364 GLY A C 1
ATOM 2940 O O . GLY A 1 364 ? 4.593 64.823 48.709 1.00 25.98 364 GLY A O 1
ATOM 2941 N N . PHE A 1 365 ? 6.154 66.063 49.743 1.00 17.98 365 PHE A N 1
ATOM 2942 C CA . PHE A 1 365 ? 6.144 65.232 50.946 1.00 17.77 365 PHE A CA 1
ATOM 2943 C C . PHE A 1 365 ? 4.969 65.574 51.862 1.00 21.23 365 PHE A C 1
ATOM 2944 O O . PHE A 1 365 ? 4.615 66.747 52.002 1.00 24.15 365 PHE A O 1
ATOM 2952 N N . GLU A 1 366 ? 4.362 64.558 52.477 1.00 20.10 366 GLU A N 1
ATOM 2953 C CA . GLU A 1 366 ? 3.289 64.796 53.442 1.00 22.52 366 GLU A CA 1
ATOM 2954 C C . GLU A 1 366 ? 3.906 65.002 54.814 1.00 22.54 366 GLU A C 1
ATOM 2955 O O . GLU A 1 366 ? 4.510 64.087 55.371 1.00 20.69 366 GLU A O 1
ATOM 2961 N N . MET A 1 367 ? 3.750 66.208 55.354 1.00 21.05 367 MET A N 1
ATOM 2962 C CA . MET A 1 367 ? 4.545 66.632 56.500 1.00 20.82 367 MET A CA 1
ATOM 2963 C C . MET A 1 367 ? 3.959 66.208 57.843 1.00 23.21 367 MET A C 1
ATOM 2964 O O . MET A 1 367 ? 2.769 66.380 58.091 1.00 24.55 367 MET A O 1
ATOM 2969 N N . SER A 1 368 ? 4.804 65.631 58.692 1.00 22.56 368 SER A N 1
ATOM 2970 C CA . SER A 1 368 ? 4.490 65.444 60.104 1.00 22.41 368 SER A CA 1
ATOM 2971 C C . SER A 1 368 ? 5.097 66.618 60.857 1.00 23.83 368 SER A C 1
ATOM 2972 O O . SER A 1 368 ? 5.807 67.423 60.257 1.00 25.17 368 SER A O 1
ATOM 2975 N N . LEU A 1 369 ? 4.841 66.716 62.159 1.00 23.94 369 LEU A N 1
ATOM 2976 C CA . LEU A 1 369 ? 5.364 67.837 62.944 1.00 22.40 369 LEU A CA 1
ATOM 2977 C C . LEU A 1 369 ? 6.894 67.898 62.899 1.00 24.12 369 LEU A C 1
ATOM 2978 O O . LEU A 1 369 ? 7.572 66.879 62.733 1.00 21.45 369 LEU A O 1
ATOM 2983 N N . SER A 1 370 ? 7.424 69.110 63.031 1.00 23.39 370 SER A N 1
ATOM 2984 C CA . SER A 1 370 ? 8.865 69.329 63.075 1.00 24.69 370 SER A CA 1
ATOM 2985 C C . SER A 1 370 ? 9.416 69.122 64.475 1.00 23.98 370 SER A C 1
ATOM 2986 O O . SER A 1 370 ? 8.660 69.085 65.452 1.00 23.81 370 SER A O 1
ATOM 2989 N N . LEU A 1 371 ? 10.737 68.991 64.559 1.00 21.27 371 LEU A N 1
ATOM 2990 C CA . LEU A 1 371 ? 11.432 68.854 65.829 1.00 21.76 371 LEU A CA 1
ATOM 2991 C C . LEU A 1 371 ? 12.524 69.911 65.928 1.00 22.42 371 LEU A C 1
ATOM 2992 O O . LEU A 1 371 ? 13.384 70.003 65.056 1.00 22.83 371 LEU A O 1
ATOM 2997 N N . LYS A 1 372 ? 12.488 70.711 66.986 1.00 22.21 372 LYS A N 1
ATOM 2998 C CA . LYS A 1 372 ? 13.469 71.776 67.162 1.00 23.16 372 LYS A CA 1
ATOM 2999 C C . LYS A 1 372 ? 14.157 71.675 68.512 1.00 24.09 372 LYS A C 1
ATOM 3000 O O . LYS A 1 372 ? 13.559 71.249 69.498 1.00 27.70 372 LYS A O 1
ATOM 3006 N N . ALA A 1 373 ? 15.425 72.060 68.543 1.00 23.33 373 ALA A N 1
ATOM 3007 C CA . ALA A 1 373 ? 16.190 72.113 69.776 1.00 22.71 373 ALA A CA 1
ATOM 3008 C C . ALA A 1 373 ? 17.092 73.341 69.733 1.00 27.42 373 ALA A C 1
ATOM 3009 O O . ALA A 1 373 ? 17.460 73.816 68.652 1.00 27.24 373 ALA A O 1
ATOM 3011 N N . LYS A 1 374 ? 17.434 73.865 70.906 1.00 24.55 374 LYS A N 1
ATOM 3012 C CA . LYS A 1 374 ? 18.312 75.022 70.987 1.00 25.18 374 LYS A CA 1
ATOM 3013 C C . LYS A 1 374 ? 19.726 74.603 71.370 1.00 23.21 374 LYS A C 1
ATOM 3014 O O . LYS A 1 374 ? 19.923 73.876 72.344 1.00 27.16 374 LYS A O 1
ATOM 3020 N N . TRP A 1 375 ? 20.702 75.073 70.603 1.00 22.93 375 TRP A N 1
ATOM 3021 C CA . TRP A 1 375 ? 22.102 74.711 70.812 1.00 22.79 375 TRP A CA 1
ATOM 3022 C C . TRP A 1 375 ? 22.269 73.191 70.900 1.00 24.51 375 TRP A C 1
ATOM 3023 O O . TRP A 1 375 ? 21.654 72.450 70.135 1.00 22.70 375 TRP A O 1
ATOM 3034 N N . ARG A 1 376 ? 23.096 72.729 71.835 1.00 25.57 376 ARG A N 1
ATOM 3035 C CA . ARG A 1 376 ? 23.385 71.301 71.955 1.00 25.24 376 ARG A CA 1
ATOM 3036 C C . ARG A 1 376 ? 22.391 70.598 72.885 1.00 27.49 376 ARG A C 1
ATOM 3037 O O . ARG A 1 376 ? 22.230 70.990 74.038 1.00 28.19 376 ARG A O 1
ATOM 3045 N N . PRO A 1 377 ? 21.708 69.559 72.378 1.00 28.15 377 PRO A N 1
ATOM 3046 C CA . PRO A 1 377 ? 20.712 68.857 73.195 1.00 26.61 377 PRO A CA 1
ATOM 3047 C C . PRO A 1 377 ? 21.336 68.248 74.444 1.00 29.22 377 PRO A C 1
ATOM 3048 O O . PRO A 1 377 ? 22.312 67.511 74.316 1.00 29.50 377 PRO A O 1
ATOM 3052 N N . ASP A 1 378 ? 20.806 68.553 75.625 1.00 26.71 378 ASP A N 1
ATOM 3053 C CA . ASP A 1 378 ? 21.247 67.853 76.828 1.00 28.92 378 ASP A CA 1
ATOM 3054 C C . ASP A 1 378 ? 20.452 66.553 76.966 1.00 27.70 378 ASP A C 1
ATOM 3055 O O . ASP A 1 378 ? 19.735 66.171 76.041 1.00 26.84 378 ASP A O 1
ATOM 3060 N N . GLN A 1 379 ? 20.585 65.883 78.111 1.00 26.56 379 GLN A N 1
ATOM 3061 C CA . GLN A 1 379 ? 19.897 64.616 78.352 1.00 31.05 379 GLN A CA 1
ATOM 3062 C C . GLN A 1 379 ? 18.401 64.734 78.111 1.00 32.07 379 GLN A C 1
ATOM 3063 O O . GLN A 1 379 ? 17.802 63.887 77.449 1.00 30.78 379 GLN A O 1
ATOM 3069 N N . ASP A 1 380 ? 17.801 65.790 78.651 1.00 32.17 380 ASP A N 1
ATOM 3070 C CA . ASP A 1 380 ? 16.361 65.987 78.526 1.00 33.01 380 ASP A CA 1
ATOM 3071 C C . ASP A 1 380 ? 15.954 66.187 77.076 1.00 31.01 380 ASP A C 1
ATOM 3072 O O . ASP A 1 380 ? 14.949 65.641 76.627 1.00 29.58 380 ASP A O 1
ATOM 3077 N N . ALA A 1 381 ? 16.738 66.977 76.351 1.00 25.41 381 ALA A N 1
ATOM 3078 C CA . ALA A 1 381 ? 16.425 67.290 74.965 1.00 26.25 381 ALA A CA 1
ATOM 3079 C C . ALA A 1 381 ? 16.562 66.045 74.092 1.00 25.93 381 ALA A C 1
ATOM 3080 O O . ALA A 1 381 ? 15.761 65.814 73.183 1.00 28.17 381 ALA A O 1
ATOM 3082 N N . LEU A 1 382 ? 17.584 65.243 74.369 1.00 25.76 382 LEU A N 1
ATOM 3083 C CA . LEU A 1 382 ? 17.781 63.999 73.633 1.00 25.55 382 LEU A CA 1
ATOM 3084 C C . LEU A 1 382 ? 16.602 63.038 73.847 1.00 26.56 382 LEU A C 1
ATOM 3085 O O . LEU A 1 382 ? 16.213 62.327 72.924 1.00 25.88 382 LEU A O 1
ATOM 3090 N N . LYS A 1 383 ? 16.035 63.022 75.055 1.00 27.07 383 LYS A N 1
ATOM 3091 C CA . LYS A 1 383 ? 14.813 62.260 75.318 1.00 29.77 383 LYS A CA 1
ATOM 3092 C C . LYS A 1 383 ? 13.694 62.699 74.379 1.00 28.44 383 LYS A C 1
ATOM 3093 O O . LYS A 1 383 ? 12.971 61.868 73.824 1.00 25.44 383 LYS A O 1
ATOM 3099 N N . LEU A 1 384 ? 13.551 64.009 74.210 1.00 25.10 384 LEU A N 1
ATOM 3100 C CA . LEU A 1 384 ? 12.520 64.549 73.331 1.00 26.61 384 LEU A CA 1
ATOM 3101 C C . LEU A 1 384 ? 12.767 64.125 71.888 1.00 25.97 384 LEU A C 1
ATOM 3102 O O . LEU A 1 384 ? 11.831 63.771 71.170 1.00 24.13 384 LEU A O 1
ATOM 3107 N N . CYS A 1 385 ? 14.030 64.154 71.466 1.00 24.29 385 CYS A N 1
ATOM 3108 C CA . CYS A 1 385 ? 14.385 63.712 70.119 1.00 23.41 385 CYS A CA 1
ATOM 3109 C C . CYS A 1 385 ? 14.055 62.232 69.914 1.00 23.68 385 CYS A C 1
ATOM 3110 O O . CYS A 1 385 ? 13.541 61.831 68.867 1.00 23.72 385 CYS A O 1
ATOM 3113 N N . ARG A 1 386 ? 14.364 61.422 70.920 1.00 22.96 386 ARG A N 1
ATOM 3114 C CA . ARG A 1 386 ? 14.075 59.994 70.873 1.00 27.38 386 ARG A CA 1
ATOM 3115 C C . ARG A 1 386 ? 12.566 59.764 70.783 1.00 25.28 386 ARG A C 1
ATOM 3116 O O . ARG A 1 386 ? 12.087 58.917 70.017 1.00 25.54 386 ARG A O 1
ATOM 3124 N N . GLU A 1 387 ? 11.821 60.531 71.566 1.00 23.06 387 GLU A N 1
ATOM 3125 C CA . GLU A 1 387 ? 10.372 60.398 71.577 1.00 24.13 387 GLU A CA 1
ATOM 3126 C C . GLU A 1 387 ? 9.789 60.819 70.232 1.00 25.34 387 GLU A C 1
ATOM 3127 O O . GLU A 1 387 ? 8.812 60.235 69.757 1.00 25.20 387 GLU A O 1
ATOM 3133 N N . HIS A 1 388 ? 10.397 61.828 69.615 1.00 24.31 388 HIS A N 1
ATOM 3134 C CA . HIS A 1 388 ? 10.011 62.217 68.266 1.00 23.59 388 HIS A CA 1
ATOM 3135 C C . HIS A 1 388 ? 10.166 61.033 67.304 1.00 26.20 388 HIS A C 1
ATOM 3136 O O . HIS A 1 388 ? 9.272 60.747 66.500 1.00 25.93 388 HIS A O 1
ATOM 3143 N N . GLY A 1 389 ? 11.295 60.334 67.406 1.00 23.96 389 GLY A N 1
ATOM 3144 C CA . GLY A 1 389 ? 11.511 59.111 66.651 1.00 23.05 389 GLY A CA 1
ATOM 3145 C C . GLY A 1 389 ? 10.436 58.071 66.920 1.00 24.07 389 GLY A C 1
ATOM 3146 O O . GLY A 1 389 ? 9.908 57.456 65.986 1.00 22.22 389 GLY A O 1
ATOM 3147 N N . ARG A 1 390 ? 10.099 57.875 68.192 1.00 21.74 390 ARG A N 1
ATOM 3148 C CA . ARG A 1 390 ? 9.060 56.909 68.545 1.00 24.24 390 ARG A CA 1
ATOM 3149 C C . ARG A 1 390 ? 7.719 57.305 67.933 1.00 26.12 390 ARG A C 1
ATOM 3150 O O . ARG A 1 390 ? 7.016 56.467 67.355 1.00 24.75 390 ARG A O 1
ATOM 3158 N N . GLU A 1 391 ? 7.375 58.584 68.063 1.00 25.77 391 GLU A N 1
ATOM 3159 C CA . GLU A 1 391 ? 6.094 59.086 67.578 1.00 29.07 391 GLU A CA 1
ATOM 3160 C C . GLU A 1 391 ? 6.015 59.000 66.052 1.00 31.26 391 GLU A C 1
ATOM 3161 O O . GLU A 1 391 ? 4.987 58.607 65.493 1.00 26.16 391 GLU A O 1
ATOM 3167 N N . ILE A 1 392 ? 7.107 59.354 65.380 1.00 26.42 392 ILE A N 1
ATOM 3168 C CA . ILE A 1 392 ? 7.166 59.228 63.929 1.00 24.93 392 ILE A CA 1
ATOM 3169 C C . ILE A 1 392 ? 7.025 57.764 63.498 1.00 25.96 392 ILE A C 1
ATOM 3170 O O . ILE A 1 392 ? 6.289 57.454 62.556 1.00 24.14 392 ILE A O 1
ATOM 3175 N N . ALA A 1 393 ? 7.718 56.867 64.195 1.00 22.09 393 ALA A N 1
ATOM 3176 C CA . ALA A 1 393 ? 7.626 55.441 63.888 1.00 21.16 393 ALA A CA 1
ATOM 3177 C C . ALA A 1 393 ? 6.187 54.934 64.031 1.00 25.83 393 ALA A C 1
ATOM 3178 O O . ALA A 1 393 ? 5.708 54.135 63.221 1.00 24.37 393 ALA A O 1
ATOM 3180 N N . ARG A 1 394 ? 5.496 55.406 65.060 1.00 23.16 394 ARG A N 1
ATOM 3181 C CA . ARG A 1 394 ? 4.123 54.981 65.285 1.00 24.76 394 ARG A CA 1
ATOM 3182 C C . ARG A 1 394 ? 3.191 55.513 64.203 1.00 27.74 394 ARG A C 1
ATOM 3183 O O . ARG A 1 394 ? 2.330 54.781 63.712 1.00 25.30 394 ARG A O 1
ATOM 3191 N N . GLN A 1 395 ? 3.373 56.776 63.821 1.00 26.67 395 GLN A N 1
ATOM 3192 C CA . GLN A 1 395 ? 2.531 57.399 62.799 1.00 27.94 395 GLN A CA 1
ATOM 3193 C C . GLN A 1 395 ? 2.680 56.754 61.425 1.00 26.95 395 GLN A C 1
ATOM 3194 O O . GLN A 1 395 ? 1.700 56.592 60.701 1.00 25.94 395 GLN A O 1
ATOM 3200 N N . TRP A 1 396 ? 3.907 56.388 61.068 1.00 22.86 396 TRP A N 1
ATOM 3201 C CA . TRP A 1 396 ? 4.194 55.905 59.722 1.00 23.20 396 TRP A CA 1
ATOM 3202 C C . TRP A 1 396 ? 4.186 54.384 59.639 1.00 24.05 396 TRP A C 1
ATOM 3203 O O . TRP A 1 396 ? 4.464 53.812 58.585 1.00 24.02 396 TRP A O 1
ATOM 3214 N N . ALA A 1 397 ? 3.881 53.734 60.754 1.00 22.15 397 ALA A N 1
ATOM 3215 C CA . ALA A 1 397 ? 3.876 52.280 60.808 1.00 24.74 397 ALA A CA 1
ATOM 3216 C C . ALA A 1 397 ? 2.989 51.679 59.716 1.00 28.03 397 ALA A C 1
ATOM 3217 O O . ALA A 1 397 ? 1.874 52.148 59.483 1.00 26.28 397 ALA A O 1
ATOM 3219 N N . LEU A 1 398 ? 3.493 50.656 59.033 1.00 26.07 398 LEU A N 1
ATOM 3220 C CA . LEU A 1 398 ? 2.666 49.914 58.088 1.00 27.64 398 LEU A CA 1
ATOM 3221 C C . LEU A 1 398 ? 1.748 48.956 58.845 1.00 27.17 398 LEU A C 1
ATOM 3222 O O . LEU A 1 398 ? 2.005 48.624 60.006 1.00 27.31 398 LEU A O 1
ATOM 3227 N N . ALA A 1 399 ? 0.672 48.524 58.195 1.00 25.54 399 ALA A N 1
ATOM 3228 C CA . ALA A 1 399 ? -0.242 47.566 58.813 1.00 29.99 399 ALA A CA 1
ATOM 3229 C C . ALA A 1 399 ? 0.501 46.281 59.213 1.00 33.44 399 ALA A C 1
ATOM 3230 O O . ALA A 1 399 ? 1.463 45.894 58.553 1.00 37.44 399 ALA A O 1
ATOM 3232 N N . PRO A 1 400 ? 0.072 45.639 60.312 1.00 38.84 400 PRO A N 1
ATOM 3233 C CA . PRO A 1 400 ? 0.649 44.362 60.753 1.00 48.32 400 PRO A CA 1
ATOM 3234 C C . PRO A 1 400 ? 0.603 43.275 59.675 1.00 52.72 400 PRO A C 1
ATOM 3235 O O . PRO A 1 400 ? -0.461 43.042 59.097 1.00 56.10 400 PRO A O 1
#

CATH classification: 3.60.15.10 (+1 more: 3.40.50.360)

B-factor: mean 31.31, std 10.9, range [13.91, 91.44]

InterPro domains:
  IPR001279 Metallo-beta-lactamase [SM00849] (34-210)
  IPR008254 Flavodoxin/nitric oxide synthase [PF00258] (256-389)
  IPR008254 Flavodoxin/nitric oxide synthase [PS50902] (254-393)
  IPR016440 Rubredoxin-oxygen oxidoreductase [PIRSF005243] (3-395)
  IPR023957 Anaerobic nitric oxide reductase flavorubredoxin [MF_01312] (1-475)
  IPR024934 Rubredoxin-like domain [PS50903] (423-474)
  IPR024935 Rubredoxin domain [PF00301] (425-471)
  IPR024935 Rubredoxin domain [PR00163] (425-441)
  IPR024935 Rubredoxin domain [PR00163] (455-471)
  IPR024935 Rubredoxin domain [cd00730] (425-474)
  IPR029039 Flavoprotein-like superfamily [G3DSA:3.40.50.360] (249-399)
  IPR029039 Flavoprotein-like superfamily [SSF52218] (251-396)
  IPR036866 Ribonuclease Z/Hydroxyacylglutathione hydrolase-like [G3DSA:3.60.15.10] (1-247)
  IPR036866 Ribonuclease Z/Hydroxyacylglutathione hydrolase-like [SSF56281] (8-285)
  IPR045761 ODP domain [PF19583] (35-228)

Foldseek 3Di:
DDDPDDQKDWLWFFFQPAQDDPHNLDGLPQAKIFTWIWGDDQAIEIEWFAALVCLVVSLVSVCVVDPLQRHQEYEYQDCPRGTCNNVLVSCVVVVAHEYEFAPVVLVSNCVPRVPNVGHYDHDEAQDWADRDPPKIKGKAQQDCPPHNGHIWIAIAPRQEIARALQLAFGHGDPDAAPVPDDVVVRVVRSLLSCLSGPLQVLVSLVVSLVVVVVVVGHHQWYHYRMGHIYRDPNCVSVVVSPCLSPLAEDLEEEEEEADDPCQQVLLRVLLVLLLCVQDVRYHYYYYHLVPDDLSVSRSRVSHHQEYEYEFWADPNETDVSLVVSLVSLLSSQRENHAYEYEYEYAPPTHHRVVSQVSNVNSHHHYDYYYYDYDHQDPVSSVVSSVNSNVVNVVSPDDD

Secondary structure (DSSP, 8-state):
-EEEETTEEE--EEESS--EETTTTEE-TT-EEE--EEEESSSEEEE----GGGHHHHHHHHHHHS-GGG--EEE-S--STTTSTTHHHHHHHSTT--EEE-HHHHHHHHHHH--TTS-EEE--TT-EEEEETTEEEEEEE-TTSSSTT-EEEEETTTTEEEEETTT------S--BGGGS-HHHHHHHHHHHIIIIIGGGHHHHHHHHHHHHTT----SEEEESSS-EE-SSTHHHHHHHHHHHTT--EEEEEEEE--SSSHHHHHHHHHHHHHHHH-TT-EEEEEEGGGS-HHHHHHHHHHEEEEEEE---BTTB--HHHHHHHHHHHHHT--S-EEEEEEEESSS--HHHHHHHHHHHTT-EE---EEEESS--HHHHHHHHHHHHHHHHHHPPP-

Sequence (399 aa):
SIVVKNNIHWVGQRDWEVRDFHGTEYKTLRGSSYNSYLIREEKNVLIDTVDHKFSREFVQNLRNEIDLADIDYIVINHAEEDHAGALTELMAQIPDTPIYCTANAIDSINGHHHHPEWNFNVVKTGDTLDIGNGKQLIFVETPMLHWPDSMMTYLTGDAVLFSNDAFGQHYCDEHLFNDEVDQTELFEQCQRYYANILTPFSRLVTPKITEILGFNLPVDMIATSHGVVWRDNPTQIVELYLKWAADYQEDRITIFYDTMSNNTRMMADAIAQGIAETDPRVAVKIFNVARSDKNEILTNVFRSKGVLVGTSTMNNVMMPKIAGLVEEMTGLRFRNKRASAFGSHGWSGGAVDRLSTRLQDAGFEMSLSLKAKWRPDQDALKLCREHGREIARQWALAP

Nearest PDB structures (foldseek):
  4d02-assembly1_A  TM=1.003E+00  e=9.983E-88  Escherichia coli K-12
  7r2o-assembly1_A  TM=9.997E-01  e=6.447E-83  Escherichia coli K-12
  7r2p-assembly1_A  TM=9.999E-01  e=7.686E-83  Escherichia coli K-12
  7r0f-assembly1_A  TM=1.000E+00  e=1.553E-82  Escherichia coli K-12
  1ycf-assembly1_A  TM=9.561E-01  e=8.175E-49  Neomoorella thermoacetica

Organism: Escherichia coli (strain K12) (NCBI:txid83333)

Solvent-accessible surface area: 16488 Å² total; per-residue (Å²): 93,57,84,6,46,90,59,0,32,21,9,10,36,27,10,136,154,16,111,63,18,84,63,82,92,2,71,0,98,95,0,0,2,0,0,0,4,0,0,80,22,121,77,22,0,0,0,3,0,0,5,74,119,41,19,178,73,4,9,95,70,1,106,117,40,9,90,4,79,76,7,45,34,0,0,0,0,0,0,19,87,9,0,0,13,0,0,55,68,0,2,72,91,18,72,115,12,38,0,34,0,5,61,70,0,46,110,19,0,33,49,85,23,132,62,94,118,14,75,38,51,82,7,125,36,42,58,71,21,97,0,20,89,83,33,55,0,24,0,3,34,2,67,73,21,15,68,71,1,4,1,6,0,8,0,22,68,2,4,0,7,2,3,6,9,12,6,0,0,7,12,3,32,108,98,4,16,3,70,74,13,75,92,89,51,5,80,80,12,1,6,22,6,0,0,9,27,6,11,26,38,12,140,72,5,60,81,31,11,82,62,21,100,53,75,135,61,85,39,71,22,1,1,0,1,2,6,3,0,5,90,77,90,14,64,55,0,19,110,49,6,56,141,3,4,74,42,48,61,48,31,23,0,0,0,0,12,3,25,107,63,60,16,1,102,48,0,0,47,3,0,12,95,0,0,55,101,44,11,117,117,13,42,40,97,60,23,30,17,44,204,40,38,53,1,74,0,0,18,10,0,5,60,0,5,0,0,0,0,0,0,12,27,70,126,106,61,5,14,83,103,0,28,42,11,4,129,47,0,62,49,13,117,2,66,108,5,87,0,0,0,0,0,4,44,14,196,90,15,41,0,10,76,95,0,19,75,85,0,106,106,3,35,5,117,43,20,103,34,20,107,13,123,140,145,6,92,134,98,23,34,116,119,1,55,71,11,0,68,59,0,0,117,78,3,44,74,87,171

Radius of gyration: 24.24 Å; Cα contacts (8 Å, |Δi|>4): 879; chains: 1; bounding box: 38×48×76 Å

GO terms:
  GO:0042802 identical protein binding (F, IPI)
  GO:0005506 iron ion binding (F, IDA)
  GO:0016661 oxidoreductase activity, acting on other nitrogenous compounds as donors (F, IDA)
  GO:0016966 nitric oxide reductase activity (F, IDA)
  GO:0032991 protein-containing complex (C, IDA)
  GO:0042802 identical protein binding (F, IDA)
  GO:0009055 electron transfer activity (F, IDA)
  GO:0010181 FMN binding (F, IDA)
  GO:0071731 response to nitric oxide (P, IEP)
  GO:0046210 nitric oxide catabolic process (P, IMP)